Protein AF-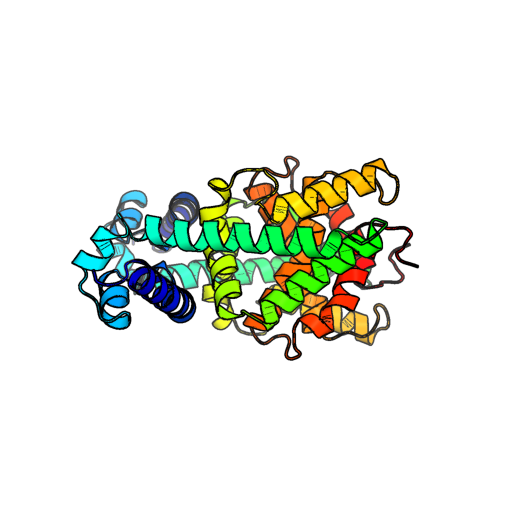0000000071563333 (afdb_homodimer)

Foldseek 3Di:
DPPVVVLLVLLLVLLLVCCLPVNLVRADLVNSCVSSVHDSVVVCVVAVDSVRSLQVSQLVVLLVLLVQLCVQQVPPDDLLRSLLSNLLSLLVCCLVCVSSVSSNVRCVVVRVVVDDLDSSHNLNVLLVSVVVCCVVVQFPDDDSVVLSVLLVCLRVVVSVCVVVPVDDDRSSVCSVVSSLVSCVVRVGPVND/DPPVVVLLVLLLVLLLVCCLPVNLVRDDLVNSCVSSVHDSVVVCVVPVDSVRSLLVSQLVVLLVLLVQLCVQQVPPDDLLRSLLSNLLSLLVCCLVCVSSVSSNVRCVVVRVVVDDLDSSHNLNVLLVSVVVCCVVVQFPDDDSVVLSVLLVCLRVVVSVCVVVPVDDDRSSVCSVVSSLVSCVVRVGPVND

Nearest PDB structures (foldseek):
  3ppb-assembly1_B  TM=7.762E-01  e=1.679E-07  Shewanella loihica PV-4
  5gpa-assembly1_A  TM=8.121E-01  e=5.757E-06  Halalkalibacterium halodurans C-125
  6en8-assembly1_C  TM=7.980E-01  e=1.602E-05  Sulfolobus acidocaldarius DSM 639
  6el2-assembly1_B  TM=7.667E-01  e=3.532E-05  Sulfolobus acidocaldarius
  5k7f-assembly1_A  TM=7.698E-01  e=3.700E-05  Myxococcus xanthus DK 1622

Secondary structure (DSSP, 8-state):
---HHHHHHHHHHHHHHHHHHH-STT--HHHHHHHHTS-HHHHHHH-SSHHHHHHHHHHHHHHHHHHHHHHHHTT--SHHHHHHHHHHHHHHHHHH-HHHHHHHHHHHHHHGGGS-SSTT-HHHHHHHHHHHHHHTTSS----HHHHHHHHHHHHHHHHHHHHTTS--S-GGGGHHHHHHHHHHHTT-GGG-/---HHHHHHHHHHHHHHHHHHH-STT--HHHHHHHHTS-HHHHHHH-SSHHHHHHHHHHHHHHHHHHHHHHHHTT--SHHHHHHHHHHHHHHHHHH-HHHHHHHHHHHHHHGGGS-SSTT-HHHHHHHHHHHHHHTTSS----HHHHHHHHHHHHHHHHHHHHTTS--S-GGGGHHHHHHHHHHHTT-GGG-

pLDDT: mean 92.82, std 8.98, range [40.38, 98.75]

Solvent-accessible surface area (backbone atoms only — not comparable to full-atom values): 20334 Å² total; per-residue (Å²): 129,84,59,62,63,56,52,51,51,43,45,48,56,43,44,49,51,44,34,61,74,62,28,62,84,70,52,44,66,64,58,48,19,57,74,49,71,47,54,58,63,59,52,49,72,76,24,91,40,70,66,51,44,53,47,52,57,43,54,56,52,42,28,52,48,12,49,51,41,51,59,54,24,67,85,44,73,61,60,68,49,24,51,41,28,35,48,38,47,52,24,42,45,39,64,75,36,50,62,61,44,51,39,51,65,71,47,38,87,78,47,49,85,76,54,67,96,40,76,53,22,53,66,45,50,49,40,51,53,50,50,52,26,34,75,71,62,50,23,65,88,66,60,65,39,52,57,38,18,37,47,49,9,40,52,52,30,38,52,49,26,41,76,70,63,48,41,86,70,63,50,49,75,46,28,64,62,41,39,51,20,41,33,31,39,50,53,26,75,80,56,112,130,86,57,62,63,56,54,50,50,43,45,49,56,44,44,48,50,43,35,61,74,63,29,60,83,69,52,45,66,64,57,47,19,56,74,50,70,47,54,58,65,59,51,49,72,76,24,90,40,71,64,51,45,51,47,52,60,43,54,56,50,44,28,52,49,13,50,51,42,53,59,52,25,66,85,45,71,60,61,70,48,23,51,40,29,35,47,37,48,53,23,42,45,40,64,75,36,50,64,61,44,50,40,50,66,72,47,38,86,78,46,50,85,75,54,68,95,40,78,54,21,52,69,44,49,49,39,50,53,51,50,51,25,36,75,71,63,50,24,65,88,66,60,65,39,51,57,38,18,37,48,49,8,42,52,50,31,38,51,50,28,40,75,71,62,49,43,86,68,64,50,49,76,47,27,64,61,42,40,53,21,42,32,32,38,51,54,27,72,79,56,113

Radius of gyration: 22.14 Å; Cα contacts (8 Å, |Δi|>4): 426; chains: 2; bounding box: 68×57×45 Å

Sequence (384 aa):
MRDGAGTKQKIHETALRLFVDKGVPQTTVRDLAKAAGIAEGTLYRHYASMNDLIWELFSSNYTAFAHRLTAAQSDREGFAARLEAIIAEFCRFFDAEPVLFRFLMLVQHQTLPRVANDDDNPVEIVHRLLAQAEQAGEIPSRPPGLAASLVLGLVLQPAFALVYGRLDAPFSQYAPAITAAALAALGSADHAMRDGAGTKQKIHETALRLFVDKGVPQTTVRDLAKAAGIAEGTLYRHYASMNDLIWELFSSNYTAFAHRLTAAQSDREGFAARLEAIIAEFCRFFDAEPVLFRFLMLVQHQTLPRVANDDDNPVEIVHRLLAQAEQAGEIPSRPPGLAASLVLGLVLQPAFALVYGRLDAPFSQYAPAITAAALAALGSADHA

Organism: Paramagnetospirillum magneticum (strain ATCC 700264 / AMB-1) (NCBI:txid342108)

Structure (mmCIF, N/CA/C/O backbone):
data_AF-0000000071563333-model_v1
#
loop_
_entity.id
_entity.type
_entity.pdbx_description
1 polymer 'Transcriptional regulator'
#
loop_
_atom_site.group_PDB
_atom_site.id
_atom_site.type_symbol
_atom_site.label_atom_id
_atom_site.label_alt_id
_atom_site.label_comp_id
_atom_site.label_asym_id
_atom_site.label_entity_id
_atom_site.label_seq_id
_atom_site.pdbx_PDB_ins_code
_atom_site.Cartn_x
_atom_site.Cartn_y
_atom_site.Cartn_z
_atom_site.occupancy
_atom_site.B_iso_or_equiv
_atom_site.auth_seq_id
_atom_site.auth_comp_id
_atom_site.auth_asym_id
_atom_site.auth_atom_id
_atom_site.pdbx_PDB_model_num
ATOM 1 N N . MET A 1 1 ? 34.062 -21.797 -19.891 1 40.66 1 MET A N 1
ATOM 2 C CA . MET A 1 1 ? 33.188 -21.953 -18.719 1 40.66 1 MET A CA 1
ATOM 3 C C . MET A 1 1 ? 32.031 -20.969 -18.781 1 40.66 1 MET A C 1
ATOM 5 O O . MET A 1 1 ? 32.25 -19.766 -18.891 1 40.66 1 MET A O 1
ATOM 9 N N . ARG A 1 2 ? 30.859 -21.188 -19.359 1 50.53 2 ARG A N 1
ATOM 10 C CA . ARG A 1 2 ? 29.703 -20.359 -19.703 1 50.53 2 ARG A CA 1
ATOM 11 C C . ARG A 1 2 ? 29.312 -19.453 -18.547 1 50.53 2 ARG A C 1
ATOM 13 O O . ARG A 1 2 ? 29.078 -19.938 -17.438 1 50.53 2 ARG A O 1
ATOM 20 N N . ASP A 1 3 ? 29.578 -18.219 -18.5 1 56.56 3 ASP A N 1
ATOM 21 C CA . ASP A 1 3 ? 29.719 -17.219 -17.438 1 56.56 3 ASP A CA 1
ATOM 22 C C . ASP A 1 3 ? 28.453 -17.141 -16.609 1 56.56 3 ASP A C 1
ATOM 24 O O . ASP A 1 3 ? 27.406 -16.734 -17.109 1 56.56 3 ASP A O 1
ATOM 28 N N . GLY A 1 4 ? 28.297 -18.078 -15.602 1 61.66 4 GLY A N 1
ATOM 29 C CA . GLY A 1 4 ? 27.266 -18.188 -14.586 1 61.66 4 GLY A CA 1
ATOM 30 C C . GLY A 1 4 ? 26.656 -16.859 -14.195 1 61.66 4 GLY A C 1
ATOM 31 O O . GLY A 1 4 ? 25.438 -16.75 -14.016 1 61.66 4 GLY A O 1
ATOM 32 N N . ALA A 1 5 ? 27.484 -15.969 -14.234 1 68.94 5 ALA A N 1
ATOM 33 C CA . ALA A 1 5 ? 27.031 -14.633 -13.867 1 68.94 5 ALA A CA 1
ATOM 34 C C . ALA A 1 5 ? 26.141 -14.039 -14.953 1 68.94 5 ALA A C 1
ATOM 36 O O . ALA A 1 5 ? 25.141 -13.391 -14.648 1 68.94 5 ALA A O 1
ATOM 37 N N . GLY A 1 6 ? 26.469 -14.328 -16.094 1 82.06 6 GLY A N 1
ATOM 38 C CA . GLY A 1 6 ? 25.688 -13.852 -17.219 1 82.06 6 GLY A CA 1
ATOM 39 C C . GLY A 1 6 ? 24.297 -14.461 -17.281 1 82.06 6 GLY A C 1
ATOM 40 O O . GLY A 1 6 ? 23.312 -13.758 -17.5 1 82.06 6 GLY A O 1
ATOM 41 N N . THR A 1 7 ? 24.297 -15.727 -17.016 1 87.56 7 THR A N 1
ATOM 42 C CA . THR A 1 7 ? 23.031 -16.438 -17.031 1 87.56 7 THR A CA 1
ATOM 43 C C . THR A 1 7 ? 22.109 -15.953 -15.914 1 87.56 7 THR A C 1
ATOM 45 O O . THR A 1 7 ? 20.922 -15.727 -16.125 1 87.56 7 THR A O 1
ATOM 48 N N . LYS A 1 8 ? 22.719 -15.773 -14.781 1 90.31 8 LYS A N 1
ATOM 49 C CA . LYS A 1 8 ? 21.938 -15.297 -13.641 1 90.31 8 LYS A CA 1
ATOM 50 C C . LYS A 1 8 ? 21.344 -13.922 -13.922 1 90.31 8 LYS A C 1
ATOM 52 O O . LYS A 1 8 ? 20.188 -13.664 -13.602 1 90.31 8 LYS A O 1
ATOM 57 N N . GLN A 1 9 ? 22.141 -13.086 -14.484 1 91.25 9 GLN A N 1
ATOM 58 C CA . GLN A 1 9 ? 21.672 -11.742 -14.82 1 91.25 9 GLN A CA 1
ATOM 59 C C . GLN A 1 9 ? 20.531 -11.797 -15.836 1 91.25 9 GLN A C 1
ATOM 61 O O . GLN A 1 9 ? 19.547 -11.062 -15.719 1 91.25 9 GLN A O 1
ATOM 66 N N . LYS A 1 10 ? 20.672 -12.625 -16.734 1 92.5 10 LYS A N 1
ATOM 67 C CA . LYS A 1 10 ? 19.625 -12.805 -17.734 1 92.5 10 LYS A CA 1
ATOM 68 C C . LYS A 1 10 ? 18.344 -13.312 -17.109 1 92.5 10 LYS A C 1
ATOM 70 O O . LYS A 1 10 ? 17.25 -12.82 -17.422 1 92.5 10 LYS A O 1
ATOM 75 N N . ILE A 1 11 ? 18.5 -14.266 -16.25 1 94.25 11 ILE A N 1
ATOM 76 C CA . ILE A 1 11 ? 17.344 -14.812 -15.562 1 94.25 11 ILE A CA 1
ATOM 77 C C . ILE A 1 11 ? 16.672 -13.719 -14.727 1 94.25 11 ILE A C 1
ATOM 79 O O . ILE A 1 11 ? 15.445 -13.57 -14.75 1 94.25 11 ILE A O 1
ATOM 83 N N . HIS A 1 12 ? 17.484 -12.953 -14.094 1 93.19 12 HIS A N 1
ATOM 84 C CA . HIS A 1 12 ? 16.969 -11.891 -13.227 1 93.19 12 HIS A CA 1
ATOM 85 C C . HIS A 1 12 ? 16.188 -10.859 -14.031 1 93.19 12 HIS A C 1
ATOM 87 O O . HIS A 1 12 ? 15.055 -10.508 -13.672 1 93.19 12 HIS A O 1
ATOM 93 N N . GLU A 1 13 ? 16.75 -10.422 -15.086 1 93.56 13 GLU A N 1
ATOM 94 C CA . GLU A 1 13 ? 16.109 -9.391 -15.914 1 93.56 13 GLU A CA 1
ATOM 95 C C . GLU A 1 13 ? 14.812 -9.906 -16.516 1 93.56 13 GLU A C 1
ATOM 97 O O . GLU A 1 13 ? 13.812 -9.188 -16.547 1 93.56 13 GLU A O 1
ATOM 102 N N . THR A 1 14 ? 14.906 -11.086 -16.953 1 95.31 14 THR A N 1
ATOM 103 C CA . THR A 1 14 ? 13.734 -11.695 -17.562 1 95.31 14 THR A CA 1
ATOM 104 C C . THR A 1 14 ? 12.633 -11.898 -16.516 1 95.31 14 THR A C 1
ATOM 106 O O . THR A 1 14 ? 11.461 -11.625 -16.781 1 95.31 14 THR A O 1
ATOM 109 N N . ALA A 1 15 ? 13.047 -12.398 -15.391 1 95.75 15 ALA A N 1
ATOM 110 C CA . ALA A 1 15 ? 12.102 -12.641 -14.312 1 95.75 15 ALA A CA 1
ATOM 111 C C . ALA A 1 15 ? 11.406 -11.344 -13.898 1 95.75 15 ALA A C 1
ATOM 113 O O . ALA A 1 15 ? 10.18 -11.305 -13.766 1 95.75 15 ALA A O 1
ATOM 114 N N . LEU A 1 16 ? 12.164 -10.312 -13.766 1 94 16 LEU A N 1
ATOM 115 C CA . LEU A 1 16 ? 11.633 -9.016 -13.359 1 94 16 LEU A CA 1
ATOM 116 C C . LEU A 1 16 ? 10.539 -8.555 -14.312 1 94 16 LEU A C 1
ATOM 118 O O . LEU A 1 16 ? 9.453 -8.156 -13.883 1 94 16 LEU A O 1
ATOM 122 N N . ARG A 1 17 ? 10.797 -8.664 -15.508 1 93.88 17 ARG A N 1
ATOM 123 C CA . ARG A 1 17 ? 9.859 -8.203 -16.531 1 93.88 17 ARG A CA 1
ATOM 124 C C . ARG A 1 17 ? 8.594 -9.062 -16.531 1 93.88 17 ARG A C 1
ATOM 126 O O . ARG A 1 17 ? 7.48 -8.539 -16.578 1 93.88 17 ARG A O 1
ATOM 133 N N . LEU A 1 18 ? 8.797 -10.32 -16.453 1 94.56 18 LEU A N 1
ATOM 134 C CA . LEU A 1 18 ? 7.66 -11.234 -16.484 1 94.56 18 LEU A CA 1
ATOM 135 C C . LEU A 1 18 ? 6.785 -11.047 -15.242 1 94.56 18 LEU A C 1
ATOM 137 O O . LEU A 1 18 ? 5.555 -11.039 -15.344 1 94.56 18 LEU A O 1
ATOM 141 N N . PHE A 1 19 ? 7.43 -10.914 -14.141 1 92.62 19 PHE A N 1
ATOM 142 C CA . PHE A 1 19 ? 6.695 -10.758 -12.891 1 92.62 19 PHE A CA 1
ATOM 143 C C . PHE A 1 19 ? 5.875 -9.477 -12.891 1 92.62 19 PHE A C 1
ATOM 145 O O . PHE A 1 19 ? 4.746 -9.453 -12.398 1 92.62 19 PHE A O 1
ATOM 152 N N . VAL A 1 20 ? 6.355 -8.453 -13.445 1 89.88 20 VAL A N 1
ATOM 153 C CA . VAL A 1 20 ? 5.676 -7.16 -13.453 1 89.88 20 VAL A CA 1
ATOM 154 C C . VAL A 1 20 ? 4.566 -7.168 -14.5 1 89.88 20 VAL A C 1
ATOM 156 O O . VAL A 1 20 ? 3.486 -6.621 -14.273 1 89.88 20 VAL A O 1
ATOM 159 N N . ASP A 1 21 ? 4.789 -7.84 -15.617 1 88.25 21 ASP A N 1
ATOM 160 C CA . ASP A 1 21 ? 3.844 -7.844 -16.734 1 88.25 21 ASP A CA 1
ATOM 161 C C . ASP A 1 21 ? 2.697 -8.82 -16.469 1 88.25 21 ASP A C 1
ATOM 163 O O . ASP A 1 21 ? 1.529 -8.484 -16.672 1 88.25 21 ASP A O 1
ATOM 167 N N . LYS A 1 22 ? 3.051 -10.023 -15.992 1 86.12 22 LYS A N 1
ATOM 168 C CA . LYS A 1 22 ? 2.082 -11.117 -15.891 1 86.12 22 LYS A CA 1
ATOM 169 C C . LYS A 1 22 ? 1.64 -11.328 -14.445 1 86.12 22 LYS A C 1
ATOM 171 O O . LYS A 1 22 ? 0.576 -11.898 -14.195 1 86.12 22 LYS A O 1
ATOM 176 N N . GLY A 1 23 ? 2.479 -10.828 -13.633 1 86.62 23 GLY A N 1
ATOM 177 C CA . GLY A 1 23 ? 2.271 -11.18 -12.234 1 86.62 23 GLY A CA 1
ATOM 178 C C . GLY A 1 23 ? 3.053 -12.414 -11.812 1 86.62 23 GLY A C 1
ATOM 179 O O . GLY A 1 23 ? 3.301 -13.305 -12.617 1 86.62 23 GLY A O 1
ATOM 180 N N . VAL A 1 24 ? 3.375 -12.523 -10.602 1 86.31 24 VAL A N 1
ATOM 181 C CA . VAL A 1 24 ? 4.207 -13.594 -10.055 1 86.31 24 VAL A CA 1
ATOM 182 C C . VAL A 1 24 ? 3.447 -14.922 -10.125 1 86.31 24 VAL A C 1
ATOM 184 O O . VAL A 1 24 ? 3.969 -15.914 -10.633 1 86.31 24 VAL A O 1
ATOM 187 N N . PRO A 1 25 ? 2.176 -14.875 -9.711 1 78.75 25 PRO A N 1
ATOM 188 C CA . PRO A 1 25 ? 1.464 -16.156 -9.703 1 78.75 25 PRO A CA 1
ATOM 189 C C . PRO A 1 25 ? 1.251 -16.719 -11.102 1 78.75 25 PRO A C 1
ATOM 191 O O . PRO A 1 25 ? 1.144 -17.938 -11.273 1 78.75 25 PRO A O 1
ATOM 194 N N . GLN A 1 26 ? 1.269 -15.914 -12.023 1 83.75 26 GLN A N 1
ATOM 195 C CA . GLN A 1 26 ? 0.947 -16.328 -13.383 1 83.75 26 GLN A CA 1
ATOM 196 C C . GLN A 1 26 ? 2.211 -16.672 -14.164 1 83.75 26 GLN A C 1
ATOM 198 O O . GLN A 1 26 ? 2.137 -17.109 -15.32 1 83.75 26 GLN A O 1
ATOM 203 N N . THR A 1 27 ? 3.303 -16.422 -13.602 1 92 27 THR A N 1
ATOM 204 C CA . THR A 1 27 ? 4.562 -16.719 -14.266 1 92 27 THR A CA 1
ATOM 205 C C . THR A 1 27 ? 5.055 -18.125 -13.883 1 92 27 THR A C 1
ATOM 207 O O . THR A 1 27 ? 5.242 -18.406 -12.703 1 92 27 THR A O 1
ATOM 210 N N . THR A 1 28 ? 5.281 -18.953 -14.898 1 92.75 28 THR A N 1
ATOM 211 C CA . THR A 1 28 ? 5.746 -20.312 -14.648 1 92.75 28 THR A CA 1
ATOM 212 C C . THR A 1 28 ? 7.238 -20.438 -14.953 1 92.75 28 THR A C 1
ATOM 214 O O . THR A 1 28 ? 7.824 -19.547 -15.578 1 92.75 28 THR A O 1
ATOM 217 N N . VAL A 1 29 ? 7.734 -21.547 -14.477 1 94.06 29 VAL A N 1
ATOM 218 C CA . VAL A 1 29 ? 9.125 -21.875 -14.773 1 94.06 29 VAL A CA 1
ATOM 219 C C . VAL A 1 29 ? 9.305 -22 -16.281 1 94.06 29 VAL A C 1
ATOM 221 O O . VAL A 1 29 ? 10.297 -21.516 -16.844 1 94.06 29 VAL A O 1
ATOM 224 N N . ARG A 1 30 ? 8.359 -22.562 -16.859 1 95.31 30 ARG A N 1
ATOM 225 C CA . ARG A 1 30 ? 8.398 -22.719 -18.312 1 95.31 30 ARG A CA 1
ATOM 226 C C . ARG A 1 30 ? 8.406 -21.359 -19.016 1 95.31 30 ARG A C 1
ATOM 228 O O . ARG A 1 30 ? 9.195 -21.125 -19.938 1 95.31 30 ARG A O 1
ATOM 235 N N . ASP A 1 31 ? 7.555 -20.453 -18.594 1 95.31 31 ASP A N 1
ATOM 236 C CA . ASP A 1 31 ? 7.512 -19.094 -19.141 1 95.31 31 ASP A CA 1
ATOM 237 C C . ASP A 1 31 ? 8.875 -18.406 -19.016 1 95.31 31 ASP A C 1
ATOM 239 O O . ASP A 1 31 ? 9.367 -17.812 -19.969 1 95.31 31 ASP A O 1
ATOM 243 N N . LEU A 1 32 ? 9.453 -18.531 -17.844 1 95.69 32 LEU A N 1
ATOM 244 C CA . LEU A 1 32 ? 10.703 -17.844 -17.531 1 95.69 32 LEU A CA 1
ATOM 245 C C . LEU A 1 32 ? 11.852 -18.438 -18.344 1 95.69 32 LEU A C 1
ATOM 247 O O . LEU A 1 32 ? 12.656 -17.688 -18.922 1 95.69 32 LEU A O 1
ATOM 251 N N . ALA A 1 33 ? 11.945 -19.719 -18.375 1 96 33 ALA A N 1
ATOM 252 C CA . ALA A 1 33 ? 13 -20.391 -19.125 1 96 33 ALA A CA 1
ATOM 253 C C . ALA A 1 33 ? 12.93 -20.016 -20.609 1 96 33 ALA A C 1
ATOM 255 O O . ALA A 1 33 ? 13.938 -19.656 -21.219 1 96 33 ALA A O 1
ATOM 256 N N . LYS A 1 34 ? 11.773 -20.062 -21.109 1 96.44 34 LYS A N 1
ATOM 257 C CA . LYS A 1 34 ? 11.562 -19.719 -22.516 1 96.44 34 LYS A CA 1
ATOM 258 C C . LYS A 1 34 ? 11.961 -18.266 -22.797 1 96.44 34 LYS A C 1
ATOM 260 O O . LYS A 1 34 ? 12.688 -18 -23.766 1 96.44 34 LYS A O 1
ATOM 265 N N . ALA A 1 35 ? 11.531 -17.438 -22.031 1 95.06 35 ALA A N 1
ATOM 266 C CA . ALA A 1 35 ? 11.805 -16.016 -22.219 1 95.06 35 ALA A CA 1
ATOM 267 C C . ALA A 1 35 ? 13.297 -15.719 -22.062 1 95.06 35 ALA A C 1
ATOM 269 O O . ALA A 1 35 ? 13.828 -14.82 -22.734 1 95.06 35 ALA A O 1
ATOM 270 N N . ALA A 1 36 ? 13.922 -16.453 -21.188 1 95.06 36 ALA A N 1
ATOM 271 C CA . ALA A 1 36 ? 15.344 -16.25 -20.938 1 95.06 36 ALA A CA 1
ATOM 272 C C . ALA A 1 36 ? 16.188 -17 -21.969 1 95.06 36 ALA A C 1
ATOM 274 O O . ALA A 1 36 ? 17.406 -16.828 -22.016 1 95.06 36 ALA A O 1
ATOM 275 N N . GLY A 1 37 ? 15.57 -17.828 -22.719 1 95.25 37 GLY A N 1
ATOM 276 C CA . GLY A 1 37 ? 16.281 -18.578 -23.75 1 95.25 37 GLY A CA 1
ATOM 277 C C . GLY A 1 37 ? 17.141 -19.688 -23.172 1 95.25 37 GLY A C 1
ATOM 278 O O . GLY A 1 37 ? 18.25 -19.938 -23.641 1 95.25 37 GLY A O 1
ATOM 279 N N . ILE A 1 38 ? 16.688 -20.219 -22.141 1 94.94 38 ILE A N 1
ATOM 280 C CA . ILE A 1 38 ? 17.422 -21.297 -21.5 1 94.94 38 ILE A CA 1
ATOM 281 C C . ILE A 1 38 ? 16.5 -22.484 -21.266 1 94.94 38 ILE A C 1
ATOM 2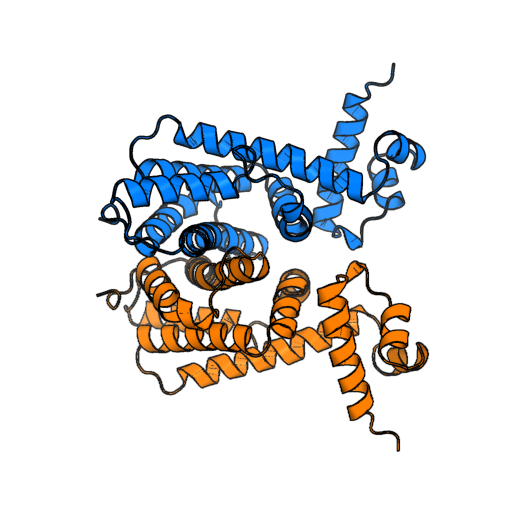83 O O . ILE A 1 38 ? 15.281 -22.375 -21.406 1 94.94 38 ILE A O 1
ATOM 287 N N . ALA A 1 39 ? 17.141 -23.625 -20.891 1 93.94 39 ALA A N 1
ATOM 288 C CA . ALA A 1 39 ? 16.359 -24.797 -20.516 1 93.94 39 ALA A CA 1
ATOM 289 C C . ALA A 1 39 ? 15.812 -24.656 -19.094 1 93.94 39 ALA A C 1
ATOM 291 O O . ALA A 1 39 ? 16.422 -24.016 -18.25 1 93.94 39 ALA A O 1
ATOM 292 N N . GLU A 1 40 ? 14.641 -25.328 -18.875 1 94.56 40 GLU A N 1
ATOM 293 C CA . GLU A 1 40 ? 14.07 -25.328 -17.531 1 94.56 40 GLU A CA 1
ATOM 294 C C . GLU A 1 40 ? 15.055 -25.891 -16.5 1 94.56 40 GLU A C 1
ATOM 296 O O . GLU A 1 40 ? 15.141 -25.391 -15.383 1 94.56 40 GLU A O 1
ATOM 301 N N . GLY A 1 41 ? 15.789 -26.859 -16.922 1 93.69 41 GLY A N 1
ATOM 302 C CA . GLY A 1 41 ? 16.781 -27.469 -16.047 1 93.69 41 GLY A CA 1
ATOM 303 C C . GLY A 1 41 ? 17.859 -26.5 -15.625 1 93.69 41 GLY A C 1
ATOM 304 O O . GLY A 1 41 ? 18.359 -26.562 -14.492 1 93.69 41 GLY A O 1
ATOM 305 N N . THR A 1 42 ? 18.25 -25.703 -16.516 1 93.44 42 THR A N 1
ATOM 306 C CA . THR A 1 42 ? 19.234 -24.672 -16.219 1 93.44 42 THR A CA 1
ATOM 307 C C . THR A 1 42 ? 18.734 -23.75 -15.117 1 93.44 42 THR A C 1
ATOM 309 O O . THR A 1 42 ? 19.5 -23.344 -14.234 1 93.44 42 THR A O 1
ATOM 312 N N . LEU A 1 43 ? 17.484 -23.375 -15.125 1 94.25 43 LEU A N 1
ATOM 313 C CA . LEU A 1 43 ? 16.891 -22.547 -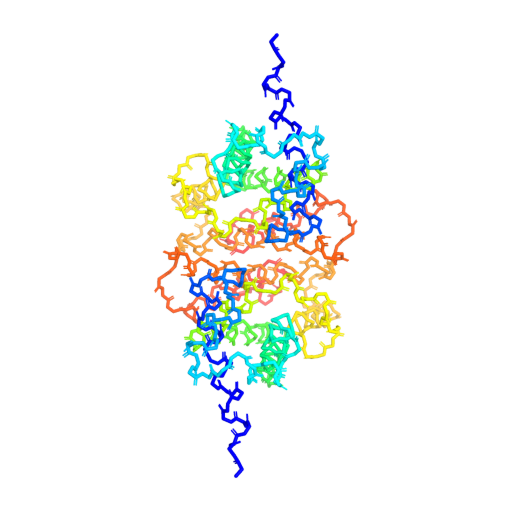14.094 1 94.25 43 LEU A CA 1
ATOM 314 C C . LEU A 1 43 ? 16.984 -23.219 -12.727 1 94.25 43 LEU A C 1
ATOM 316 O O . LEU A 1 43 ? 17.344 -22.578 -11.734 1 94.25 43 LEU A O 1
ATOM 320 N N . TYR A 1 44 ? 16.766 -24.516 -12.727 1 93.75 44 TYR A N 1
ATOM 321 C CA . TYR A 1 44 ? 16.734 -25.266 -11.477 1 93.75 44 TYR A CA 1
ATOM 322 C C . TYR A 1 44 ? 18.156 -25.469 -10.945 1 93.75 44 TYR A C 1
ATOM 324 O O . TYR A 1 44 ? 18.344 -25.719 -9.75 1 93.75 44 TYR A O 1
ATOM 332 N N . ARG A 1 45 ? 19.094 -25.438 -11.805 1 94 45 ARG A N 1
ATOM 333 C CA . ARG A 1 45 ? 20.484 -25.484 -11.375 1 94 45 ARG A CA 1
ATOM 334 C C . ARG A 1 45 ? 20.859 -24.25 -10.562 1 94 45 ARG A C 1
ATOM 336 O O . ARG A 1 45 ? 21.688 -24.312 -9.648 1 94 45 ARG A O 1
ATOM 343 N N . HIS A 1 46 ? 20.188 -23.219 -10.898 1 93.5 46 HIS A N 1
ATOM 344 C CA . HIS A 1 46 ? 20.516 -21.953 -10.234 1 93.5 46 HIS A CA 1
ATOM 345 C C . HIS A 1 46 ? 19.594 -21.703 -9.039 1 93.5 46 HIS A C 1
ATOM 347 O O . HIS A 1 46 ? 20 -21.094 -8.055 1 93.5 46 HIS A O 1
ATOM 353 N N . TYR A 1 47 ? 18.375 -22.141 -9.219 1 94.94 47 TYR A N 1
ATOM 354 C CA . TYR A 1 47 ? 17.375 -21.891 -8.188 1 94.94 47 TYR A CA 1
ATOM 355 C C . TYR A 1 47 ? 16.578 -23.156 -7.891 1 94.94 47 TYR A C 1
ATOM 357 O O . TYR A 1 47 ? 16.031 -23.781 -8.805 1 94.94 47 TYR A O 1
ATOM 365 N N . ALA A 1 48 ? 16.391 -23.406 -6.641 1 94.31 48 ALA A N 1
ATOM 366 C CA . ALA A 1 48 ? 15.719 -24.625 -6.219 1 94.31 48 ALA A CA 1
ATOM 367 C C . ALA A 1 48 ? 14.227 -24.562 -6.539 1 94.31 48 ALA A C 1
ATOM 369 O O . ALA A 1 48 ? 13.578 -25.609 -6.699 1 94.31 48 ALA A O 1
ATOM 370 N N . SER A 1 49 ? 13.688 -23.344 -6.551 1 93.25 49 SER A N 1
ATOM 371 C CA . SER A 1 49 ? 12.266 -23.141 -6.824 1 93.25 49 SER A CA 1
ATOM 372 C C . SER A 1 49 ? 12.008 -21.719 -7.305 1 93.25 49 SER A C 1
ATOM 374 O O . SER A 1 49 ? 12.883 -20.844 -7.219 1 93.25 49 SER A O 1
ATOM 376 N N . MET A 1 50 ? 10.859 -21.516 -7.734 1 92 50 MET A N 1
ATOM 377 C CA . MET A 1 50 ? 10.43 -20.172 -8.109 1 92 50 MET A CA 1
ATOM 378 C C . MET A 1 50 ? 10.477 -19.234 -6.902 1 92 50 MET A C 1
ATOM 380 O O . MET A 1 50 ? 10.898 -18.094 -7.027 1 92 50 MET A O 1
ATOM 384 N N . ASN A 1 51 ? 10.102 -19.781 -5.797 1 91.56 51 ASN A N 1
ATOM 385 C CA . ASN A 1 51 ? 10.125 -18.984 -4.578 1 91.56 51 ASN A CA 1
ATOM 386 C C . ASN A 1 51 ? 11.547 -18.594 -4.195 1 91.56 51 ASN A C 1
ATOM 388 O O . ASN A 1 51 ? 11.781 -17.484 -3.689 1 91.56 51 ASN A O 1
ATOM 392 N N . ASP A 1 52 ? 12.383 -19.469 -4.426 1 93.94 52 ASP A N 1
ATOM 393 C CA . ASP A 1 52 ? 13.781 -19.156 -4.168 1 93.94 52 ASP A CA 1
ATOM 394 C C . ASP A 1 52 ? 14.281 -18.031 -5.082 1 93.94 52 ASP A C 1
ATOM 396 O O . ASP A 1 52 ? 15.031 -17.156 -4.648 1 93.94 52 ASP A O 1
ATOM 400 N N . LEU A 1 53 ? 13.945 -18.125 -6.289 1 95 53 LEU A N 1
ATOM 401 C CA . LEU A 1 53 ? 14.297 -17.078 -7.246 1 95 53 LEU A CA 1
ATOM 402 C C . LEU A 1 53 ? 13.711 -15.734 -6.828 1 95 53 LEU A C 1
ATOM 404 O O . LEU A 1 53 ? 14.422 -14.727 -6.809 1 95 53 LEU A O 1
ATOM 408 N N . ILE A 1 54 ? 12.469 -15.703 -6.449 1 94.94 54 ILE A N 1
ATOM 409 C CA . ILE A 1 54 ? 11.773 -14.484 -6.039 1 94.94 54 ILE A CA 1
ATOM 410 C C . ILE A 1 54 ? 12.469 -13.883 -4.816 1 94.94 54 ILE A C 1
ATOM 412 O O . ILE A 1 54 ? 12.734 -12.68 -4.777 1 94.94 54 ILE A O 1
ATOM 416 N N . TRP A 1 55 ? 12.773 -14.727 -3.896 1 94.81 55 TRP A N 1
ATOM 417 C CA . TRP A 1 55 ? 13.43 -14.258 -2.682 1 94.81 55 TRP A CA 1
ATOM 418 C C . TRP A 1 55 ? 14.789 -13.648 -2.998 1 94.81 55 TRP A C 1
ATOM 420 O O . TRP A 1 55 ? 15.125 -12.562 -2.512 1 94.81 55 TRP A O 1
ATOM 430 N N . GLU A 1 56 ? 15.523 -14.297 -3.768 1 94.75 56 GLU A N 1
ATOM 431 C CA . GLU A 1 56 ? 16.859 -13.805 -4.086 1 94.75 56 GLU A CA 1
ATOM 432 C C . GLU A 1 56 ? 16.781 -12.469 -4.82 1 94.75 56 GLU A C 1
ATOM 434 O O . GLU A 1 56 ? 17.547 -11.547 -4.52 1 94.75 56 GLU A O 1
ATOM 439 N N . LEU A 1 57 ? 15.938 -12.438 -5.777 1 95.25 57 LEU A N 1
ATOM 440 C CA . LEU A 1 57 ? 15.742 -11.203 -6.527 1 95.25 57 LEU A CA 1
ATOM 441 C C . LEU A 1 57 ? 15.281 -10.078 -5.609 1 95.25 57 LEU A C 1
ATOM 443 O O . LEU A 1 57 ? 15.766 -8.945 -5.711 1 95.25 57 LEU A O 1
ATOM 447 N N . PHE A 1 58 ? 14.422 -10.367 -4.711 1 96.25 58 PHE A N 1
ATOM 448 C CA . PHE A 1 58 ? 13.883 -9.383 -3.779 1 96.25 58 PHE A CA 1
ATOM 449 C C . PHE A 1 58 ? 14.945 -8.945 -2.779 1 96.25 58 PHE A C 1
ATOM 451 O O . PHE A 1 58 ? 15.258 -7.758 -2.678 1 96.25 58 PHE A O 1
ATOM 458 N N . SER A 1 59 ? 15.492 -9.93 -2.07 1 96.19 59 SER A N 1
ATOM 459 C CA . SER A 1 59 ? 16.375 -9.625 -0.945 1 96.19 59 SER A CA 1
ATOM 460 C C . SER A 1 59 ? 17.609 -8.859 -1.398 1 96.19 59 SER A C 1
ATOM 462 O O . SER A 1 59 ? 18.016 -7.891 -0.752 1 96.19 59 SER A O 1
ATOM 464 N N . SER A 1 60 ? 18.172 -9.266 -2.531 1 95.06 60 SER A N 1
ATOM 465 C CA . SER A 1 60 ? 19.375 -8.586 -3.021 1 95.06 60 SER A CA 1
ATOM 466 C C . SER A 1 60 ? 19.062 -7.145 -3.408 1 95.06 60 SER A C 1
ATOM 468 O O . SER A 1 60 ? 19.812 -6.23 -3.059 1 95.06 60 SER A O 1
ATOM 470 N N . ASN A 1 61 ? 17.969 -6.941 -4.109 1 96.56 61 ASN A N 1
ATOM 471 C CA . ASN A 1 61 ? 17.609 -5.594 -4.551 1 96.56 61 ASN A CA 1
ATOM 472 C C . ASN A 1 61 ? 17.094 -4.742 -3.393 1 96.56 61 ASN A C 1
ATOM 474 O O . ASN A 1 61 ? 17.312 -3.531 -3.363 1 96.56 61 ASN A O 1
ATOM 478 N N . TYR A 1 62 ? 16.453 -5.352 -2.451 1 97.06 62 TYR A N 1
ATOM 479 C CA . TYR A 1 62 ? 15.961 -4.668 -1.264 1 97.06 62 TYR A CA 1
ATOM 480 C C . TYR A 1 62 ? 17.109 -4.16 -0.406 1 97.06 62 TYR A C 1
ATOM 482 O O . TYR A 1 62 ? 17.094 -3.021 0.064 1 97.06 62 TYR A O 1
ATOM 490 N N . THR A 1 63 ? 18.109 -5 -0.264 1 97.25 63 THR A N 1
ATOM 491 C CA . THR A 1 63 ? 19.312 -4.637 0.474 1 97.25 63 THR A CA 1
ATOM 492 C C . THR A 1 63 ? 20.078 -3.52 -0.241 1 97.25 63 THR A C 1
ATOM 494 O O . THR A 1 63 ? 20.531 -2.566 0.392 1 97.25 63 THR A O 1
ATOM 497 N N . ALA A 1 64 ? 20.156 -3.664 -1.523 1 97.19 64 ALA A N 1
ATOM 498 C CA . ALA A 1 64 ? 20.828 -2.625 -2.305 1 97.19 64 ALA A CA 1
ATOM 499 C C . ALA A 1 64 ? 20.109 -1.285 -2.156 1 97.19 64 ALA A C 1
ATOM 501 O O . ALA A 1 64 ? 20.766 -0.238 -2.059 1 97.19 64 ALA A O 1
ATOM 502 N N . PHE A 1 65 ? 18.844 -1.326 -2.15 1 97.56 65 PHE A N 1
ATOM 503 C CA . PHE A 1 65 ? 18.062 -0.107 -1.996 1 97.56 65 PHE A CA 1
ATOM 504 C C . PHE A 1 65 ? 18.266 0.501 -0.615 1 97.56 65 PHE A C 1
ATOM 506 O O . PHE A 1 65 ? 18.375 1.722 -0.477 1 97.56 65 PHE A O 1
ATOM 513 N N . ALA A 1 66 ? 18.359 -0.327 0.387 1 97.75 66 ALA A N 1
ATOM 514 C CA . ALA A 1 66 ? 18.641 0.146 1.738 1 97.75 66 ALA A CA 1
ATOM 515 C C . ALA A 1 66 ? 19.969 0.9 1.781 1 97.75 66 ALA A C 1
ATOM 517 O O . ALA A 1 66 ? 20.062 1.961 2.4 1 97.75 66 ALA A O 1
ATOM 518 N N . HIS A 1 67 ? 20.891 0.39 1.106 1 97.88 67 HIS A N 1
ATOM 519 C CA . HIS A 1 67 ? 22.203 1.032 1.07 1 97.88 67 HIS A CA 1
ATOM 520 C C . HIS A 1 67 ? 22.125 2.391 0.381 1 97.88 67 HIS A C 1
ATOM 522 O O . HIS A 1 67 ? 22.828 3.33 0.78 1 97.88 67 HIS A O 1
ATOM 528 N N . ARG A 1 68 ? 21.328 2.445 -0.637 1 97.56 68 ARG A N 1
ATOM 529 C CA . ARG A 1 68 ? 21.125 3.727 -1.306 1 97.56 68 ARG A CA 1
ATOM 530 C C . ARG A 1 68 ? 20.531 4.754 -0.349 1 97.56 68 ARG A C 1
ATOM 532 O O . ARG A 1 68 ? 20.953 5.914 -0.334 1 97.56 68 ARG A O 1
ATOM 539 N N . LEU A 1 69 ? 19.594 4.344 0.415 1 98 69 LEU A N 1
ATOM 540 C CA . LEU A 1 69 ? 18.938 5.254 1.354 1 98 69 LEU A CA 1
ATOM 541 C C . LEU A 1 69 ? 19.922 5.703 2.438 1 98 69 LEU A C 1
ATOM 543 O O . LEU A 1 69 ? 19.938 6.875 2.82 1 98 69 LEU A O 1
ATOM 547 N N . THR A 1 70 ? 20.656 4.738 2.912 1 97.81 70 THR A N 1
ATOM 548 C CA . THR A 1 70 ? 21.672 5.055 3.916 1 97.81 70 THR A CA 1
ATOM 549 C C . THR A 1 70 ? 22.656 6.078 3.377 1 97.81 70 THR A C 1
ATOM 551 O O . THR A 1 70 ? 22.953 7.078 4.035 1 97.81 70 THR A O 1
ATOM 554 N N . ALA A 1 71 ? 23.109 5.863 2.197 1 97.94 71 ALA A N 1
ATOM 555 C CA . ALA A 1 71 ? 24.078 6.758 1.564 1 97.94 71 ALA A CA 1
ATOM 556 C C . ALA A 1 71 ? 23.469 8.133 1.32 1 97.94 71 ALA A C 1
ATOM 558 O O . ALA A 1 71 ? 24.141 9.156 1.496 1 97.94 71 ALA A O 1
ATOM 559 N N . ALA A 1 72 ? 22.234 8.211 0.961 1 97.81 72 ALA A N 1
ATOM 560 C CA . ALA A 1 72 ? 21.547 9.445 0.584 1 97.81 72 ALA A CA 1
ATOM 561 C C . ALA A 1 72 ? 21.484 10.414 1.761 1 97.81 72 ALA A C 1
ATOM 563 O O . ALA A 1 72 ? 21.484 11.633 1.569 1 97.81 72 ALA A O 1
ATOM 564 N N . GLN A 1 73 ? 21.469 9.891 2.98 1 96.69 73 GLN A N 1
ATOM 565 C CA . GLN A 1 73 ? 21.25 10.773 4.121 1 96.69 73 GLN A CA 1
ATOM 566 C C . GLN A 1 73 ? 22.531 10.922 4.945 1 96.69 73 GLN A C 1
ATOM 568 O O . GLN A 1 73 ? 22.547 11.617 5.957 1 96.69 73 GLN A O 1
ATOM 573 N N . SER A 1 74 ? 23.625 10.281 4.547 1 95.62 74 SER A N 1
ATOM 574 C CA . SER A 1 74 ? 24.844 10.156 5.359 1 95.62 74 SER A CA 1
ATOM 575 C C . SER A 1 74 ? 25.484 11.523 5.594 1 95.62 74 SER A C 1
ATOM 577 O O . SER A 1 74 ? 26.094 11.75 6.637 1 95.62 74 SER A O 1
ATOM 579 N N . ASP A 1 75 ? 25.297 12.43 4.691 1 94.94 75 ASP A N 1
ATOM 580 C CA . ASP A 1 75 ? 25.953 13.719 4.824 1 94.94 75 ASP A CA 1
ATOM 581 C C . ASP A 1 75 ? 24.969 14.805 5.234 1 94.94 75 ASP A C 1
ATOM 583 O O . ASP A 1 75 ? 25.281 16 5.168 1 94.94 75 ASP A O 1
ATOM 587 N N . ARG A 1 76 ? 23.828 14.422 5.574 1 95.44 76 ARG A N 1
ATOM 588 C CA . ARG A 1 76 ? 22.781 15.375 5.957 1 95.44 76 ARG A CA 1
ATOM 589 C C . ARG A 1 76 ? 22.719 15.523 7.473 1 95.44 76 ARG A C 1
ATOM 591 O O . ARG A 1 76 ? 22.875 14.547 8.203 1 95.44 76 ARG A O 1
ATOM 598 N N . GLU A 1 77 ? 22.531 16.781 7.84 1 93.06 77 GLU A N 1
ATOM 599 C CA . GLU A 1 77 ? 22.391 17.062 9.266 1 93.06 77 GLU A CA 1
ATOM 600 C C . GLU A 1 77 ? 20.953 17.422 9.609 1 93.06 77 GLU A C 1
ATOM 602 O O . GLU A 1 77 ? 20.297 18.172 8.883 1 93.06 77 GLU A O 1
ATOM 607 N N . GLY A 1 78 ? 20.484 16.844 10.719 1 94.38 78 GLY A N 1
ATOM 608 C CA . GLY A 1 78 ? 19.141 17.141 11.18 1 94.38 78 GLY A CA 1
ATOM 609 C C . GLY A 1 78 ? 18.094 16.219 10.57 1 94.38 78 GLY A C 1
ATOM 610 O O . GLY A 1 78 ? 18.312 15.625 9.508 1 94.38 78 GLY A O 1
ATOM 611 N N . PHE A 1 79 ? 17.047 16.125 11.227 1 96.5 79 PHE A N 1
ATOM 612 C CA . PHE A 1 79 ? 15.984 15.18 10.883 1 96.5 79 PHE A CA 1
ATOM 613 C C . PHE A 1 79 ? 15.359 15.531 9.547 1 96.5 79 PHE A C 1
ATOM 615 O O . PHE A 1 79 ? 15.258 14.68 8.656 1 96.5 79 PHE A O 1
ATOM 622 N N . ALA A 1 80 ? 14.969 16.797 9.344 1 97.19 80 ALA A N 1
ATOM 623 C CA . ALA A 1 80 ? 14.258 17.219 8.148 1 97.19 80 ALA A CA 1
ATOM 624 C C . ALA A 1 80 ? 15.094 16.984 6.891 1 97.19 80 ALA A C 1
ATOM 626 O O . ALA A 1 80 ? 14.594 16.484 5.887 1 97.19 80 ALA A O 1
ATOM 627 N N . ALA A 1 81 ? 16.359 17.312 6.996 1 97.31 81 ALA A N 1
ATOM 628 C CA . ALA A 1 81 ? 17.266 17.141 5.855 1 97.31 81 ALA A CA 1
ATOM 629 C C . ALA A 1 81 ? 17.469 15.672 5.527 1 97.31 81 ALA A C 1
ATOM 631 O O . ALA A 1 81 ? 17.516 15.289 4.355 1 97.31 81 ALA A O 1
ATOM 632 N N . ARG A 1 82 ? 17.594 14.852 6.52 1 98 82 ARG A N 1
ATOM 633 C CA . ARG A 1 82 ? 17.781 13.414 6.316 1 98 82 ARG A CA 1
ATOM 634 C C . ARG A 1 82 ? 16.531 12.773 5.738 1 98 82 ARG A C 1
ATOM 636 O O . ARG A 1 82 ? 16.609 11.953 4.828 1 98 82 ARG A O 1
ATOM 643 N N . LEU A 1 83 ? 15.375 13.172 6.273 1 98.31 83 LEU A N 1
ATOM 644 C CA . LEU A 1 83 ? 14.117 12.664 5.742 1 98.31 83 LEU A CA 1
ATOM 645 C C . LEU A 1 83 ? 13.938 13.07 4.281 1 98.31 83 LEU A C 1
ATOM 647 O O . LEU A 1 83 ? 13.547 12.25 3.447 1 98.31 83 LEU A O 1
ATOM 651 N N . GLU A 1 84 ? 14.211 14.312 4.02 1 98.38 84 GLU A N 1
ATOM 652 C CA . GLU A 1 84 ? 14.133 14.805 2.646 1 98.38 84 GLU A CA 1
ATOM 653 C C . GLU A 1 84 ? 15.023 13.984 1.719 1 98.38 84 GLU A C 1
ATOM 655 O O . GLU A 1 84 ? 14.617 13.625 0.612 1 98.38 84 GLU A O 1
ATOM 660 N N . ALA A 1 85 ? 16.203 13.695 2.154 1 98.69 85 ALA A N 1
ATOM 661 C CA . ALA A 1 85 ? 17.156 12.93 1.348 1 98.69 85 ALA A CA 1
ATOM 662 C C . ALA A 1 85 ? 16.641 11.523 1.077 1 98.69 85 ALA A C 1
ATOM 664 O O . ALA A 1 85 ? 16.766 11.008 -0.036 1 98.69 85 ALA A O 1
ATOM 665 N N . ILE A 1 86 ? 16.094 10.922 2.049 1 98.5 86 ILE A N 1
ATOM 666 C CA . ILE A 1 86 ? 15.555 9.578 1.929 1 98.5 86 ILE A CA 1
ATOM 667 C C . ILE A 1 86 ? 14.391 9.57 0.942 1 98.5 86 ILE A C 1
ATOM 669 O O . ILE A 1 86 ? 14.344 8.742 0.031 1 98.5 86 ILE A O 1
ATOM 673 N N . ILE A 1 87 ? 13.469 10.5 1.081 1 98.75 87 ILE A N 1
ATOM 674 C CA . ILE A 1 87 ? 12.297 10.578 0.221 1 98.75 87 ILE A CA 1
ATOM 675 C C . ILE A 1 87 ? 12.719 10.883 -1.212 1 98.75 87 ILE A C 1
ATOM 677 O O . ILE A 1 87 ? 12.234 10.258 -2.16 1 98.75 87 ILE A O 1
ATOM 681 N N . ALA A 1 88 ? 13.633 11.789 -1.368 1 98.75 88 ALA A N 1
ATOM 682 C CA . ALA A 1 88 ? 14.141 12.133 -2.693 1 98.75 88 ALA A CA 1
ATOM 683 C C . ALA A 1 88 ? 14.781 10.922 -3.363 1 98.75 88 ALA A C 1
ATOM 685 O O . ALA A 1 88 ? 14.578 10.688 -4.555 1 98.75 88 ALA A O 1
ATOM 686 N N . GLU A 1 89 ? 15.523 10.18 -2.604 1 98.56 89 GLU A N 1
ATOM 687 C CA . GLU A 1 89 ? 16.188 9 -3.162 1 98.56 89 GLU A CA 1
ATOM 688 C C . GLU A 1 89 ? 15.164 7.938 -3.564 1 98.56 89 GLU A C 1
ATOM 690 O O . GLU A 1 89 ? 15.32 7.277 -4.594 1 98.56 89 GLU A O 1
ATOM 695 N N . PHE A 1 90 ? 14.195 7.758 -2.766 1 98.19 90 PHE A N 1
ATOM 696 C CA . PHE A 1 90 ? 13.109 6.84 -3.102 1 98.19 90 PHE A CA 1
ATOM 697 C C . PHE A 1 90 ? 12.477 7.211 -4.438 1 98.19 90 PHE A C 1
ATOM 699 O O . PHE A 1 90 ? 12.305 6.355 -5.309 1 98.19 90 PHE A O 1
ATOM 706 N N . CYS A 1 91 ? 12.156 8.484 -4.566 1 98.62 91 CYS A N 1
ATOM 707 C CA . CYS A 1 91 ? 11.516 8.961 -5.785 1 98.62 91 CYS A CA 1
ATOM 708 C C . CYS A 1 91 ? 12.438 8.812 -6.988 1 98.62 91 CYS A C 1
ATOM 710 O O . CYS A 1 91 ? 12.008 8.383 -8.055 1 98.62 91 CYS A O 1
ATOM 712 N N . ARG A 1 92 ? 13.648 9.109 -6.785 1 98.19 92 ARG A N 1
ATOM 713 C CA . ARG A 1 92 ? 14.633 8.969 -7.859 1 98.19 92 ARG A CA 1
ATOM 714 C C . ARG A 1 92 ? 14.773 7.516 -8.289 1 98.19 92 ARG A C 1
ATOM 716 O O . ARG A 1 92 ? 14.891 7.223 -9.484 1 98.19 92 ARG A O 1
ATOM 723 N N . PHE A 1 93 ? 14.828 6.691 -7.332 1 97.81 93 PHE A N 1
ATOM 724 C CA . PHE A 1 93 ? 14.938 5.262 -7.609 1 97.81 93 PHE A CA 1
ATOM 725 C C . PHE A 1 93 ? 13.758 4.789 -8.453 1 97.81 93 PHE A C 1
ATOM 727 O O . PHE A 1 93 ? 13.945 4.043 -9.422 1 97.81 93 PHE A O 1
ATOM 734 N N . PHE A 1 94 ? 12.586 5.164 -8.086 1 97.38 94 PHE A N 1
ATOM 735 C CA . PHE A 1 94 ? 11.391 4.828 -8.859 1 97.38 94 PHE A CA 1
ATOM 736 C C . PHE A 1 94 ? 11.539 5.289 -10.305 1 97.38 94 PHE A C 1
ATOM 738 O O . PHE A 1 94 ? 11.258 4.531 -11.234 1 97.38 94 PHE A O 1
ATOM 745 N N . ASP A 1 95 ? 11.984 6.543 -10.469 1 98.12 95 ASP A N 1
ATOM 746 C CA . ASP A 1 95 ? 12.133 7.094 -11.812 1 98.12 95 ASP A CA 1
ATOM 747 C C . ASP A 1 95 ? 13.172 6.316 -12.617 1 98.12 95 ASP A C 1
ATOM 749 O O . ASP A 1 95 ? 12.977 6.047 -13.805 1 98.12 95 ASP A O 1
ATOM 753 N N . ALA A 1 96 ? 14.203 5.902 -11.969 1 97.56 96 ALA A N 1
ATOM 754 C CA . ALA A 1 96 ? 15.344 5.277 -12.633 1 97.56 96 ALA A CA 1
ATOM 755 C C . ALA A 1 96 ? 15.07 3.805 -12.93 1 97.56 96 ALA A C 1
ATOM 757 O O . ALA A 1 96 ? 15.531 3.268 -13.938 1 97.56 96 ALA A O 1
ATOM 758 N N . GLU A 1 97 ? 14.391 3.133 -12 1 96.12 97 GLU A N 1
ATOM 759 C CA . GLU A 1 97 ? 14.18 1.69 -12.094 1 96.12 97 GLU A CA 1
ATOM 760 C C . GLU A 1 97 ? 12.719 1.327 -11.859 1 96.12 97 GLU A C 1
ATOM 762 O O . GLU A 1 97 ? 12.406 0.56 -10.945 1 96.12 97 GLU A O 1
ATOM 767 N N . PRO A 1 98 ? 11.867 1.739 -12.742 1 93.5 98 PRO A N 1
ATOM 768 C CA . PRO A 1 98 ? 10.438 1.574 -12.492 1 93.5 98 PRO A CA 1
ATOM 769 C C . PRO A 1 98 ? 10.008 0.109 -12.453 1 93.5 98 PRO A C 1
ATOM 771 O O . PRO A 1 98 ? 9.141 -0.266 -11.664 1 93.5 98 PRO A O 1
ATOM 774 N N . VAL A 1 99 ? 10.617 -0.693 -13.242 1 93.31 99 VAL A N 1
ATOM 775 C CA . VAL A 1 99 ? 10.242 -2.102 -13.281 1 93.31 99 VAL A CA 1
ATOM 776 C C . VAL A 1 99 ? 10.688 -2.793 -12 1 93.31 99 VAL A C 1
ATOM 778 O O . VAL A 1 99 ? 9.914 -3.525 -11.375 1 93.31 99 VAL A O 1
ATOM 781 N N . LEU A 1 100 ? 11.891 -2.539 -11.617 1 95.19 100 LEU A N 1
ATOM 782 C CA . LEU A 1 100 ? 12.422 -3.104 -10.375 1 95.19 100 LEU A CA 1
ATOM 783 C C . LEU A 1 100 ? 11.602 -2.635 -9.18 1 95.19 100 LEU A C 1
ATOM 785 O O . LEU A 1 100 ? 11.258 -3.436 -8.305 1 95.19 100 LEU A O 1
ATOM 789 N N . PHE A 1 101 ? 11.297 -1.429 -9.18 1 94.56 101 PHE A N 1
ATOM 790 C CA . PHE A 1 101 ? 10.516 -0.86 -8.086 1 94.56 101 PHE A CA 1
ATOM 791 C C . PHE A 1 101 ? 9.141 -1.512 -8 1 94.56 101 PHE A C 1
ATOM 793 O O . PHE A 1 101 ? 8.711 -1.926 -6.922 1 94.56 101 PHE A O 1
ATOM 800 N N . ARG A 1 102 ? 8.547 -1.615 -9.109 1 91.31 102 ARG A N 1
ATOM 801 C CA . ARG A 1 102 ? 7.227 -2.24 -9.141 1 91.31 102 ARG A CA 1
ATOM 802 C C . ARG A 1 102 ? 7.289 -3.682 -8.648 1 91.31 102 ARG A C 1
ATOM 804 O O . ARG A 1 102 ? 6.406 -4.133 -7.922 1 91.31 102 ARG A O 1
ATOM 811 N N . PHE A 1 103 ? 8.289 -4.332 -9.031 1 94 103 PHE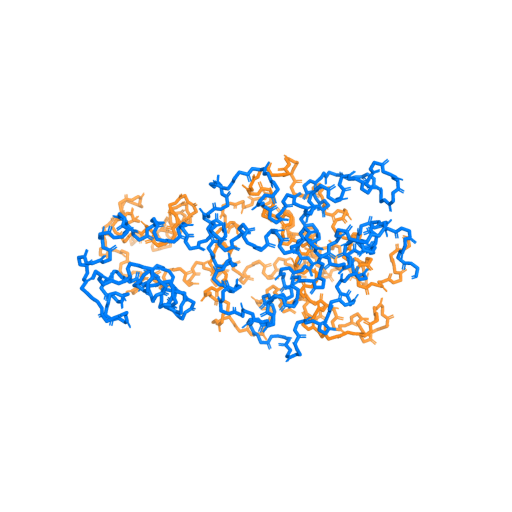 A N 1
ATOM 812 C CA . PHE A 1 103 ? 8.484 -5.695 -8.555 1 94 103 PHE A CA 1
ATOM 813 C C . PHE A 1 103 ? 8.594 -5.727 -7.031 1 94 103 PHE A C 1
ATOM 815 O O . PHE A 1 103 ? 7.91 -6.516 -6.375 1 94 103 PHE A O 1
ATOM 822 N N . LEU A 1 104 ? 9.422 -4.863 -6.434 1 94.44 104 LEU A N 1
ATOM 823 C CA . LEU A 1 104 ? 9.617 -4.82 -4.988 1 94.44 104 LEU A CA 1
ATOM 824 C C . LEU A 1 104 ? 8.297 -4.531 -4.273 1 94.44 104 LEU A C 1
ATOM 826 O O . LEU A 1 104 ? 7.984 -5.16 -3.262 1 94.44 104 LEU A O 1
ATOM 830 N N . MET A 1 105 ? 7.508 -3.678 -4.859 1 89.56 105 MET A N 1
ATOM 831 C CA . MET A 1 105 ? 6.219 -3.314 -4.281 1 89.56 105 MET A CA 1
ATOM 832 C C . MET A 1 105 ? 5.246 -4.488 -4.34 1 89.56 105 MET A C 1
ATOM 834 O O . MET A 1 105 ? 4.484 -4.719 -3.4 1 89.56 105 MET A O 1
ATOM 838 N N . LEU A 1 106 ? 5.348 -5.227 -5.391 1 83.75 106 LEU A N 1
ATOM 839 C CA . LEU A 1 106 ? 4.414 -6.32 -5.645 1 83.75 106 LEU A CA 1
ATOM 840 C C . LEU A 1 106 ? 4.672 -7.484 -4.691 1 83.75 106 LEU A C 1
ATOM 842 O O . LEU A 1 106 ? 3.732 -8.133 -4.23 1 83.75 106 LEU A O 1
ATOM 846 N N . VAL A 1 107 ? 5.855 -7.707 -4.336 1 89.06 107 VAL A N 1
ATOM 847 C CA . VAL A 1 107 ? 6.148 -8.953 -3.633 1 89.06 107 VAL A CA 1
ATOM 848 C C . VAL A 1 107 ? 6.477 -8.656 -2.17 1 89.06 107 VAL A C 1
ATOM 850 O O . VAL A 1 107 ? 6.637 -9.578 -1.365 1 89.06 107 VAL A O 1
ATOM 853 N N . GLN A 1 108 ? 6.523 -7.426 -1.804 1 88.31 108 GLN A N 1
ATOM 854 C CA . GLN A 1 108 ? 7.035 -7.043 -0.491 1 88.31 108 GLN A CA 1
ATOM 855 C C . GLN A 1 108 ? 6.23 -7.703 0.625 1 88.31 108 GLN A C 1
ATOM 857 O O . GLN A 1 108 ? 6.805 -8.188 1.604 1 88.31 108 GLN A O 1
ATOM 862 N N . HIS A 1 109 ? 4.953 -7.852 0.567 1 81.38 109 HIS A N 1
ATOM 863 C CA . HIS A 1 109 ? 4.125 -8.336 1.665 1 81.38 109 HIS A CA 1
ATOM 864 C C . HIS A 1 109 ? 4.305 -9.836 1.872 1 81.38 109 HIS A C 1
ATOM 866 O O . HIS A 1 109 ? 4.027 -10.352 2.955 1 81.38 109 HIS A O 1
ATOM 872 N N . GLN A 1 110 ? 4.828 -10.492 0.922 1 78.88 110 GLN A N 1
ATOM 873 C CA . GLN A 1 110 ? 5.086 -11.922 1.051 1 78.88 110 GLN A CA 1
ATOM 874 C C . GLN A 1 110 ? 6.52 -12.18 1.504 1 78.88 110 GLN A C 1
ATOM 876 O O . GLN A 1 110 ? 6.824 -13.25 2.029 1 78.88 110 GLN A O 1
ATOM 881 N N . THR A 1 111 ? 7.344 -11.203 1.281 1 87.25 111 THR A N 1
ATOM 882 C CA . THR A 1 111 ? 8.766 -11.438 1.476 1 87.25 111 THR A CA 1
ATOM 883 C C . THR A 1 111 ? 9.266 -10.742 2.744 1 87.25 111 THR A C 1
ATOM 885 O O . THR A 1 111 ? 10.234 -11.188 3.361 1 87.25 111 THR A O 1
ATOM 888 N N . LEU A 1 112 ? 8.57 -9.773 3.188 1 86.12 112 LEU A N 1
ATOM 889 C CA . LEU A 1 112 ? 9.008 -8.922 4.285 1 86.12 112 LEU A CA 1
ATOM 890 C C . LEU A 1 112 ? 9.195 -9.734 5.562 1 86.12 112 LEU A C 1
ATOM 892 O O . LEU A 1 112 ? 10.133 -9.492 6.324 1 86.12 112 LEU A O 1
ATOM 896 N N . PRO A 1 113 ? 8.383 -10.711 5.812 1 83.19 113 PRO A N 1
ATOM 897 C CA . PRO A 1 113 ? 8.555 -11.5 7.039 1 83.19 113 PRO A CA 1
ATOM 898 C C . PRO A 1 113 ? 9.898 -12.219 7.09 1 83.19 113 PRO A C 1
ATOM 900 O O . PRO A 1 113 ? 10.352 -12.609 8.172 1 83.19 113 PRO A O 1
ATOM 903 N N . ARG A 1 114 ? 10.492 -12.367 5.984 1 89.12 114 ARG A N 1
ATOM 904 C CA . ARG A 1 114 ? 11.766 -13.078 5.906 1 89.12 114 ARG A CA 1
ATOM 905 C C . ARG A 1 114 ? 12.938 -12.117 6.082 1 89.12 114 ARG A C 1
ATOM 907 O O . ARG A 1 114 ? 14.078 -12.555 6.266 1 89.12 114 ARG A O 1
ATOM 914 N N . VAL A 1 115 ? 12.68 -10.852 6.023 1 92.88 115 VAL A N 1
ATOM 915 C CA . VAL A 1 115 ? 13.742 -9.852 6.059 1 92.88 115 VAL A CA 1
ATOM 916 C C . VAL A 1 115 ? 14.117 -9.555 7.508 1 92.88 115 VAL A C 1
ATOM 918 O O . VAL A 1 115 ? 13.242 -9.391 8.367 1 92.88 115 VAL A O 1
ATOM 921 N N . ALA A 1 116 ? 15.406 -9.531 7.766 1 89.88 116 ALA A N 1
ATOM 922 C CA . ALA A 1 116 ? 15.891 -9.203 9.102 1 89.88 116 ALA A CA 1
ATOM 923 C C . ALA A 1 116 ? 15.68 -7.727 9.414 1 89.88 116 ALA A C 1
ATOM 925 O O . ALA A 1 116 ? 15.625 -6.895 8.508 1 89.88 116 ALA A O 1
ATOM 926 N N . ASN A 1 117 ? 15.453 -7.457 10.719 1 88.31 117 ASN A N 1
ATOM 927 C CA . ASN A 1 117 ? 15.312 -6.078 11.18 1 88.31 117 ASN A CA 1
ATOM 928 C C . ASN A 1 117 ? 16.672 -5.434 11.422 1 88.31 117 ASN A C 1
ATOM 930 O O . ASN A 1 117 ? 17.094 -5.258 12.57 1 88.31 117 ASN A O 1
ATOM 934 N N . ASP A 1 118 ? 17.328 -5.148 10.336 1 90.62 118 ASP A N 1
ATOM 935 C CA . ASP A 1 118 ? 18.656 -4.543 10.398 1 90.62 118 ASP A CA 1
ATOM 936 C C . ASP A 1 118 ? 18.812 -3.451 9.344 1 90.62 118 ASP A C 1
ATOM 938 O O . ASP A 1 118 ? 17.812 -2.975 8.789 1 90.62 118 ASP A O 1
ATOM 942 N N . ASP A 1 119 ? 20.062 -2.994 9.117 1 86.25 119 ASP A N 1
ATOM 943 C CA . ASP A 1 119 ? 20.312 -1.824 8.281 1 86.25 119 ASP A CA 1
ATOM 944 C C . ASP A 1 119 ? 20.172 -2.172 6.801 1 86.25 119 ASP A C 1
ATOM 946 O O . ASP A 1 119 ? 20.219 -1.286 5.941 1 86.25 119 ASP A O 1
ATOM 950 N N . ASP A 1 120 ? 19.953 -3.379 6.492 1 92.62 120 ASP A N 1
ATOM 951 C CA . ASP A 1 120 ? 19.719 -3.801 5.113 1 92.62 120 ASP A CA 1
ATOM 952 C C . ASP A 1 120 ? 18.219 -3.822 4.785 1 92.62 120 ASP A C 1
ATOM 954 O O . ASP A 1 120 ? 17.812 -4.371 3.76 1 92.62 120 ASP A O 1
ATOM 958 N N . ASN A 1 121 ? 17.469 -3.199 5.598 1 95.31 121 ASN A N 1
ATOM 959 C CA . ASN A 1 121 ? 16.031 -3.08 5.488 1 95.31 121 ASN A CA 1
ATOM 960 C C . ASN A 1 121 ? 15.586 -1.619 5.41 1 95.31 121 ASN A C 1
ATOM 962 O O . ASN A 1 121 ? 15.672 -0.891 6.402 1 95.31 121 ASN A O 1
ATOM 966 N N . PRO A 1 122 ? 15.078 -1.2 4.223 1 96.81 122 PRO A N 1
ATOM 967 C CA . PRO A 1 122 ? 14.688 0.199 4.051 1 96.81 122 PRO A CA 1
ATOM 968 C C . PRO A 1 122 ? 13.68 0.667 5.102 1 96.81 122 PRO A C 1
ATOM 970 O O . PRO A 1 122 ? 13.734 1.818 5.539 1 96.81 122 PRO A O 1
ATOM 973 N N . VAL A 1 123 ? 12.797 -0.177 5.516 1 95 123 VAL A N 1
ATOM 974 C CA . VAL A 1 123 ? 11.789 0.16 6.516 1 95 123 VAL A CA 1
ATOM 975 C C . VAL A 1 123 ? 12.461 0.472 7.848 1 95 123 VAL A C 1
ATOM 977 O O . VAL A 1 123 ? 12.094 1.434 8.523 1 95 123 VAL A O 1
ATOM 980 N N . GLU A 1 124 ? 13.445 -0.293 8.141 1 94.69 124 GLU A N 1
ATOM 981 C CA . GLU A 1 124 ? 14.164 -0.105 9.398 1 94.69 124 GLU A CA 1
ATOM 982 C C . GLU A 1 124 ? 14.977 1.188 9.383 1 94.69 124 GLU A C 1
ATOM 984 O O . GLU A 1 124 ? 15.125 1.844 10.414 1 94.69 124 GLU A O 1
ATOM 989 N N . ILE A 1 125 ? 15.438 1.535 8.258 1 96.94 125 ILE A N 1
ATOM 990 C CA . ILE A 1 125 ? 16.156 2.799 8.117 1 96.94 125 ILE A CA 1
ATOM 991 C C . ILE A 1 125 ? 15.227 3.957 8.484 1 96.94 125 ILE A C 1
ATOM 993 O O . ILE A 1 125 ? 15.617 4.867 9.219 1 96.94 125 ILE A O 1
ATOM 997 N N . VAL A 1 126 ? 14.008 3.914 8.031 1 97.12 126 VAL A N 1
ATOM 998 C CA . VAL A 1 126 ? 13.016 4.941 8.328 1 97.12 126 VAL A CA 1
ATOM 999 C C . VAL A 1 126 ? 12.664 4.902 9.812 1 97.12 126 VAL A C 1
ATOM 1001 O O . VAL A 1 126 ? 12.594 5.945 10.469 1 97.12 126 VAL A O 1
ATOM 1004 N N . HIS A 1 127 ? 12.5 3.734 10.336 1 96 127 HIS A N 1
ATOM 1005 C CA . HIS A 1 127 ? 12.211 3.58 11.758 1 96 127 HIS A CA 1
ATOM 1006 C C . HIS A 1 127 ? 13.297 4.219 12.617 1 96 127 HIS A C 1
ATOM 1008 O O . HIS A 1 127 ? 13 4.941 13.57 1 96 127 HIS A O 1
ATOM 1014 N N . ARG A 1 128 ? 14.5 3.945 12.266 1 96.25 128 ARG A N 1
ATOM 1015 C CA . ARG A 1 128 ? 15.625 4.453 13.031 1 96.25 128 ARG A CA 1
ATOM 1016 C C . ARG A 1 128 ? 15.711 5.973 12.945 1 96.25 128 ARG A C 1
ATOM 1018 O O . ARG A 1 128 ? 15.992 6.645 13.945 1 96.25 128 ARG A O 1
ATOM 1025 N N . LEU A 1 129 ? 15.516 6.438 11.781 1 97.25 129 LEU A N 1
ATOM 1026 C CA . LEU A 1 129 ? 15.523 7.887 11.602 1 97.25 129 LEU A CA 1
ATOM 1027 C C . LEU A 1 129 ? 14.469 8.547 12.484 1 97.25 129 LEU A C 1
ATOM 1029 O O . LEU A 1 129 ? 14.75 9.547 13.148 1 97.25 129 LEU A O 1
ATOM 1033 N N . LEU A 1 130 ? 13.305 8.016 12.531 1 97.56 130 LEU A N 1
ATOM 1034 C CA . LEU A 1 130 ? 12.195 8.578 13.305 1 97.56 130 LEU A CA 1
ATOM 1035 C C . LEU A 1 130 ? 12.453 8.445 14.797 1 97.56 130 LEU A C 1
ATOM 1037 O O . LEU A 1 130 ? 12.133 9.352 15.57 1 97.56 130 LEU A O 1
ATOM 1041 N N . ALA A 1 131 ? 13.008 7.344 15.156 1 96.88 131 ALA A N 1
ATOM 1042 C CA . ALA A 1 131 ? 13.352 7.141 16.562 1 96.88 131 ALA A CA 1
ATOM 1043 C C . ALA A 1 131 ? 14.359 8.188 17.031 1 96.88 131 ALA A C 1
ATOM 1045 O O . ALA A 1 131 ? 14.219 8.742 18.125 1 96.88 131 ALA A O 1
ATOM 1046 N N . GLN A 1 132 ? 15.336 8.414 16.234 1 96.56 132 GLN A N 1
ATOM 1047 C CA . GLN A 1 132 ? 16.344 9.422 16.547 1 96.56 132 GLN A CA 1
ATOM 1048 C C . GLN A 1 132 ? 15.727 10.812 16.641 1 96.56 132 GLN A C 1
ATOM 1050 O O . GLN A 1 132 ? 16.062 11.594 17.516 1 96.56 132 GLN A O 1
ATOM 1055 N N . ALA A 1 133 ? 14.852 11.117 15.727 1 96.81 133 ALA A N 1
ATOM 1056 C CA . ALA A 1 133 ? 14.188 12.422 15.711 1 96.81 133 ALA A CA 1
ATOM 1057 C C . ALA A 1 133 ? 13.336 12.617 16.969 1 96.81 133 ALA A C 1
ATOM 1059 O O . ALA A 1 133 ? 13.305 13.711 17.531 1 96.81 133 ALA A O 1
ATOM 1060 N N . GLU A 1 134 ? 12.617 11.547 17.312 1 96.38 134 GLU A N 1
ATOM 1061 C CA . GLU A 1 134 ? 11.82 11.594 18.531 1 96.38 134 GLU A CA 1
ATOM 1062 C C . GLU A 1 134 ? 12.703 11.82 19.766 1 96.38 134 GLU A C 1
ATOM 1064 O O . GLU A 1 134 ? 12.383 12.648 20.609 1 96.38 134 GLU A O 1
ATOM 1069 N N . GLN A 1 135 ? 13.773 11.102 19.844 1 95.62 135 GLN A N 1
ATOM 1070 C CA . GLN A 1 135 ? 14.711 11.211 20.953 1 95.62 135 GLN A CA 1
ATOM 1071 C C . GLN A 1 135 ? 15.312 12.617 21.031 1 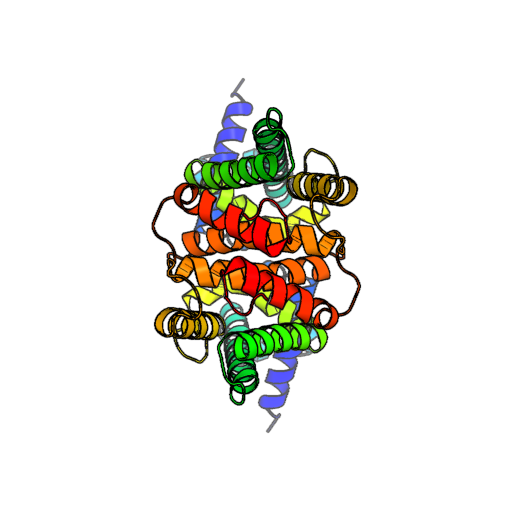95.62 135 GLN A C 1
ATOM 1073 O O . GLN A 1 135 ? 15.531 13.148 22.125 1 95.62 135 GLN A O 1
ATOM 1078 N N . ALA A 1 136 ? 15.555 13.219 19.922 1 94.81 136 ALA A N 1
ATOM 1079 C CA . ALA A 1 136 ? 16.156 14.555 19.844 1 94.81 136 ALA A CA 1
ATOM 1080 C C . ALA A 1 136 ? 15.102 15.641 20.047 1 94.81 136 ALA A C 1
ATOM 1082 O O . ALA A 1 136 ? 15.43 16.828 20.078 1 94.81 136 ALA A O 1
ATOM 1083 N N . GLY A 1 137 ? 13.859 15.305 20.094 1 94.31 137 GLY A N 1
ATOM 1084 C CA . GLY A 1 137 ? 12.781 16.266 20.312 1 94.31 137 GLY A CA 1
ATOM 1085 C C . GLY A 1 137 ? 12.398 17.016 19.047 1 94.31 137 GLY A C 1
ATOM 1086 O O . GLY A 1 137 ? 11.758 18.062 19.125 1 94.31 137 GLY A O 1
ATOM 1087 N N . GLU A 1 138 ? 12.781 16.438 17.938 1 94.56 138 GLU A N 1
ATOM 1088 C CA . GLU A 1 138 ? 12.492 17.078 16.656 1 94.56 138 GLU A CA 1
ATOM 1089 C C . GLU A 1 138 ? 11.07 16.781 16.188 1 94.56 138 GLU A C 1
ATOM 1091 O O . GLU A 1 138 ? 10.531 17.469 15.328 1 94.56 138 GLU A O 1
ATOM 1096 N N . ILE A 1 139 ? 10.531 15.68 16.672 1 95.38 139 ILE A N 1
ATOM 1097 C CA . ILE A 1 139 ? 9.141 15.312 16.438 1 95.38 139 ILE A CA 1
ATOM 1098 C C . ILE A 1 139 ? 8.508 14.836 17.734 1 95.38 139 ILE A C 1
ATOM 1100 O O . ILE A 1 139 ? 9.203 14.383 18.641 1 95.38 139 ILE A O 1
ATOM 1104 N N . PRO A 1 140 ? 7.215 15.031 17.812 1 95.25 140 PRO A N 1
ATOM 1105 C CA . PRO A 1 140 ? 6.551 14.562 19.031 1 95.25 140 PRO A CA 1
ATOM 1106 C C . PRO A 1 140 ? 6.578 13.047 19.172 1 95.25 140 PRO A C 1
ATOM 1108 O O . PRO A 1 140 ? 6.746 12.336 18.172 1 95.25 140 PRO A O 1
ATOM 1111 N N . SER A 1 141 ? 6.359 12.617 20.375 1 94.69 141 SER A N 1
ATOM 1112 C CA . SER A 1 141 ? 6.316 11.188 20.656 1 94.69 141 SER A CA 1
ATOM 1113 C C . SER A 1 141 ? 5.051 10.547 20.109 1 94.69 141 SER A C 1
ATOM 1115 O O . SER A 1 141 ? 3.961 11.109 20.219 1 94.69 141 SER A O 1
ATOM 1117 N N . ARG A 1 142 ? 5.25 9.383 19.453 1 93.38 142 ARG A N 1
ATOM 1118 C CA . ARG A 1 142 ? 4.195 8.547 18.906 1 93.38 142 ARG A CA 1
ATOM 1119 C C . ARG A 1 142 ? 4.617 7.078 18.891 1 93.38 142 ARG A C 1
ATOM 1121 O O . ARG A 1 142 ? 5.805 6.77 19 1 93.38 142 ARG A O 1
ATOM 1128 N N . PRO A 1 143 ? 3.584 6.211 18.781 1 95.31 143 PRO A N 1
ATOM 1129 C CA . PRO A 1 143 ? 4 4.828 18.562 1 95.31 143 PRO A CA 1
ATOM 1130 C C . PRO A 1 143 ? 4.891 4.668 17.328 1 95.31 143 PRO A C 1
ATOM 1132 O O . PRO A 1 143 ? 4.547 5.152 16.25 1 95.31 143 PRO A O 1
ATOM 1135 N N . PRO A 1 144 ? 6.016 4.027 17.531 1 95 144 PRO A N 1
ATOM 1136 C CA . PRO A 1 144 ? 6.984 3.959 16.438 1 95 144 PRO A CA 1
ATOM 1137 C C . PRO A 1 144 ? 6.391 3.375 15.156 1 95 144 PRO A C 1
ATOM 1139 O O . PRO A 1 144 ? 6.664 3.875 14.062 1 95 144 PRO A O 1
ATOM 1142 N N . GLY A 1 145 ? 5.605 2.373 15.297 1 96.88 145 GLY A N 1
ATOM 1143 C CA . GLY A 1 145 ? 4.969 1.774 14.133 1 96.88 145 GLY A CA 1
ATOM 1144 C C . GLY A 1 145 ? 4.066 2.738 13.383 1 96.88 145 GLY A C 1
ATOM 1145 O O . GLY A 1 145 ? 3.967 2.678 12.156 1 96.88 145 GLY A O 1
ATOM 1146 N N . LEU A 1 146 ? 3.408 3.639 14.156 1 98 146 LEU A N 1
ATOM 1147 C CA . LEU A 1 146 ? 2.52 4.605 13.523 1 98 146 LEU A CA 1
ATOM 1148 C C . LEU A 1 146 ? 3.314 5.652 12.75 1 98 146 LEU A C 1
ATOM 1150 O O . LEU A 1 146 ? 3.025 5.922 11.586 1 98 146 LEU A O 1
ATOM 1154 N N . ALA A 1 147 ? 4.348 6.188 13.375 1 97.81 147 ALA A N 1
ATOM 1155 C CA . ALA A 1 147 ? 5.172 7.199 12.719 1 97.81 147 ALA A CA 1
ATOM 1156 C C . ALA A 1 147 ? 5.758 6.664 11.414 1 97.81 147 ALA A C 1
ATOM 1158 O O . ALA A 1 147 ? 5.664 7.312 10.375 1 97.81 147 ALA A O 1
ATOM 1159 N N . ALA A 1 148 ? 6.305 5.465 11.5 1 97.62 148 ALA A N 1
ATOM 1160 C CA . ALA A 1 148 ? 6.934 4.867 10.32 1 97.62 148 ALA A CA 1
ATOM 1161 C C . ALA A 1 148 ? 5.906 4.598 9.227 1 97.62 148 ALA A C 1
ATOM 1163 O O . ALA A 1 148 ? 6.148 4.887 8.055 1 97.62 148 ALA A O 1
ATOM 1164 N N . SER A 1 149 ? 4.766 4.066 9.609 1 97.81 149 SER A N 1
ATOM 1165 C CA . SER A 1 149 ? 3.758 3.736 8.609 1 97.81 149 SER A CA 1
ATOM 1166 C C . SER A 1 149 ? 3.186 4.992 7.961 1 97.81 149 SER A C 1
ATOM 1168 O O . SER A 1 149 ? 2.836 4.984 6.781 1 97.81 149 SER A O 1
ATOM 1170 N N . LEU A 1 150 ? 3.08 6.078 8.711 1 98.44 150 LEU A N 1
ATOM 1171 C CA . LEU A 1 150 ? 2.645 7.336 8.109 1 98.44 150 LEU A CA 1
ATOM 1172 C C . LEU A 1 150 ? 3.613 7.781 7.023 1 98.44 150 LEU A C 1
ATOM 1174 O O . LEU A 1 150 ? 3.197 8.062 5.895 1 98.44 150 LEU A O 1
ATOM 1178 N N . VAL A 1 151 ? 4.879 7.746 7.312 1 98.56 151 VAL A N 1
ATOM 1179 C CA . VAL A 1 151 ? 5.887 8.18 6.355 1 98.56 151 VAL A CA 1
ATOM 1180 C C . VAL A 1 151 ? 5.906 7.238 5.156 1 98.56 151 VAL A C 1
ATOM 1182 O O . VAL A 1 151 ? 5.91 7.684 4.008 1 98.56 151 VAL A O 1
ATOM 1185 N N . LEU A 1 152 ? 5.91 5.98 5.441 1 97.75 152 LEU A N 1
ATOM 1186 C CA . LEU A 1 152 ? 5.918 4.992 4.367 1 97.75 152 LEU A CA 1
ATOM 1187 C C . LEU A 1 152 ? 4.691 5.148 3.477 1 97.75 152 LEU A C 1
ATOM 1189 O O . LEU A 1 152 ? 4.801 5.098 2.248 1 97.75 152 LEU A O 1
ATOM 1193 N N . GLY A 1 153 ? 3.545 5.383 4.062 1 98.06 153 GLY A N 1
ATOM 1194 C CA . GLY A 1 153 ? 2.33 5.594 3.289 1 98.06 153 GLY A CA 1
ATOM 1195 C C . GLY A 1 153 ? 2.396 6.809 2.387 1 98.06 153 GLY A C 1
ATOM 1196 O O . GLY A 1 153 ? 1.909 6.777 1.256 1 98.06 153 GLY A O 1
ATOM 1197 N N . LEU A 1 154 ? 2.996 7.824 2.867 1 98.56 154 LEU A N 1
ATOM 1198 C CA . LEU A 1 154 ? 3.086 9.086 2.139 1 98.56 154 LEU A CA 1
ATOM 1199 C C . LEU A 1 154 ? 4.016 8.953 0.937 1 98.56 154 LEU A C 1
ATOM 1201 O O . LEU A 1 154 ? 3.986 9.789 0.03 1 98.56 154 LEU A O 1
ATOM 1205 N N . VAL A 1 155 ? 4.84 7.93 0.95 1 97.88 155 VAL A N 1
ATOM 1206 C CA . VAL A 1 155 ? 5.762 7.742 -0.165 1 97.88 155 VAL A CA 1
ATOM 1207 C C . VAL A 1 155 ? 5.262 6.609 -1.062 1 97.88 155 VAL A C 1
ATOM 1209 O O . VAL A 1 155 ? 5.273 6.734 -2.289 1 97.88 155 VAL A O 1
ATOM 1212 N N . LEU A 1 156 ? 4.805 5.562 -0.535 1 96.56 156 LEU A N 1
ATOM 1213 C CA . LEU A 1 156 ? 4.441 4.367 -1.289 1 96.56 156 LEU A CA 1
ATOM 1214 C C . LEU A 1 156 ? 3.135 4.582 -2.047 1 96.56 156 LEU A C 1
ATOM 1216 O O . LEU A 1 156 ? 3.006 4.164 -3.199 1 96.56 156 LEU A O 1
ATOM 1220 N N . GLN A 1 157 ? 2.166 5.18 -1.451 1 96.69 157 GLN A N 1
ATOM 1221 C CA . GLN A 1 157 ? 0.866 5.285 -2.105 1 96.69 157 GLN A CA 1
ATOM 1222 C C . GLN A 1 157 ? 0.929 6.227 -3.305 1 96.69 157 GLN A C 1
ATOM 1224 O O . GLN A 1 157 ? 0.322 5.961 -4.344 1 96.69 157 GLN A O 1
ATOM 1229 N N . PRO A 1 158 ? 1.653 7.363 -3.223 1 97.75 158 PRO A N 1
ATOM 1230 C CA . PRO A 1 158 ? 1.851 8.148 -4.441 1 97.75 158 PRO A CA 1
ATOM 1231 C C . PRO A 1 158 ? 2.564 7.367 -5.543 1 97.75 158 PRO A C 1
ATOM 1233 O O . PRO A 1 158 ? 2.299 7.582 -6.727 1 97.75 158 PRO A O 1
ATOM 1236 N N . ALA A 1 159 ? 3.486 6.504 -5.16 1 96.56 159 ALA A N 1
ATOM 1237 C CA . ALA A 1 159 ? 4.102 5.629 -6.156 1 96.56 159 ALA A CA 1
ATOM 1238 C C . ALA A 1 159 ? 3.053 4.766 -6.848 1 96.56 159 ALA A C 1
ATOM 1240 O O . ALA A 1 159 ? 3.078 4.605 -8.07 1 96.56 159 ALA A O 1
ATOM 1241 N N . PHE A 1 160 ? 2.113 4.266 -6.09 1 93.19 160 PHE A N 1
ATOM 1242 C CA . PHE A 1 160 ? 1.024 3.488 -6.672 1 93.19 160 PHE A CA 1
ATOM 1243 C C . PHE A 1 160 ? 0.167 4.359 -7.582 1 93.19 160 PHE A C 1
ATOM 1245 O O . PHE A 1 160 ? -0.331 3.891 -8.609 1 93.19 160 PHE A O 1
ATOM 1252 N N . ALA A 1 161 ? -0.039 5.578 -7.152 1 94.25 161 ALA A N 1
ATOM 1253 C CA . ALA A 1 161 ? -0.794 6.492 -8.008 1 94.25 161 ALA A CA 1
ATOM 1254 C C . ALA A 1 161 ? -0.125 6.656 -9.367 1 94.25 161 ALA A C 1
ATOM 1256 O O . ALA A 1 161 ? -0.804 6.773 -10.391 1 94.25 161 ALA A O 1
ATOM 1257 N N . LEU A 1 162 ? 1.202 6.668 -9.414 1 94.88 162 LEU A N 1
ATOM 1258 C CA . LEU A 1 162 ? 1.932 6.734 -10.672 1 94.88 162 LEU A CA 1
ATOM 1259 C C . LEU A 1 162 ? 1.724 5.461 -11.492 1 94.88 162 LEU A C 1
ATOM 1261 O O . LEU A 1 162 ? 1.472 5.527 -12.695 1 94.88 162 LEU A O 1
ATOM 1265 N N . VAL A 1 163 ? 1.79 4.379 -10.836 1 89.94 163 VAL A N 1
ATOM 1266 C CA . VAL A 1 163 ? 1.642 3.09 -11.5 1 89.94 163 VAL A CA 1
ATOM 1267 C C . VAL A 1 163 ? 0.249 2.984 -12.125 1 89.94 163 VAL A C 1
ATOM 1269 O O . VAL A 1 163 ? 0.087 2.434 -13.211 1 89.94 163 VAL A O 1
ATOM 1272 N N . TYR A 1 164 ? -0.71 3.594 -11.5 1 88.44 164 TYR A N 1
ATOM 1273 C CA . TYR A 1 164 ? -2.092 3.479 -11.953 1 88.44 164 TYR A CA 1
ATOM 1274 C C . TYR A 1 164 ? -2.475 4.648 -12.852 1 88.44 164 TYR A C 1
ATOM 1276 O O . TYR A 1 164 ? -3.641 4.801 -13.219 1 88.44 164 TYR A O 1
ATOM 1284 N N . GLY A 1 165 ? -1.588 5.5 -13.086 1 90.44 165 GLY A N 1
ATOM 1285 C CA . GLY A 1 165 ? -1.819 6.566 -14.047 1 90.44 165 GLY A CA 1
ATOM 1286 C C . GLY A 1 165 ? -2.566 7.746 -13.453 1 90.44 165 GLY A C 1
ATOM 1287 O O . GLY A 1 165 ? -3.135 8.555 -14.188 1 90.44 165 GLY A O 1
ATOM 1288 N N . ARG A 1 166 ? -2.496 7.848 -12.148 1 92.25 166 ARG A N 1
ATOM 1289 C CA . ARG A 1 166 ? -3.205 8.938 -11.484 1 92.25 166 ARG A CA 1
ATOM 1290 C C . ARG A 1 166 ? -2.291 10.141 -11.289 1 92.25 166 ARG A C 1
ATOM 1292 O O . ARG A 1 166 ? -2.738 11.203 -10.844 1 92.25 166 ARG A O 1
ATOM 1299 N N . LEU A 1 167 ? -1.067 9.914 -11.492 1 95.56 167 LEU A N 1
ATOM 1300 C CA . LEU A 1 167 ? -0.035 10.945 -11.57 1 95.56 167 LEU A CA 1
ATOM 1301 C C . LEU A 1 167 ? 0.797 10.781 -12.836 1 95.56 167 LEU A C 1
ATOM 1303 O O . LEU A 1 167 ? 1.038 9.656 -13.289 1 95.56 167 LEU A O 1
ATOM 1307 N N . ASP A 1 168 ? 1.279 11.93 -13.398 1 94.81 168 ASP A N 1
ATOM 1308 C CA . ASP A 1 168 ? 1.841 11.797 -14.742 1 94.81 168 ASP A CA 1
ATOM 1309 C C . ASP A 1 168 ? 3.266 12.344 -14.797 1 94.81 168 ASP A C 1
ATOM 1311 O O . ASP A 1 168 ? 4 12.086 -15.75 1 94.81 168 ASP A O 1
ATOM 1315 N N . ALA A 1 169 ? 3.682 13.18 -13.844 1 97.06 169 ALA A N 1
ATOM 1316 C CA . ALA A 1 169 ? 5.047 13.695 -13.812 1 97.06 169 ALA A CA 1
ATOM 1317 C C . ALA A 1 169 ? 6.008 12.672 -13.211 1 97.06 169 ALA A C 1
ATOM 1319 O O . ALA A 1 169 ? 5.578 11.727 -12.547 1 97.06 169 ALA A O 1
ATOM 1320 N N . PRO A 1 170 ? 7.281 12.82 -13.555 1 98 170 PRO A N 1
ATOM 1321 C CA . PRO A 1 170 ? 8.242 11.969 -12.844 1 98 170 PRO A CA 1
ATOM 1322 C C . PRO A 1 170 ? 8.102 12.055 -11.328 1 98 170 PRO A C 1
ATOM 1324 O O . PRO A 1 170 ? 7.824 13.125 -10.789 1 98 170 PRO A O 1
ATOM 1327 N N . PHE A 1 171 ? 8.289 10.938 -10.68 1 98.38 171 PHE A N 1
ATOM 1328 C CA . PHE A 1 171 ? 8.047 10.852 -9.25 1 98.38 171 PHE A CA 1
ATOM 1329 C C . PHE A 1 171 ? 8.875 11.883 -8.492 1 98.38 171 PHE A C 1
ATOM 1331 O O . PHE A 1 171 ? 8.406 12.484 -7.527 1 98.38 171 PHE A O 1
ATOM 1338 N N . SER A 1 172 ? 10.133 12.133 -8.945 1 98.5 172 SER A N 1
ATOM 1339 C CA . SER A 1 172 ? 11.062 13.023 -8.258 1 98.5 172 SER A CA 1
ATOM 1340 C C . SER A 1 172 ? 10.516 14.445 -8.18 1 98.5 172 SER A C 1
ATOM 1342 O O . SER A 1 172 ? 10.883 15.203 -7.285 1 98.5 172 SER A O 1
ATOM 1344 N N . GLN A 1 173 ? 9.641 14.75 -9.047 1 98.25 173 GLN A N 1
ATOM 1345 C CA . GLN A 1 173 ? 9.047 16.078 -9.039 1 98.25 173 GLN A CA 1
ATOM 1346 C C . GLN A 1 173 ? 8.086 16.25 -7.871 1 98.25 173 GLN A C 1
ATOM 1348 O O . GLN A 1 173 ? 7.773 17.375 -7.473 1 98.25 173 GLN A O 1
ATOM 1353 N N . TYR A 1 174 ? 7.609 15.195 -7.332 1 98.31 174 TYR A N 1
ATOM 1354 C CA . TYR A 1 174 ? 6.664 15.25 -6.223 1 98.31 174 TYR A CA 1
ATOM 1355 C C . TYR A 1 174 ? 7.387 15.164 -4.883 1 98.31 174 TYR A C 1
ATOM 1357 O O . TYR A 1 174 ? 6.766 15.305 -3.826 1 98.31 174 TYR A O 1
ATOM 1365 N N . ALA A 1 175 ? 8.727 14.93 -4.863 1 98.56 175 ALA A N 1
ATOM 1366 C CA . ALA A 1 175 ? 9.492 14.664 -3.648 1 98.56 175 ALA A CA 1
ATOM 1367 C C . ALA A 1 175 ? 9.367 15.82 -2.658 1 98.56 175 ALA A C 1
ATOM 1369 O O . ALA A 1 175 ? 9.156 15.594 -1.463 1 98.56 175 ALA A O 1
ATOM 1370 N N . PRO A 1 176 ? 9.438 17.078 -3.105 1 98 176 PRO A N 1
ATOM 1371 C CA . PRO A 1 176 ? 9.328 18.172 -2.141 1 98 176 PRO A CA 1
ATOM 1372 C C . PRO A 1 176 ? 7.961 18.234 -1.463 1 98 176 PRO A C 1
ATOM 1374 O O . PRO A 1 176 ? 7.875 18.438 -0.25 1 98 176 PRO A O 1
ATOM 1377 N N . ALA A 1 177 ? 6.91 18.016 -2.246 1 97.69 177 ALA A N 1
ATOM 1378 C CA . ALA A 1 177 ? 5.562 18.016 -1.686 1 97.69 177 ALA A CA 1
ATOM 1379 C C . ALA A 1 177 ? 5.363 16.875 -0.706 1 97.69 177 ALA A C 1
ATOM 1381 O O . ALA A 1 177 ? 4.73 17.031 0.339 1 97.69 177 ALA A O 1
ATOM 1382 N N . ILE A 1 178 ? 5.902 15.727 -1.034 1 98.56 178 ILE A N 1
ATOM 1383 C CA . ILE A 1 178 ? 5.797 14.555 -0.172 1 98.56 178 ILE A CA 1
ATOM 1384 C C . ILE A 1 178 ? 6.586 14.789 1.115 1 98.56 178 ILE A C 1
ATOM 1386 O O . ILE A 1 178 ? 6.117 14.453 2.205 1 98.56 178 ILE A O 1
ATOM 1390 N N . THR A 1 179 ? 7.75 15.359 0.963 1 98.38 179 THR A N 1
ATOM 1391 C CA . THR A 1 179 ? 8.57 15.672 2.129 1 98.38 179 THR A CA 1
ATOM 1392 C C . THR A 1 179 ? 7.836 16.641 3.061 1 98.38 179 THR A C 1
ATOM 1394 O O . THR A 1 179 ? 7.785 16.422 4.273 1 98.38 179 THR A O 1
ATOM 1397 N N . ALA A 1 180 ? 7.258 17.672 2.498 1 97.25 180 ALA A N 1
ATOM 1398 C CA . ALA A 1 180 ? 6.504 18.656 3.287 1 97.25 180 ALA A CA 1
ATOM 1399 C C . ALA A 1 180 ? 5.332 17.984 3.998 1 97.25 180 ALA A C 1
ATOM 1401 O O . ALA A 1 180 ? 5.07 18.266 5.172 1 97.25 180 ALA A O 1
ATOM 1402 N N . ALA A 1 181 ? 4.652 17.094 3.295 1 97.62 181 ALA A N 1
ATOM 1403 C CA . ALA A 1 181 ? 3.527 16.359 3.877 1 97.62 181 ALA A CA 1
ATOM 1404 C C . ALA A 1 181 ? 3.986 15.477 5.035 1 97.62 181 ALA A C 1
ATOM 1406 O O . ALA A 1 181 ? 3.322 15.414 6.074 1 97.62 181 ALA A O 1
ATOM 1407 N N . ALA A 1 182 ? 5.117 14.82 4.832 1 98.44 182 ALA A N 1
ATOM 1408 C CA . ALA A 1 182 ? 5.645 13.938 5.867 1 98.44 182 ALA A CA 1
ATOM 1409 C C . ALA A 1 182 ? 6.043 14.727 7.113 1 98.44 182 ALA A C 1
ATOM 1411 O O . ALA A 1 182 ? 5.707 14.336 8.234 1 98.44 182 ALA A O 1
ATOM 1412 N N . LEU A 1 183 ? 6.75 15.82 6.895 1 97.69 183 LEU A N 1
ATOM 1413 C CA . LEU A 1 183 ? 7.168 16.656 8.016 1 97.69 183 LEU A CA 1
ATOM 1414 C C . LEU A 1 183 ? 5.957 17.203 8.766 1 97.69 183 LEU A C 1
ATOM 1416 O O . LEU A 1 183 ? 5.926 17.203 9.992 1 97.69 183 LEU A O 1
ATOM 1420 N N . ALA A 1 184 ? 4.945 17.625 8.031 1 96.31 184 ALA A N 1
ATOM 1421 C CA . ALA A 1 184 ? 3.717 18.141 8.641 1 96.31 184 ALA A CA 1
ATOM 1422 C C . ALA A 1 184 ? 2.992 17.047 9.414 1 96.31 184 ALA A C 1
ATOM 1424 O O . ALA A 1 184 ? 2.562 17.25 10.555 1 96.31 184 ALA A O 1
ATOM 1425 N N . ALA A 1 185 ? 2.875 15.883 8.797 1 96.94 185 ALA A N 1
ATOM 1426 C CA . ALA A 1 185 ? 2.168 14.766 9.406 1 96.94 185 ALA A CA 1
ATOM 1427 C C . ALA A 1 185 ? 2.842 14.328 10.703 1 96.94 185 ALA A C 1
ATOM 1429 O O . ALA A 1 185 ? 2.174 13.875 11.641 1 96.94 185 ALA A O 1
ATOM 1430 N N . LEU A 1 186 ? 4.176 14.5 10.703 1 96.38 186 LEU A N 1
ATOM 1431 C CA . LEU A 1 186 ? 4.945 14.062 11.867 1 96.38 186 LEU A CA 1
ATOM 1432 C C . LEU A 1 186 ? 5.02 15.164 12.914 1 96.38 186 LEU A C 1
ATOM 1434 O O . LEU A 1 186 ? 5.543 14.945 14.008 1 96.38 186 LEU A O 1
ATOM 1438 N N . GLY A 1 187 ? 4.504 16.359 12.641 1 91.69 187 GLY A N 1
ATOM 1439 C CA . GLY A 1 187 ? 4.555 17.469 13.586 1 91.69 187 GLY A CA 1
ATOM 1440 C C . GLY A 1 187 ? 5.949 18.031 13.766 1 91.69 187 GLY A C 1
ATOM 1441 O O . GLY A 1 187 ? 6.328 18.438 14.859 1 91.69 187 GLY A O 1
ATOM 1442 N N . SER A 1 188 ? 6.684 17.922 12.711 1 86.06 188 SER A N 1
ATOM 1443 C CA . SER A 1 188 ? 8.031 18.484 12.789 1 86.06 188 SER A CA 1
ATOM 1444 C C . SER A 1 188 ? 7.996 20 12.844 1 86.06 188 SER A C 1
ATOM 1446 O O . SER A 1 188 ? 7.18 20.641 12.164 1 86.06 188 SER A O 1
ATOM 1448 N N . ALA A 1 189 ? 8.781 20.578 13.727 1 74.19 189 ALA A N 1
ATOM 1449 C CA . ALA A 1 189 ? 8.891 22.031 13.836 1 74.19 189 ALA A CA 1
ATOM 1450 C C . ALA A 1 189 ? 9.484 22.625 12.562 1 74.19 189 ALA A C 1
ATOM 1452 O O . ALA A 1 189 ? 9.336 23.828 12.305 1 74.19 189 ALA A O 1
ATOM 1453 N N . ASP A 1 190 ? 10.242 21.812 11.922 1 67.12 190 ASP A N 1
ATOM 1454 C CA . ASP A 1 190 ? 10.883 22.281 10.695 1 67.12 190 ASP A CA 1
ATOM 1455 C C . ASP A 1 190 ? 9.875 22.406 9.562 1 67.12 190 ASP A C 1
ATOM 1457 O O . ASP A 1 190 ? 10.242 22.703 8.43 1 67.12 190 ASP A O 1
ATOM 1461 N N . HIS A 1 191 ? 8.578 22.078 9.914 1 58.5 191 HIS A N 1
ATOM 1462 C CA . HIS A 1 191 ? 7.555 22.219 8.883 1 58.5 191 HIS A CA 1
ATOM 1463 C C . HIS A 1 191 ? 7.328 23.688 8.531 1 58.5 191 HIS A C 1
ATOM 1465 O O . HIS A 1 191 ? 6.562 24 7.613 1 58.5 191 HIS A O 1
ATOM 1471 N N . ALA A 1 192 ? 8.164 24.688 8.828 1 43.12 192 ALA A N 1
ATOM 1472 C CA . ALA A 1 192 ? 7.996 26.125 8.57 1 43.12 192 ALA A CA 1
ATOM 1473 C C . ALA A 1 192 ? 8.18 26.438 7.09 1 43.12 192 ALA A C 1
ATOM 1475 O O . ALA A 1 192 ? 9.023 25.828 6.422 1 43.12 192 ALA A O 1
ATOM 1476 N N . MET B 1 1 ? -36.125 -26.359 -2.434 1 40.38 1 MET B N 1
ATOM 1477 C CA . MET B 1 1 ? -35.219 -25.656 -3.342 1 40.38 1 MET B CA 1
ATOM 1478 C C . MET B 1 1 ? -33.969 -25.156 -2.6 1 40.38 1 MET B C 1
ATOM 1480 O O . MET B 1 1 ? -34.094 -24.438 -1.604 1 40.38 1 MET B O 1
ATOM 1484 N N . ARG B 1 2 ? -32.844 -25.859 -2.432 1 50.44 2 ARG B N 1
ATOM 1485 C CA . ARG B 1 2 ? -31.656 -25.688 -1.619 1 50.44 2 ARG B CA 1
ATOM 1486 C C . ARG B 1 2 ? -31.125 -24.25 -1.712 1 50.44 2 ARG B C 1
ATOM 1488 O O . ARG B 1 2 ? -30.891 -23.75 -2.809 1 50.44 2 ARG B O 1
ATOM 1495 N N . ASP B 1 3 ? -31.297 -23.375 -0.788 1 56.62 3 ASP B N 1
ATOM 1496 C CA . ASP B 1 3 ? -31.297 -21.922 -0.73 1 56.62 3 ASP B CA 1
ATOM 1497 C C . ASP B 1 3 ? -29.984 -21.344 -1.246 1 56.62 3 ASP B C 1
ATOM 1499 O O . ASP B 1 3 ? -28.938 -21.547 -0.651 1 56.62 3 ASP B O 1
ATOM 1503 N N . GLY B 1 4 ? -29.859 -21.203 -2.631 1 61.91 4 GLY B N 1
ATOM 1504 C CA . GLY B 1 4 ? -28.797 -20.609 -3.414 1 61.91 4 GLY B CA 1
ATOM 1505 C C . GLY B 1 4 ? -28.062 -19.5 -2.676 1 61.91 4 GLY B C 1
ATOM 1506 O O . GLY B 1 4 ? -26.828 -19.406 -2.752 1 61.91 4 GLY B O 1
ATOM 1507 N N . ALA B 1 5 ? -28.797 -18.906 -1.957 1 68.5 5 ALA B N 1
ATOM 1508 C CA . ALA B 1 5 ? -28.219 -17.797 -1.199 1 68.5 5 ALA B CA 1
ATOM 1509 C C . ALA B 1 5 ? -27.344 -18.312 -0.067 1 68.5 5 ALA B C 1
ATOM 1511 O O . ALA B 1 5 ? -26.266 -17.75 0.205 1 68.5 5 ALA B O 1
ATOM 1512 N N . GLY B 1 6 ? -27.766 -19.328 0.454 1 82.19 6 GLY B N 1
ATOM 1513 C CA . GLY B 1 6 ? -27 -19.938 1.523 1 82.19 6 GLY B CA 1
ATOM 1514 C C . GLY B 1 6 ? -25.672 -20.5 1.056 1 82.19 6 GLY B C 1
ATOM 1515 O O . GLY B 1 6 ? -24.641 -20.312 1.71 1 82.19 6 GLY B O 1
ATOM 1516 N N . THR B 1 7 ? -25.75 -21.125 -0.069 1 87.62 7 THR B N 1
ATOM 1517 C CA . THR B 1 7 ? -24.547 -21.719 -0.63 1 87.62 7 THR B CA 1
ATOM 1518 C C . THR B 1 7 ? -23.547 -20.625 -1.019 1 87.62 7 THR B C 1
ATOM 1520 O O . THR B 1 7 ? -22.344 -20.75 -0.739 1 87.62 7 THR B O 1
ATOM 1523 N N . LYS B 1 8 ? -24.078 -19.594 -1.604 1 90.38 8 LYS B N 1
ATOM 1524 C CA . LYS B 1 8 ? -23.203 -18.5 -2.004 1 90.38 8 LYS B CA 1
ATOM 1525 C C . LYS B 1 8 ? -22.516 -17.859 -0.794 1 90.38 8 LYS B C 1
ATOM 1527 O O . LYS B 1 8 ? -21.328 -17.562 -0.84 1 90.38 8 LYS B O 1
ATOM 1532 N N . GLN B 1 9 ? -23.266 -17.703 0.228 1 91.38 9 GLN B N 1
ATOM 1533 C CA . GLN B 1 9 ? -22.719 -17.125 1.449 1 91.38 9 GLN B CA 1
ATOM 1534 C C . GLN B 1 9 ? -21.625 -18.031 2.035 1 91.38 9 GLN B C 1
ATOM 1536 O O . GLN B 1 9 ? -20.594 -17.547 2.488 1 91.38 9 GLN B O 1
ATOM 1541 N N . LYS B 1 10 ? -21.891 -19.219 1.985 1 92.56 10 LYS B N 1
ATOM 1542 C CA . LYS B 1 10 ? -20.906 -20.188 2.477 1 92.56 10 LYS B CA 1
ATOM 1543 C C . LYS B 1 10 ? -19.641 -20.156 1.641 1 92.56 10 LYS B C 1
ATOM 1545 O O . LYS B 1 10 ? -18.531 -20.172 2.186 1 92.56 10 LYS B O 1
ATOM 1550 N N . ILE B 1 11 ? -19.828 -20.109 0.38 1 94.31 11 ILE B N 1
ATOM 1551 C CA . ILE B 1 11 ? -18.688 -20.047 -0.523 1 94.31 11 ILE B CA 1
ATOM 1552 C C . ILE B 1 11 ? -17.891 -18.766 -0.255 1 94.31 11 ILE B C 1
ATOM 1554 O O . ILE B 1 11 ? -16.672 -18.797 -0.162 1 94.31 11 ILE B O 1
ATOM 1558 N N . HIS B 1 12 ? -18.609 -17.719 -0.063 1 93.25 12 HIS B N 1
ATOM 1559 C CA . HIS B 1 12 ? -17.969 -16.422 0.163 1 93.25 12 HIS B CA 1
ATOM 1560 C C . HIS B 1 12 ? -17.156 -16.422 1.452 1 93.25 12 HIS B C 1
ATOM 1562 O O . HIS B 1 12 ? -15.984 -16.031 1.456 1 93.25 12 HIS B O 1
ATOM 1568 N N . GLU B 1 13 ? -17.734 -16.906 2.482 1 93.62 13 GLU B N 1
ATOM 1569 C CA . GLU B 1 13 ? -17.062 -16.922 3.783 1 93.62 13 GLU B CA 1
ATOM 1570 C C . GLU B 1 13 ? -15.836 -17.828 3.76 1 93.62 13 GLU B C 1
ATOM 1572 O O . GLU B 1 13 ? -14.781 -17.469 4.293 1 93.62 13 GLU B O 1
ATOM 1577 N N . THR B 1 14 ? -16.047 -18.906 3.141 1 95.38 14 THR B N 1
ATOM 1578 C CA . THR B 1 14 ? -14.945 -19.859 3.039 1 95.38 14 THR B CA 1
ATOM 1579 C C . THR B 1 14 ? -13.82 -19.312 2.18 1 95.38 14 THR B C 1
ATOM 1581 O O . THR B 1 14 ? -12.641 -19.422 2.533 1 95.38 14 THR B O 1
ATOM 1584 N N . ALA B 1 15 ? -14.211 -18.734 1.084 1 95.88 15 ALA B N 1
ATOM 1585 C CA . ALA B 1 15 ? -13.227 -18.141 0.175 1 95.88 15 ALA B CA 1
ATOM 1586 C C . ALA B 1 15 ? -12.422 -17.062 0.87 1 95.88 15 ALA B C 1
ATOM 1588 O O . ALA B 1 15 ? -11.188 -17.031 0.783 1 95.88 15 ALA B O 1
ATOM 1589 N N . LEU B 1 16 ? -13.094 -16.219 1.586 1 94.06 16 LEU B N 1
ATOM 1590 C CA . LEU B 1 16 ? -12.445 -15.125 2.293 1 94.06 16 LEU B CA 1
ATOM 1591 C C . LEU B 1 16 ? -11.367 -15.648 3.236 1 94.06 16 LEU B C 1
ATOM 1593 O O . LEU B 1 16 ? -10.234 -15.164 3.225 1 94.06 16 LEU B O 1
ATOM 1597 N N . ARG B 1 17 ? -11.68 -16.609 3.93 1 94 17 ARG B N 1
ATOM 1598 C CA . ARG B 1 17 ? -10.758 -17.172 4.914 1 94 17 ARG B CA 1
ATOM 1599 C C . ARG B 1 17 ? -9.57 -17.844 4.23 1 94 17 ARG B C 1
ATOM 1601 O O . ARG B 1 17 ? -8.422 -17.641 4.621 1 94 17 ARG B O 1
ATOM 1608 N N . LEU B 1 18 ? -9.859 -18.578 3.219 1 94.75 18 LEU B N 1
ATOM 1609 C CA . LEU B 1 18 ? -8.797 -19.281 2.508 1 94.75 18 LEU B CA 1
ATOM 1610 C C . LEU B 1 18 ? -7.852 -18.312 1.822 1 94.75 18 LEU B C 1
ATOM 1612 O O . LEU B 1 18 ? -6.633 -18.5 1.858 1 94.75 18 LEU B O 1
ATOM 1616 N N . PHE B 1 19 ? -8.43 -17.328 1.239 1 92.88 19 PHE B N 1
ATOM 1617 C CA . PHE B 1 19 ? -7.633 -16.344 0.521 1 92.88 19 PHE B CA 1
ATOM 1618 C C . PHE B 1 19 ? -6.711 -15.586 1.476 1 92.88 19 PHE B C 1
ATOM 1620 O O . PHE B 1 19 ? -5.559 -15.305 1.14 1 92.88 19 PHE B O 1
ATOM 1627 N N . VAL B 1 20 ? -7.137 -15.305 2.619 1 90.19 20 VAL B N 1
ATOM 1628 C CA . VAL B 1 20 ? -6.355 -14.539 3.588 1 90.19 20 VAL B CA 1
ATOM 1629 C C . VAL B 1 20 ? -5.301 -15.438 4.227 1 90.19 20 VAL B C 1
ATOM 1631 O O . VAL B 1 20 ? -4.168 -15.008 4.461 1 90.19 20 VAL B O 1
ATOM 1634 N N . ASP B 1 21 ? -5.629 -16.703 4.453 1 88.69 21 ASP B N 1
ATOM 1635 C CA . ASP B 1 21 ? -4.746 -17.625 5.141 1 88.69 21 ASP B CA 1
ATOM 1636 C C . ASP B 1 21 ? -3.672 -18.172 4.199 1 88.69 21 ASP B C 1
ATOM 1638 O O . ASP B 1 21 ? -2.49 -18.203 4.551 1 88.69 21 ASP B O 1
ATOM 1642 N N . LYS B 1 22 ? -4.094 -18.547 2.988 1 86.56 22 LYS B N 1
ATOM 1643 C CA . LYS B 1 22 ? -3.215 -19.266 2.068 1 86.56 22 LYS B CA 1
ATOM 1644 C C . LYS B 1 22 ? -2.715 -18.344 0.957 1 86.56 22 LYS B C 1
ATOM 1646 O O . LYS B 1 22 ? -1.691 -18.625 0.329 1 86.56 22 LYS B O 1
ATOM 1651 N N . GLY B 1 23 ? -3.471 -17.328 0.833 1 86.94 23 GLY B N 1
ATOM 1652 C CA . GLY B 1 23 ? -3.223 -16.516 -0.347 1 86.94 23 GLY B CA 1
ATOM 1653 C C . GLY B 1 23 ? -4.078 -16.906 -1.535 1 86.94 23 GLY B C 1
ATOM 1654 O O . GLY B 1 23 ? -4.434 -18.078 -1.688 1 86.94 23 GLY B O 1
ATOM 1655 N N . VAL B 1 24 ? -4.344 -16.031 -2.396 1 86.56 24 VAL B N 1
ATOM 1656 C CA . VAL B 1 24 ? -5.23 -16.234 -3.539 1 86.56 24 VAL B CA 1
ATOM 1657 C C . VAL B 1 24 ? -4.586 -17.203 -4.527 1 86.56 24 VAL B C 1
ATOM 1659 O O . VAL B 1 24 ? -5.211 -18.188 -4.945 1 86.56 24 VAL B O 1
ATOM 1662 N N . PRO B 1 25 ? -3.301 -16.969 -4.809 1 79.06 25 PRO B N 1
ATOM 1663 C CA . PRO B 1 25 ? -2.693 -17.859 -5.809 1 79.06 25 PRO B CA 1
ATOM 1664 C C . PRO B 1 25 ? -2.594 -19.297 -5.34 1 79.06 25 PRO B C 1
ATOM 1666 O O . PRO B 1 25 ? -2.588 -20.219 -6.16 1 79.06 25 PRO B O 1
ATOM 1669 N N . GLN B 1 26 ? -2.59 -19.484 -4.125 1 84 26 GLN B N 1
ATOM 1670 C CA . GLN B 1 26 ? -2.369 -20.812 -3.57 1 84 26 GLN B CA 1
ATOM 1671 C C . GLN B 1 26 ? -3.693 -21.516 -3.285 1 84 26 GLN B C 1
ATOM 1673 O O . GLN B 1 26 ? -3.709 -22.672 -2.879 1 84 26 GLN B O 1
ATOM 1678 N N . THR B 1 27 ? -4.734 -20.812 -3.424 1 92.31 27 THR B N 1
ATOM 1679 C CA . THR B 1 27 ? -6.043 -21.422 -3.189 1 92.31 27 THR B CA 1
ATOM 1680 C C . THR B 1 27 ? -6.625 -21.969 -4.484 1 92.31 27 THR B C 1
ATOM 1682 O O . THR B 1 27 ? -6.785 -21.25 -5.465 1 92.31 27 THR B O 1
ATOM 1685 N N . THR B 1 28 ? -6.961 -23.266 -4.461 1 92.88 28 THR B N 1
ATOM 1686 C CA . THR B 1 28 ? -7.52 -23.906 -5.645 1 92.88 28 THR B CA 1
ATOM 1687 C C . THR B 1 28 ? -9.031 -24.094 -5.496 1 92.88 28 THR B C 1
ATOM 1689 O O . THR B 1 28 ? -9.578 -23.938 -4.402 1 92.88 28 THR B O 1
ATOM 1692 N N . VAL B 1 29 ? -9.594 -24.391 -6.641 1 94.06 29 VAL B N 1
ATOM 1693 C CA . VAL B 1 29 ? -11.016 -24.703 -6.648 1 94.06 29 VAL B CA 1
ATOM 1694 C C . VAL B 1 29 ? -11.281 -25.922 -5.758 1 94.06 29 VAL B C 1
ATOM 1696 O O . VAL B 1 29 ? -12.25 -25.938 -5.004 1 94.06 29 VAL B O 1
ATOM 1699 N N . ARG B 1 30 ? -10.398 -26.812 -5.832 1 95.44 30 ARG B N 1
ATOM 1700 C CA . ARG B 1 30 ? -10.516 -28 -5.004 1 95.44 30 ARG B CA 1
ATOM 1701 C C . ARG B 1 30 ? -10.453 -27.656 -3.521 1 95.44 30 ARG B C 1
ATOM 1703 O O . ARG B 1 30 ? -11.258 -28.141 -2.727 1 95.44 30 ARG B O 1
ATOM 1710 N N . ASP B 1 31 ? -9.516 -26.828 -3.121 1 95.38 31 ASP B N 1
ATOM 1711 C CA . ASP B 1 31 ? -9.391 -26.359 -1.743 1 95.38 31 ASP B CA 1
ATOM 1712 C C . ASP B 1 31 ? -10.688 -25.719 -1.263 1 95.38 31 ASP B C 1
ATOM 1714 O O . ASP B 1 31 ? -11.172 -26.016 -0.173 1 95.38 31 ASP B O 1
ATOM 1718 N N . LEU B 1 32 ? -11.219 -24.859 -2.092 1 95.81 32 LEU B N 1
ATOM 1719 C CA . LEU B 1 32 ? -12.398 -24.078 -1.742 1 95.81 32 LEU B CA 1
ATOM 1720 C C . LEU B 1 32 ? -13.625 -24.984 -1.623 1 95.81 32 LEU B C 1
ATOM 1722 O O . LEU B 1 32 ? -14.391 -24.859 -0.666 1 95.81 32 LEU B O 1
ATOM 1726 N N . ALA B 1 33 ? -13.805 -25.812 -2.59 1 96.12 33 ALA B N 1
ATOM 1727 C CA . ALA B 1 33 ? -14.945 -26.719 -2.572 1 96.12 33 ALA B CA 1
ATOM 1728 C C . ALA B 1 33 ? -14.914 -27.609 -1.332 1 96.12 33 ALA B C 1
ATOM 1730 O O . ALA B 1 33 ? -15.922 -27.766 -0.64 1 96.12 33 ALA B O 1
ATOM 1731 N N . LYS B 1 34 ? -13.797 -28.125 -1.075 1 96.44 34 LYS B N 1
ATOM 1732 C CA . LYS B 1 34 ? -13.625 -29 0.088 1 96.44 34 LYS B CA 1
ATOM 1733 C C . LYS B 1 34 ? -13.93 -28.234 1.382 1 96.44 34 LYS B C 1
ATOM 1735 O O . LYS B 1 34 ? -14.672 -28.734 2.234 1 96.44 34 LYS B O 1
ATOM 1740 N N . ALA B 1 35 ? -13.391 -27.141 1.517 1 95.12 35 ALA B N 1
ATOM 1741 C CA . ALA B 1 35 ? -13.562 -26.359 2.73 1 95.12 35 ALA B CA 1
ATOM 1742 C C . ALA B 1 35 ? -15.023 -25.922 2.902 1 95.12 35 ALA B C 1
ATOM 1744 O O . ALA B 1 35 ? -15.508 -25.812 4.027 1 95.12 35 ALA B O 1
ATOM 1745 N N . ALA B 1 36 ? -15.656 -25.672 1.78 1 95.06 36 ALA B N 1
ATOM 1746 C CA . ALA B 1 36 ? -17.047 -25.234 1.81 1 95.06 36 ALA B CA 1
ATOM 1747 C C . ALA B 1 36 ? -18 -26.422 1.934 1 95.06 36 ALA B C 1
ATOM 1749 O O . ALA B 1 36 ? -19.203 -26.25 2.123 1 95.06 36 ALA B O 1
ATOM 1750 N N . GLY B 1 37 ? -17.469 -27.594 1.773 1 95.31 37 GLY B N 1
ATOM 1751 C CA . GLY B 1 37 ? -18.297 -28.781 1.887 1 95.31 37 GLY B CA 1
ATOM 1752 C C . GLY B 1 37 ? -19.203 -29 0.694 1 95.31 37 GLY B C 1
ATOM 1753 O O . GLY B 1 37 ? -20.359 -29.406 0.852 1 95.31 37 GLY B O 1
ATOM 1754 N N . ILE B 1 38 ? -18.75 -28.594 -0.385 1 95 38 ILE B N 1
ATOM 1755 C CA . ILE B 1 38 ? -19.547 -28.734 -1.6 1 95 38 ILE B CA 1
ATOM 1756 C C . ILE B 1 38 ? -18.703 -29.406 -2.688 1 95 38 ILE B C 1
ATOM 1758 O O . ILE B 1 38 ? -17.484 -29.547 -2.537 1 95 38 ILE B O 1
ATOM 1762 N N . ALA B 1 39 ? -19.391 -29.812 -3.758 1 94.06 39 ALA B N 1
ATOM 1763 C CA . ALA B 1 39 ? -18.688 -30.344 -4.918 1 94.06 39 ALA B CA 1
ATOM 1764 C C . ALA B 1 39 ? -18.078 -29.219 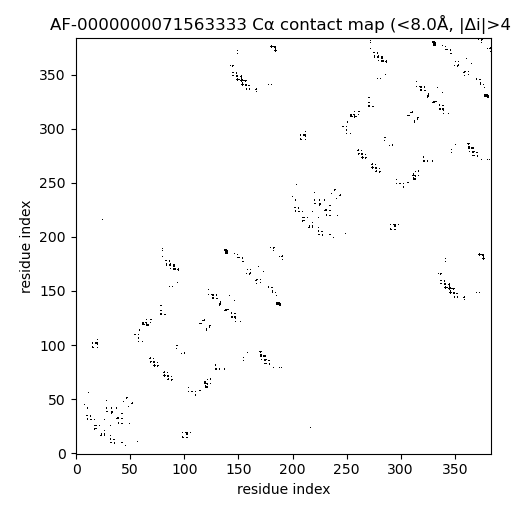-5.754 1 94.06 39 ALA B C 1
ATOM 1766 O O . ALA B 1 39 ? -18.594 -28.109 -5.793 1 94.06 39 ALA B O 1
ATOM 1767 N N . GLU B 1 40 ? -16.953 -29.578 -6.449 1 94.69 40 GLU B N 1
ATOM 1768 C CA . GLU B 1 40 ? -16.328 -28.609 -7.34 1 94.69 40 GLU B CA 1
ATOM 1769 C C . GLU B 1 40 ? -17.297 -28.109 -8.398 1 94.69 40 GLU B C 1
ATOM 1771 O O . GLU B 1 40 ? -17.297 -26.922 -8.75 1 94.69 40 GLU B O 1
ATOM 1776 N N . GLY B 1 41 ? 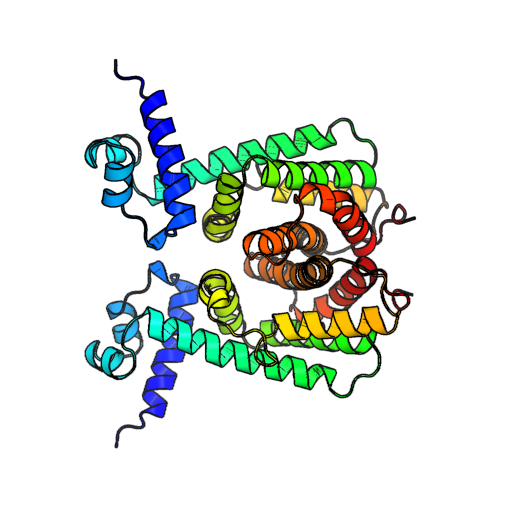-18.125 -29 -8.852 1 93.81 41 GLY B N 1
ATOM 1777 C CA . GLY B 1 41 ? -19.109 -28.641 -9.852 1 93.81 41 GLY B CA 1
ATOM 1778 C C . GLY B 1 41 ? -20.109 -27.594 -9.359 1 93.81 41 GLY B C 1
ATOM 1779 O O . GLY B 1 41 ? -20.547 -26.75 -10.133 1 93.81 41 GLY B O 1
ATOM 1780 N N . THR B 1 42 ? -20.469 -27.734 -8.164 1 93.5 42 THR B N 1
ATOM 1781 C CA . THR B 1 42 ? -21.375 -26.766 -7.555 1 93.5 42 THR B CA 1
ATOM 1782 C C . THR B 1 42 ? -20.75 -25.359 -7.57 1 93.5 42 THR B C 1
ATOM 1784 O O . THR B 1 42 ? -21.438 -24.375 -7.832 1 93.5 42 THR B O 1
ATOM 1787 N N . LEU B 1 43 ? -19.469 -25.25 -7.328 1 94.31 43 LEU B N 1
ATOM 1788 C CA . LEU B 1 43 ? -18.766 -23.969 -7.383 1 94.31 43 LEU B CA 1
ATOM 1789 C C . LEU B 1 43 ? -18.844 -23.359 -8.781 1 94.31 43 LEU B C 1
ATOM 1791 O O . LEU B 1 43 ? -19.109 -22.172 -8.93 1 94.31 43 LEU B O 1
ATOM 1795 N N . TYR B 1 44 ? -18.719 -24.219 -9.758 1 93.81 44 TYR B N 1
ATOM 1796 C CA . TYR B 1 44 ? -18.688 -23.766 -11.141 1 93.81 44 TYR B CA 1
ATOM 1797 C C . TYR B 1 44 ? -20.094 -23.359 -11.609 1 93.81 44 TYR B C 1
ATOM 1799 O O . TYR B 1 44 ? -20.234 -22.594 -12.562 1 93.81 44 TYR B O 1
ATOM 1807 N N . ARG B 1 45 ? -21.078 -23.906 -10.984 1 94.06 45 ARG B N 1
ATOM 1808 C CA . ARG B 1 45 ? -22.453 -23.484 -11.266 1 94.06 45 ARG B CA 1
ATOM 1809 C C . ARG B 1 45 ? -22.672 -22.047 -10.844 1 94.06 45 ARG B C 1
ATOM 1811 O O . ARG B 1 45 ? -23.453 -21.328 -11.484 1 94.06 45 ARG B O 1
ATOM 1818 N N . HIS B 1 46 ? -21.953 -21.688 -9.859 1 93.5 46 HIS B N 1
ATOM 1819 C CA . HIS B 1 46 ? -22.141 -20.344 -9.328 1 93.5 46 HIS B CA 1
ATOM 1820 C C . HIS B 1 46 ? -21.141 -19.359 -9.938 1 93.5 46 HIS B C 1
ATOM 1822 O O . HIS B 1 46 ? -21.453 -18.172 -10.109 1 93.5 46 HIS B O 1
ATOM 1828 N N . TYR B 1 47 ? -19.969 -19.875 -10.195 1 95 47 TYR B N 1
ATOM 1829 C CA . TYR B 1 47 ? -18.891 -19.031 -10.703 1 95 47 TYR B CA 1
ATOM 1830 C C . TYR B 1 47 ? -18.188 -19.703 -11.875 1 95 47 TYR B C 1
ATOM 1832 O O . TYR B 1 47 ? -17.734 -20.844 -11.773 1 95 47 TYR B O 1
ATOM 1840 N N . ALA B 1 48 ? -17.969 -18.922 -12.883 1 94.38 48 ALA B N 1
ATOM 1841 C CA . ALA B 1 48 ? -17.375 -19.453 -14.109 1 94.38 48 ALA B CA 1
ATOM 1842 C C . ALA B 1 48 ? -15.891 -19.766 -13.898 1 94.38 48 ALA B C 1
ATOM 1844 O O . ALA B 1 48 ? -15.328 -20.625 -14.586 1 94.38 48 ALA B O 1
ATOM 1845 N N . SER B 1 49 ? -15.266 -19.031 -12.977 1 93.25 49 SER B N 1
ATOM 1846 C CA . SER B 1 49 ? -13.852 -19.219 -12.672 1 93.25 49 SER B CA 1
ATOM 1847 C C . SER B 1 49 ? -13.5 -18.688 -11.289 1 93.25 49 SER B C 1
ATOM 1849 O O . SER B 1 49 ? -14.305 -17.984 -10.664 1 93.25 49 SER B O 1
ATOM 1851 N N . MET B 1 50 ? -12.367 -18.984 -10.891 1 92.06 50 MET B N 1
ATOM 1852 C CA . MET B 1 50 ? -11.859 -18.438 -9.641 1 92.06 50 MET B CA 1
ATOM 1853 C C . MET B 1 50 ? -11.773 -16.922 -9.703 1 92.06 50 MET B C 1
ATOM 1855 O O . MET B 1 50 ? -12.109 -16.234 -8.734 1 92.06 50 MET B O 1
ATOM 1859 N N . ASN B 1 51 ? -11.406 -16.469 -10.844 1 91.69 51 ASN B N 1
ATOM 1860 C CA . ASN B 1 51 ? -11.312 -15.023 -11.023 1 91.69 51 ASN B CA 1
ATOM 1861 C C . ASN B 1 51 ? -12.68 -14.352 -10.93 1 91.69 51 ASN B C 1
ATOM 1863 O O . ASN B 1 51 ? -12.797 -13.242 -10.414 1 91.69 51 ASN B O 1
ATOM 1867 N N . ASP B 1 52 ? -13.586 -15.016 -11.406 1 94 52 ASP B N 1
ATOM 1868 C CA . ASP B 1 52 ? -14.945 -14.492 -11.305 1 94 52 ASP B CA 1
ATOM 1869 C C . ASP B 1 52 ? -15.398 -14.438 -9.844 1 94 52 ASP B C 1
ATOM 1871 O O . ASP B 1 52 ? -16.062 -13.477 -9.43 1 94 52 ASP B O 1
ATOM 1875 N N . LEU B 1 53 ? -15.117 -15.438 -9.141 1 95.12 53 LEU B N 1
ATOM 1876 C CA . LEU B 1 53 ? -15.438 -15.461 -7.719 1 95.12 53 LEU B CA 1
ATOM 1877 C C . LEU B 1 53 ? -14.727 -14.328 -6.984 1 95.12 53 LEU B C 1
ATOM 1879 O O . LEU B 1 53 ? -15.352 -13.602 -6.207 1 95.12 53 LEU B O 1
ATOM 1883 N N . ILE B 1 54 ? -13.469 -14.125 -7.242 1 95.12 54 ILE B N 1
ATOM 1884 C CA . ILE B 1 54 ? -12.664 -13.086 -6.605 1 95.12 54 ILE B CA 1
ATOM 1885 C C . ILE B 1 54 ? -13.258 -11.711 -6.918 1 95.12 54 ILE B C 1
ATOM 1887 O O . ILE B 1 54 ? -13.43 -10.883 -6.02 1 95.12 54 ILE B O 1
ATOM 1891 N N . TRP B 1 55 ? -13.578 -11.531 -8.148 1 95 55 TRP B N 1
ATOM 1892 C CA . TRP B 1 55 ? -14.148 -10.25 -8.562 1 95 55 TRP B CA 1
ATOM 1893 C C . TRP B 1 55 ? -15.469 -9.984 -7.852 1 95 55 TRP B C 1
ATOM 1895 O O . TRP B 1 55 ? -15.688 -8.891 -7.332 1 95 55 TRP B O 1
ATOM 1905 N N . GLU B 1 56 ? -16.281 -10.93 -7.824 1 94.94 56 GLU B N 1
ATOM 1906 C CA . GLU B 1 56 ? -17.578 -10.734 -7.199 1 94.94 56 GLU B CA 1
ATOM 1907 C C . GLU B 1 56 ? -17.438 -10.438 -5.707 1 94.94 56 GLU B C 1
ATOM 1909 O O . GLU B 1 56 ? -18.125 -9.555 -5.18 1 94.94 56 GLU B O 1
ATOM 1914 N N . LEU B 1 57 ? -16.641 -11.234 -5.09 1 95.44 57 LEU B N 1
ATOM 1915 C CA . LEU B 1 57 ? -16.391 -11.023 -3.668 1 95.44 57 LEU B CA 1
ATOM 1916 C C . LEU B 1 57 ? -15.797 -9.641 -3.418 1 95.44 57 LEU B C 1
ATOM 1918 O O . LEU B 1 57 ? -16.203 -8.945 -2.477 1 95.44 57 LEU B O 1
ATOM 1922 N N . PHE B 1 58 ? -14.922 -9.203 -4.254 1 96.44 58 PHE B N 1
ATOM 1923 C CA . PHE B 1 58 ? -14.273 -7.906 -4.125 1 96.44 58 PHE B CA 1
ATOM 1924 C C . PHE B 1 58 ? -15.25 -6.777 -4.406 1 96.44 58 PHE B C 1
ATOM 1926 O O . PHE B 1 58 ? -15.469 -5.91 -3.557 1 96.44 58 PHE B O 1
ATOM 1933 N N . SER B 1 59 ? -15.836 -6.828 -5.59 1 96.25 59 SER B N 1
ATOM 1934 C CA . SER B 1 59 ? -16.641 -5.703 -6.062 1 96.25 59 SER B CA 1
ATOM 1935 C C . SER B 1 59 ? -17.828 -5.449 -5.145 1 96.25 59 SER B C 1
ATOM 1937 O O . SER B 1 59 ? -18.125 -4.301 -4.816 1 96.25 59 SER B O 1
ATOM 1939 N N . SER B 1 60 ? -18.469 -6.531 -4.703 1 95.12 60 SER B N 1
ATOM 1940 C CA . SER B 1 60 ? -19.641 -6.367 -3.834 1 95.12 60 SER B CA 1
ATOM 1941 C C . SER B 1 60 ? -19.234 -5.758 -2.494 1 95.12 60 SER B C 1
ATOM 1943 O O . SER B 1 60 ? -19.891 -4.84 -2.004 1 95.12 60 SER B O 1
ATOM 1945 N N . ASN B 1 61 ? -18.156 -6.242 -1.923 1 96.62 61 ASN B N 1
ATOM 1946 C CA . ASN B 1 61 ? -17.719 -5.738 -0.626 1 96.62 61 ASN B CA 1
ATOM 1947 C C . ASN B 1 61 ? -17.094 -4.352 -0.745 1 96.62 61 ASN B C 1
ATOM 1949 O O . ASN B 1 61 ? -17.219 -3.527 0.162 1 96.62 61 ASN B O 1
ATOM 1953 N N . TYR B 1 62 ? -16.453 -4.082 -1.841 1 97.19 62 TYR B N 1
ATOM 1954 C CA . TYR B 1 62 ? -15.859 -2.777 -2.107 1 97.19 62 TYR B CA 1
ATOM 1955 C C . TYR B 1 62 ? -16.938 -1.705 -2.246 1 97.19 62 TYR B C 1
ATOM 1957 O O . TYR B 1 62 ? -16.812 -0.614 -1.686 1 97.19 62 TYR B O 1
ATOM 1965 N N . THR B 1 63 ? -17.984 -2.059 -2.945 1 97.38 63 THR B N 1
ATOM 1966 C CA . THR B 1 63 ? -19.125 -1.163 -3.109 1 97.38 63 THR B CA 1
ATOM 1967 C C . THR B 1 63 ? -19.828 -0.925 -1.774 1 97.38 63 THR B C 1
ATOM 1969 O O . THR B 1 63 ? -20.172 0.209 -1.445 1 97.38 63 THR B O 1
ATOM 1972 N N . ALA B 1 64 ? -19.984 -1.986 -1.057 1 97.25 64 ALA B N 1
ATOM 1973 C CA . ALA B 1 64 ? -20.609 -1.854 0.261 1 97.25 64 ALA B CA 1
ATOM 1974 C C . ALA B 1 64 ? -19.781 -0.934 1.161 1 97.25 64 ALA B C 1
ATOM 1976 O O . ALA B 1 64 ? -20.344 -0.131 1.912 1 97.25 64 ALA B O 1
ATOM 1977 N N . PHE B 1 65 ? -18.516 -1.057 1.096 1 97.69 65 PHE B N 1
ATOM 1978 C CA . PHE B 1 65 ? -17.641 -0.215 1.896 1 97.69 65 PHE B CA 1
ATOM 1979 C C . PHE B 1 65 ? -17.75 1.244 1.468 1 97.69 65 PHE B C 1
ATOM 1981 O O . PHE B 1 65 ? -17.75 2.145 2.311 1 97.69 65 PHE B O 1
ATOM 1988 N N . ALA B 1 66 ? -17.844 1.474 0.182 1 97.81 66 ALA B N 1
ATOM 1989 C CA . ALA B 1 66 ? -18.047 2.828 -0.324 1 97.81 66 ALA B CA 1
ATOM 1990 C C . ALA B 1 66 ? -19.312 3.453 0.263 1 97.81 66 ALA B C 1
ATOM 1992 O O . ALA B 1 66 ? -19.297 4.617 0.671 1 97.81 66 ALA B O 1
ATOM 1993 N N . HIS B 1 67 ? -20.297 2.686 0.343 1 97.94 67 HIS B N 1
ATOM 1994 C CA . HIS B 1 67 ? -21.547 3.176 0.896 1 97.94 67 HIS B CA 1
ATOM 1995 C C . HIS B 1 67 ? -21.406 3.523 2.373 1 97.94 67 HIS B C 1
ATOM 1997 O O . HIS B 1 67 ? -22 4.488 2.852 1 97.94 67 HIS B O 1
ATOM 2003 N N . ARG B 1 68 ? -20.641 2.715 3.053 1 97.69 68 ARG B N 1
ATOM 2004 C CA . ARG B 1 68 ? -20.359 3.016 4.453 1 97.69 68 ARG B CA 1
ATOM 2005 C C . ARG B 1 68 ? -19.656 4.355 4.598 1 97.69 68 ARG B C 1
ATOM 2007 O O . ARG B 1 68 ? -19.984 5.148 5.484 1 97.69 68 ARG B O 1
ATOM 2014 N N . LEU B 1 69 ? -18.719 4.605 3.752 1 98.06 69 LEU B N 1
ATOM 2015 C CA . LEU B 1 69 ? -17.969 5.855 3.814 1 98.06 69 LEU B CA 1
ATOM 2016 C C . LEU B 1 69 ? -18.859 7.043 3.488 1 98.06 69 LEU B C 1
ATOM 2018 O O . LEU B 1 69 ? -18.781 8.086 4.133 1 98.06 69 LEU B O 1
ATOM 2022 N N . THR B 1 70 ? -19.656 6.844 2.473 1 97.88 70 THR B N 1
ATOM 2023 C CA . THR B 1 70 ? -20.594 7.895 2.098 1 97.88 70 THR B CA 1
ATOM 2024 C C . THR B 1 70 ? -21.531 8.219 3.258 1 97.88 70 THR B C 1
ATOM 2026 O O . THR B 1 70 ? -21.719 9.391 3.602 1 97.88 70 THR B O 1
ATOM 2029 N N . ALA B 1 71 ? -22.047 7.227 3.879 1 97.94 71 ALA B N 1
ATOM 2030 C CA . ALA B 1 71 ? -22.953 7.398 5 1 97.94 71 ALA B CA 1
ATOM 2031 C C . ALA B 1 71 ? -22.266 8.055 6.188 1 97.94 71 ALA B C 1
ATOM 2033 O O . ALA B 1 71 ? -22.844 8.898 6.871 1 97.94 71 ALA B O 1
ATOM 2034 N N . ALA B 1 72 ? -21.047 7.727 6.434 1 97.88 72 ALA B N 1
ATOM 2035 C CA . ALA B 1 72 ? -20.281 8.188 7.594 1 97.88 72 ALA B CA 1
ATOM 2036 C C . ALA B 1 72 ? -20.094 9.703 7.562 1 97.88 72 ALA B C 1
ATOM 2038 O O . ALA B 1 72 ? -20.016 10.344 8.609 1 97.88 72 ALA B O 1
ATOM 2039 N N . GLN B 1 73 ? -20.062 10.297 6.375 1 96.75 73 GLN B 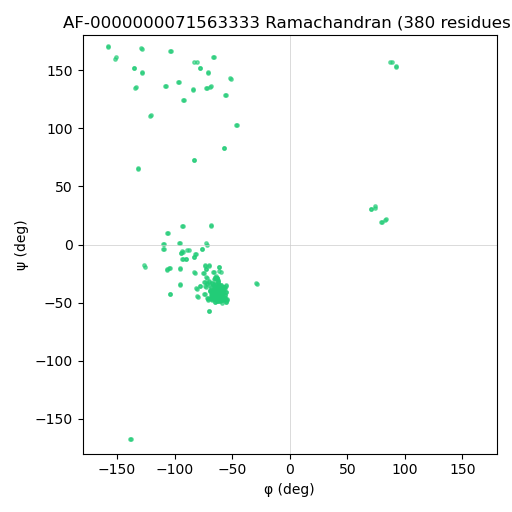N 1
ATOM 2040 C CA . GLN B 1 73 ? -19.734 11.719 6.301 1 96.75 73 GLN B CA 1
ATOM 2041 C C . GLN B 1 73 ? -20.969 12.531 5.918 1 96.75 73 GLN B C 1
ATOM 2043 O O . GLN B 1 73 ? -20.891 13.758 5.805 1 96.75 73 GLN B O 1
ATOM 2048 N N . SER B 1 74 ? -22.125 11.898 5.723 1 95.75 74 SER B N 1
ATOM 2049 C CA . SER B 1 74 ? -23.297 12.531 5.148 1 95.75 74 SER B CA 1
ATOM 2050 C C . SER B 1 74 ? -23.828 13.641 6.055 1 95.75 74 SER B C 1
ATOM 2052 O O . SER B 1 74 ? -24.391 14.633 5.574 1 95.75 74 SER B O 1
ATOM 2054 N N . ASP B 1 75 ? -23.609 13.531 7.324 1 95.12 75 ASP B N 1
ATOM 2055 C CA . ASP B 1 75 ? -24.156 14.523 8.242 1 95.12 75 ASP B CA 1
ATOM 2056 C C . ASP B 1 75 ? -23.078 15.453 8.773 1 95.12 75 ASP B C 1
ATOM 2058 O O . ASP B 1 75 ? -23.297 16.188 9.734 1 95.12 75 ASP B O 1
ATOM 2062 N N . ARG B 1 76 ? -21.953 15.375 8.234 1 95.56 76 ARG B N 1
ATOM 2063 C CA . ARG B 1 76 ? -20.828 16.203 8.672 1 95.56 76 ARG B CA 1
ATOM 2064 C C . ARG B 1 76 ? -20.703 17.438 7.801 1 95.56 76 ARG B C 1
ATOM 2066 O O . ARG B 1 76 ? -20.891 17.375 6.586 1 95.56 76 ARG B O 1
ATOM 2073 N N . GLU B 1 77 ? -20.406 18.516 8.508 1 93.06 77 GLU B N 1
ATOM 2074 C CA . GLU B 1 77 ? -20.188 19.766 7.801 1 93.06 77 GLU B CA 1
ATOM 2075 C C . GLU B 1 77 ? -18.703 20.156 7.797 1 93.06 77 GLU B C 1
ATOM 2077 O O . GLU B 1 77 ? -18.031 20.031 8.82 1 93.06 77 GLU B O 1
ATOM 2082 N N . GLY B 1 78 ? -18.266 20.594 6.633 1 94.31 78 GLY B N 1
ATOM 2083 C CA . GLY B 1 78 ? -16.875 21.016 6.504 1 94.31 78 GLY B CA 1
ATOM 2084 C C . GLY B 1 78 ? -15.93 19.891 6.16 1 94.31 78 GLY B C 1
ATOM 2085 O O . GLY B 1 78 ? -16.234 18.719 6.414 1 94.31 78 GLY B O 1
ATOM 2086 N N . PHE B 1 79 ? -14.867 20.234 5.625 1 96.5 79 PHE B N 1
ATOM 2087 C CA . PHE B 1 79 ? -13.898 19.281 5.094 1 96.5 79 PHE B CA 1
ATOM 2088 C C . PHE B 1 79 ? -13.297 18.438 6.211 1 96.5 79 PHE B C 1
ATOM 2090 O O . PHE B 1 79 ? -13.305 17.203 6.141 1 96.5 79 PHE B O 1
ATOM 2097 N N . ALA B 1 80 ? -12.82 19.062 7.285 1 97.19 80 ALA B N 1
ATOM 2098 C CA . ALA B 1 80 ? -12.117 18.375 8.367 1 97.19 80 ALA B CA 1
ATOM 2099 C C . ALA B 1 80 ? -13.023 17.328 9.031 1 97.19 80 ALA B C 1
ATOM 2101 O O . ALA B 1 80 ? -12.594 16.203 9.289 1 97.19 80 ALA B O 1
ATOM 2102 N N . ALA B 1 81 ? -14.258 17.719 9.242 1 97.31 81 ALA B N 1
ATOM 2103 C CA . ALA B 1 81 ? -15.211 16.828 9.891 1 97.31 81 ALA B CA 1
ATOM 2104 C C . ALA B 1 81 ? -15.539 15.633 8.984 1 97.31 81 ALA B C 1
ATOM 2106 O O . ALA B 1 81 ? -15.664 14.508 9.461 1 97.31 81 ALA B O 1
ATOM 2107 N N . ARG B 1 82 ? -15.695 15.875 7.727 1 98 82 ARG B N 1
ATOM 2108 C CA . ARG B 1 82 ? -16 14.812 6.777 1 98 82 ARG B CA 1
ATOM 2109 C C . ARG B 1 82 ? -14.82 13.859 6.621 1 98 82 ARG B C 1
ATOM 2111 O O . ARG B 1 82 ? -15 12.641 6.59 1 98 82 ARG B O 1
ATOM 2118 N N . LEU B 1 83 ? -13.617 14.422 6.535 1 98.38 83 LEU B N 1
ATOM 2119 C CA . LEU B 1 83 ? -12.422 13.594 6.449 1 98.38 83 LEU B CA 1
ATOM 2120 C C . LEU B 1 83 ? -12.266 12.734 7.699 1 98.38 83 LEU B C 1
ATOM 2122 O O . LEU B 1 83 ? -11.969 11.539 7.602 1 98.38 83 LEU B O 1
ATOM 2126 N N . GLU B 1 84 ? -12.453 13.359 8.828 1 98.38 84 GLU B N 1
ATOM 2127 C CA . GLU B 1 84 ? -12.398 12.625 10.086 1 98.38 84 GLU B CA 1
ATOM 2128 C C . GLU B 1 84 ? -13.383 11.461 10.094 1 98.38 84 GLU B C 1
ATOM 2130 O O . GLU B 1 84 ? -13.039 10.359 10.523 1 98.38 84 GLU B O 1
ATOM 2135 N N . ALA B 1 85 ? -14.57 11.695 9.625 1 98.69 85 ALA B N 1
ATOM 2136 C CA . ALA B 1 85 ? -15.602 10.664 9.602 1 98.69 85 ALA B CA 1
ATOM 2137 C C . ALA B 1 85 ? -15.203 9.516 8.688 1 98.69 85 ALA B C 1
ATOM 2139 O O . ALA B 1 85 ? -15.414 8.344 9.023 1 98.69 85 ALA B O 1
ATOM 2140 N N . ILE B 1 86 ? -14.68 9.82 7.586 1 98.56 86 ILE B N 1
ATOM 2141 C CA . ILE B 1 86 ? -14.242 8.82 6.621 1 98.56 86 ILE B CA 1
ATOM 2142 C C . ILE B 1 86 ? -13.125 7.977 7.223 1 98.56 86 ILE B C 1
ATOM 2144 O O . ILE B 1 86 ? -13.172 6.746 7.18 1 98.56 86 ILE B O 1
ATOM 2148 N N . ILE B 1 87 ? -12.125 8.609 7.805 1 98.75 87 ILE B N 1
ATOM 2149 C CA . ILE B 1 87 ? -10.977 7.91 8.383 1 98.75 87 ILE B CA 1
ATOM 2150 C C . ILE B 1 87 ? -11.438 7.055 9.562 1 98.75 87 ILE B C 1
ATOM 2152 O O . ILE B 1 87 ? -11.039 5.895 9.695 1 98.75 87 ILE B O 1
ATOM 2156 N N . ALA B 1 88 ? -12.273 7.598 10.383 1 98.75 88 ALA B N 1
ATOM 2157 C CA . ALA B 1 88 ? -12.812 6.852 11.523 1 98.75 88 ALA B CA 1
ATOM 2158 C C . ALA B 1 88 ? -13.562 5.609 11.055 1 98.75 88 ALA B C 1
ATOM 2160 O O . ALA B 1 88 ? -13.422 4.531 11.641 1 98.75 88 ALA B O 1
ATOM 2161 N N . GLU B 1 89 ? -14.336 5.766 10.023 1 98.56 89 GLU B N 1
ATOM 2162 C CA . GLU B 1 89 ? -15.102 4.629 9.516 1 98.56 89 GLU B CA 1
ATOM 2163 C C . GLU B 1 89 ? -14.18 3.561 8.938 1 98.56 89 GLU B C 1
ATOM 2165 O O . GLU B 1 89 ? -14.43 2.363 9.109 1 98.56 89 GLU B O 1
ATOM 2170 N N . PHE B 1 90 ? -13.195 3.971 8.242 1 98.25 90 PHE B N 1
ATOM 2171 C CA . PHE B 1 90 ? -12.195 3.039 7.727 1 98.25 90 PHE B CA 1
ATOM 2172 C C . PHE B 1 90 ? -11.594 2.215 8.852 1 98.25 90 PHE B C 1
ATOM 2174 O O . PHE B 1 90 ? -11.523 0.987 8.766 1 98.25 90 PHE B O 1
ATOM 2181 N N . CYS B 1 91 ? -11.18 2.914 9.898 1 98.62 91 CYS B N 1
ATOM 2182 C CA . CYS B 1 91 ? -10.555 2.246 11.039 1 98.62 91 CYS B CA 1
ATOM 2183 C C . CYS B 1 91 ? -11.539 1.312 11.727 1 98.62 91 CYS B C 1
ATOM 2185 O O . CYS B 1 91 ? -11.188 0.185 12.086 1 98.62 91 CYS B O 1
ATOM 2187 N N . ARG B 1 92 ? -12.711 1.75 11.859 1 98.19 92 ARG B N 1
ATOM 2188 C CA . ARG B 1 92 ? -13.742 0.925 12.484 1 98.19 92 ARG B CA 1
ATOM 2189 C C . ARG B 1 92 ? -14.016 -0.329 11.656 1 98.19 92 ARG B C 1
ATOM 2191 O O . ARG B 1 92 ? -14.203 -1.414 12.211 1 98.19 92 ARG B O 1
ATOM 2198 N N . PHE B 1 93 ? -14.094 -0.133 10.414 1 97.88 93 PHE B N 1
ATOM 2199 C CA . PHE B 1 93 ? -14.32 -1.256 9.508 1 97.88 93 PHE B CA 1
ATOM 2200 C C . PHE B 1 93 ? -13.219 -2.299 9.664 1 97.88 93 PHE B C 1
ATOM 2202 O O . PHE B 1 93 ? -13.5 -3.498 9.734 1 97.88 93 PHE B O 1
ATOM 2209 N N . PHE B 1 94 ? -12 -1.873 9.672 1 97.44 94 PHE B N 1
ATOM 2210 C CA . PHE B 1 94 ? -10.875 -2.773 9.883 1 97.44 94 PHE B CA 1
ATOM 2211 C C . PHE B 1 94 ? -11.047 -3.564 11.18 1 97.44 94 PHE B C 1
ATOM 2213 O O . PHE B 1 94 ? -10.875 -4.785 11.195 1 97.44 94 PHE B O 1
ATOM 2220 N N . ASP B 1 95 ? -11.398 -2.84 12.258 1 98.12 95 ASP B N 1
ATOM 2221 C CA . ASP B 1 95 ? -11.555 -3.494 13.547 1 98.12 95 ASP B CA 1
ATOM 2222 C C . ASP B 1 95 ? -12.688 -4.52 13.516 1 98.12 95 ASP B C 1
ATOM 2224 O O . ASP B 1 95 ? -12.562 -5.609 14.078 1 98.12 95 ASP B O 1
ATOM 2228 N N . ALA B 1 96 ? -13.727 -4.207 12.805 1 97.56 96 ALA B N 1
ATOM 2229 C CA . ALA B 1 96 ? -14.938 -5.023 12.805 1 97.56 96 ALA B CA 1
ATOM 2230 C C . ALA B 1 96 ? -14.797 -6.219 11.867 1 97.56 96 ALA B C 1
ATOM 2232 O O . ALA B 1 96 ? -15.344 -7.289 12.125 1 97.56 96 ALA B O 1
ATOM 2233 N N . GLU B 1 97 ? -14.133 -6.012 10.742 1 96.25 97 GLU B N 1
ATOM 2234 C CA . GLU B 1 97 ? -14.047 -7.027 9.695 1 96.25 97 GLU B CA 1
ATOM 2235 C C . GLU B 1 97 ? -12.609 -7.211 9.227 1 96.25 97 GLU B C 1
ATOM 2237 O O . GLU B 1 97 ? -12.312 -7.051 8.039 1 96.25 97 GLU B O 1
ATOM 2242 N N . PRO B 1 98 ? -11.766 -7.684 10.086 1 93.62 98 PRO B N 1
ATOM 2243 C CA . PRO B 1 98 ? -10.344 -7.723 9.75 1 93.62 98 PRO B CA 1
ATOM 2244 C C . PRO B 1 98 ? -10.031 -8.688 8.609 1 93.62 98 PRO B C 1
ATOM 2246 O O . PRO B 1 98 ? -9.156 -8.406 7.781 1 93.62 98 PRO B O 1
ATOM 2249 N N . VAL B 1 99 ? -10.742 -9.75 8.531 1 93.44 99 VAL B N 1
ATOM 2250 C CA . VAL B 1 99 ? -10.477 -10.727 7.48 1 93.44 99 VAL B CA 1
ATOM 2251 C C . VAL B 1 99 ? -10.922 -10.164 6.133 1 93.44 99 VAL B C 1
ATOM 2253 O O . VAL B 1 99 ? -10.18 -10.234 5.148 1 93.44 99 VAL B O 1
ATOM 2256 N N . LEU B 1 100 ? -12.086 -9.602 6.109 1 95.38 100 LEU B N 1
ATOM 2257 C CA . LEU B 1 100 ? -12.602 -8.984 4.891 1 95.38 100 LEU B CA 1
ATOM 2258 C C . LEU B 1 100 ? -11.688 -7.848 4.441 1 95.38 100 LEU B C 1
ATOM 2260 O O . LEU B 1 100 ? -11.375 -7.734 3.254 1 95.38 100 LEU B O 1
ATOM 2264 N N . PHE B 1 101 ? -11.281 -7.098 5.363 1 94.62 101 PHE B N 1
ATOM 2265 C CA . PHE B 1 101 ? -10.406 -5.969 5.062 1 94.62 101 PHE B CA 1
ATOM 2266 C C . PHE B 1 101 ? -9.094 -6.445 4.465 1 94.62 101 PHE B C 1
ATOM 2268 O O . PHE B 1 101 ? -8.648 -5.934 3.438 1 94.62 101 PHE B O 1
ATOM 2275 N N . ARG B 1 102 ? -8.547 -7.402 5.066 1 91.56 102 ARG B N 1
ATOM 2276 C CA . ARG B 1 102 ? -7.289 -7.953 4.574 1 91.56 102 ARG B CA 1
ATOM 2277 C C . ARG B 1 102 ? -7.453 -8.508 3.162 1 91.56 102 ARG B C 1
ATOM 2279 O O . ARG B 1 102 ? -6.574 -8.328 2.314 1 91.56 102 ARG B O 1
ATOM 2286 N N . PHE B 1 103 ? -8.508 -9.125 2.953 1 94.12 103 PHE B N 1
ATOM 2287 C CA . PHE B 1 103 ? -8.805 -9.625 1.615 1 94.12 103 PHE B CA 1
ATOM 2288 C C . PHE B 1 103 ? -8.836 -8.484 0.605 1 94.12 103 PHE B C 1
ATOM 2290 O O . PHE B 1 103 ? -8.195 -8.562 -0.444 1 94.12 103 PHE B O 1
ATOM 2297 N N . LEU B 1 104 ? -9.578 -7.402 0.896 1 94.62 104 LEU B N 1
ATOM 2298 C CA . LEU B 1 104 ? -9.688 -6.266 -0.007 1 94.62 104 LEU B CA 1
ATOM 2299 C C . LEU B 1 104 ? -8.32 -5.656 -0.295 1 94.62 104 LEU B C 1
ATOM 2301 O O . LEU B 1 104 ? -8.016 -5.32 -1.441 1 94.62 104 LEU B O 1
ATOM 2305 N N . MET B 1 105 ? -7.496 -5.617 0.712 1 89.69 105 MET B N 1
ATOM 2306 C CA . MET B 1 105 ? -6.152 -5.062 0.567 1 89.69 105 MET B CA 1
ATOM 2307 C C . MET B 1 105 ? -5.293 -5.953 -0.32 1 89.69 105 MET B C 1
ATOM 2309 O O . MET B 1 105 ? -4.508 -5.457 -1.133 1 89.69 105 MET B O 1
ATOM 2313 N N . LEU B 1 106 ? -5.5 -7.223 -0.198 1 83.81 106 LEU B N 1
ATOM 2314 C CA . LEU B 1 106 ? -4.684 -8.203 -0.899 1 83.81 106 LEU B CA 1
ATOM 2315 C C . LEU B 1 106 ? -4.992 -8.211 -2.393 1 83.81 106 LEU B C 1
ATOM 2317 O O . LEU B 1 106 ? -4.09 -8.359 -3.219 1 83.81 106 LEU B O 1
ATOM 2321 N N . VAL B 1 107 ? -6.172 -7.969 -2.752 1 89.25 107 VAL B N 1
ATOM 2322 C CA . VAL B 1 107 ? -6.539 -8.203 -4.145 1 89.25 107 VAL B CA 1
ATOM 2323 C C . VAL B 1 107 ? -6.773 -6.875 -4.852 1 89.25 107 VAL B C 1
ATOM 2325 O O . VAL B 1 107 ? -6.98 -6.84 -6.066 1 89.25 107 VAL B O 1
ATOM 2328 N N . GLN B 1 108 ? -6.703 -5.789 -4.152 1 88.5 108 GLN B N 1
ATOM 2329 C CA . GLN B 1 108 ? -7.121 -4.5 -4.691 1 88.5 108 GLN B CA 1
ATOM 2330 C C . GLN B 1 108 ? -6.332 -4.148 -5.949 1 88.5 108 GLN B C 1
ATOM 2332 O O . GLN B 1 108 ? -6.902 -3.668 -6.93 1 88.5 108 GLN B O 1
ATOM 2337 N N . HIS B 1 109 ? -5.07 -4.391 -6.082 1 81.75 109 HIS B N 1
ATOM 2338 C CA . HIS B 1 109 ? -4.238 -3.938 -7.188 1 81.75 109 HIS B CA 1
ATOM 2339 C C . HIS B 1 109 ? -4.535 -4.723 -8.461 1 81.75 109 HIS B C 1
ATOM 2341 O O . HIS B 1 109 ? -4.266 -4.25 -9.57 1 81.75 109 HIS B O 1
ATOM 2347 N N . GLN B 1 110 ? -5.141 -5.832 -8.328 1 79.5 110 GLN B N 1
ATOM 2348 C CA . GLN B 1 110 ? -5.508 -6.621 -9.5 1 79.5 110 GLN B CA 1
ATOM 2349 C C . GLN B 1 110 ? -6.941 -6.332 -9.93 1 79.5 110 GLN B C 1
ATOM 2351 O O . GLN B 1 110 ? -7.32 -6.602 -11.07 1 79.5 110 GLN B O 1
ATOM 2356 N N . THR B 1 111 ? -7.691 -5.801 -9.016 1 87.94 111 THR B N 1
ATOM 2357 C CA . THR B 1 111 ? -9.125 -5.684 -9.266 1 87.94 111 THR B CA 1
ATOM 2358 C C . THR B 1 111 ? -9.508 -4.23 -9.539 1 87.94 111 THR B C 1
ATOM 2360 O O . THR B 1 111 ? -10.484 -3.965 -10.25 1 87.94 111 THR B O 1
ATOM 2363 N N . LEU B 1 112 ? -8.719 -3.328 -9.109 1 87.19 112 LEU B N 1
ATOM 2364 C CA . LEU B 1 112 ? -9.047 -1.907 -9.156 1 87.19 112 LEU B CA 1
ATOM 2365 C C . LEU B 1 112 ? -9.234 -1.44 -10.594 1 87.19 112 LEU B C 1
ATOM 2367 O O . LEU B 1 112 ? -10.117 -0.628 -10.875 1 87.19 112 LEU B O 1
ATOM 2371 N N . PRO B 1 113 ? -8.484 -1.95 -11.531 1 83.75 113 PRO B N 1
ATOM 2372 C CA . PRO B 1 113 ? -8.664 -1.508 -12.914 1 83.75 113 PRO B CA 1
ATOM 2373 C C . PRO B 1 113 ? -10.062 -1.818 -13.453 1 83.75 113 PRO B C 1
ATOM 2375 O O . PRO B 1 113 ? -10.492 -1.207 -14.43 1 83.75 113 PRO B O 1
ATOM 2378 N N . ARG B 1 114 ? -10.719 -2.709 -12.828 1 90 114 ARG B N 1
ATOM 2379 C CA . ARG B 1 114 ? -12.047 -3.117 -13.273 1 90 114 ARG B CA 1
ATOM 2380 C C . ARG B 1 114 ? -13.133 -2.268 -12.617 1 90 114 ARG B C 1
ATOM 2382 O O . ARG B 1 114 ? -14.297 -2.311 -13.031 1 90 114 ARG B O 1
ATOM 2389 N N . VAL B 1 115 ? -12.773 -1.528 -11.633 1 93.38 115 VAL B N 1
ATOM 2390 C CA . VAL B 1 115 ? -13.75 -0.764 -10.867 1 93.38 115 VAL B CA 1
ATOM 2391 C C . VAL B 1 115 ? -14.047 0.556 -11.57 1 93.38 115 VAL B C 1
ATOM 2393 O O . VAL B 1 115 ? -13.133 1.238 -12.039 1 93.38 115 VAL B O 1
ATOM 2396 N N . ALA B 1 116 ? -15.305 0.864 -11.68 1 90.5 116 ALA B N 1
ATOM 2397 C CA . ALA B 1 116 ? -15.711 2.129 -12.289 1 90.5 116 ALA B CA 1
ATOM 2398 C C . ALA B 1 116 ? -15.383 3.307 -11.375 1 90.5 116 ALA B C 1
ATOM 2400 O O . ALA B 1 116 ? -15.328 3.158 -10.156 1 90.5 116 ALA B O 1
ATOM 2401 N N . ASN B 1 117 ? -15.07 4.461 -12.016 1 88.69 117 ASN B N 1
ATOM 2402 C CA . ASN B 1 117 ? -14.812 5.688 -11.273 1 88.69 117 ASN B CA 1
ATOM 2403 C C . ASN B 1 117 ? -16.109 6.406 -10.914 1 88.69 117 ASN B C 1
ATOM 2405 O O . ASN B 1 117 ? -16.438 7.441 -11.492 1 88.69 117 ASN B O 1
ATOM 2409 N N . ASP B 1 118 ? -16.797 5.824 -9.977 1 91.12 118 ASP B N 1
ATOM 2410 C CA . ASP B 1 118 ? -18.078 6.379 -9.516 1 91.12 118 ASP B CA 1
ATOM 2411 C C . ASP B 1 118 ? -18.188 6.301 -7.996 1 91.12 118 ASP B C 1
ATOM 2413 O O . ASP B 1 118 ? -17.188 6.117 -7.301 1 91.12 118 ASP B O 1
ATOM 2417 N N . ASP B 1 119 ? -19.422 6.535 -7.469 1 86.75 119 ASP B N 1
ATOM 2418 C CA . ASP B 1 119 ? -19.609 6.688 -6.031 1 86.75 119 ASP B CA 1
ATOM 2419 C C . ASP B 1 119 ? -19.562 5.332 -5.328 1 86.75 119 ASP B C 1
ATOM 2421 O O . ASP B 1 119 ? -19.562 5.266 -4.094 1 86.75 119 ASP B O 1
ATOM 2425 N N . ASP B 1 120 ? -19.453 4.289 -6.047 1 92.88 120 ASP B N 1
ATOM 2426 C CA . ASP B 1 120 ? -19.312 2.955 -5.469 1 92.88 120 ASP B CA 1
ATOM 2427 C C . ASP B 1 120 ? -17.844 2.568 -5.324 1 92.88 120 ASP B C 1
ATOM 2429 O O . ASP B 1 120 ? -17.531 1.402 -5.078 1 92.88 120 ASP B O 1
ATOM 2433 N N . ASN B 1 121 ? -17 3.512 -5.41 1 95.56 121 ASN B N 1
ATOM 2434 C CA . ASN B 1 121 ? -15.555 3.389 -5.301 1 95.56 121 ASN B CA 1
ATOM 2435 C C . ASN B 1 121 ? -15.008 4.238 -4.16 1 95.56 121 ASN B C 1
ATOM 2437 O O . ASN B 1 121 ? -14.992 5.469 -4.246 1 95.56 121 ASN B O 1
ATOM 2441 N N . PRO B 1 122 ? -14.508 3.57 -3.09 1 97 122 PRO B N 1
ATOM 2442 C CA . PRO B 1 122 ? -14.008 4.309 -1.927 1 97 122 PRO B CA 1
ATOM 2443 C C . PRO B 1 122 ? -12.938 5.332 -2.293 1 97 122 PRO B C 1
ATOM 2445 O O . PRO B 1 122 ? -12.883 6.41 -1.701 1 97 122 PRO B O 1
ATOM 2448 N N . VAL B 1 123 ? -12.102 5.027 -3.242 1 95.25 123 VAL B N 1
ATOM 2449 C CA . VAL B 1 123 ? -11.031 5.922 -3.672 1 95.25 123 VAL B CA 1
ATOM 2450 C C . VAL B 1 123 ? -11.633 7.191 -4.273 1 95.25 123 VAL B C 1
ATOM 2452 O O . VAL B 1 123 ? -11.172 8.297 -3.992 1 95.25 123 VAL B O 1
ATOM 2455 N N . GLU B 1 124 ? -12.664 7.012 -5 1 94.94 124 GLU B N 1
ATOM 2456 C CA . GLU B 1 124 ? -13.32 8.148 -5.645 1 94.94 124 GLU B CA 1
ATOM 2457 C C . GLU B 1 124 ? -14.031 9.023 -4.625 1 94.94 124 GLU B C 1
ATOM 2459 O O . GLU B 1 124 ? -14.102 10.25 -4.789 1 94.94 124 GLU B O 1
ATOM 2464 N N . ILE B 1 125 ? -14.5 8.43 -3.609 1 97 125 ILE B N 1
ATOM 2465 C CA . ILE B 1 125 ? -15.117 9.203 -2.535 1 97 125 ILE B CA 1
ATOM 2466 C C . ILE B 1 125 ? -14.094 10.148 -1.923 1 97 125 ILE B C 1
ATOM 2468 O O . ILE B 1 125 ? -14.383 11.328 -1.697 1 97 125 ILE B O 1
ATOM 2472 N N . VAL B 1 126 ? -12.906 9.68 -1.701 1 97.25 126 VAL B N 1
ATOM 2473 C CA . VAL B 1 126 ? -11.828 10.492 -1.148 1 97.25 126 VAL B CA 1
ATOM 2474 C C . VAL B 1 126 ? -11.422 11.57 -2.152 1 97.25 126 VAL B C 1
ATOM 2476 O O . VAL B 1 126 ? -11.25 12.734 -1.785 1 97.25 126 VAL B O 1
ATOM 2479 N N . HIS B 1 127 ? -11.328 11.203 -3.391 1 96.12 127 HIS B N 1
ATOM 2480 C CA . HIS B 1 127 ? -11 12.164 -4.438 1 96.12 127 HIS B CA 1
ATOM 2481 C C . HIS B 1 127 ? -12.008 13.305 -4.469 1 96.12 127 HIS B C 1
ATOM 2483 O O . HIS B 1 127 ? -11.625 14.477 -4.551 1 96.12 127 HIS B O 1
ATOM 2489 N N . ARG B 1 128 ? -13.234 12.953 -4.398 1 96.31 128 ARG B N 1
ATOM 2490 C CA . ARG B 1 128 ? -14.297 13.953 -4.465 1 96.31 128 ARG B CA 1
ATOM 2491 C C . ARG B 1 128 ? -14.258 14.875 -3.252 1 96.31 128 ARG B C 1
ATOM 2493 O O . ARG B 1 128 ? -14.453 16.094 -3.381 1 96.31 128 ARG B O 1
ATOM 2500 N N . LEU B 1 129 ? -14.078 14.281 -2.145 1 97.31 129 LEU B N 1
ATOM 2501 C CA . LEU B 1 129 ? -13.969 15.078 -0.928 1 97.31 129 LEU B CA 1
ATOM 2502 C C . LEU B 1 129 ? -12.844 16.094 -1.038 1 97.31 129 LEU B C 1
ATOM 2504 O O . LEU B 1 129 ? -13.016 17.266 -0.692 1 97.31 129 LEU B O 1
ATOM 2508 N N . LEU B 1 130 ? -11.719 15.695 -1.515 1 97.56 130 LEU B N 1
ATOM 2509 C CA . LEU B 1 130 ? -10.547 16.547 -1.63 1 97.56 130 LEU B CA 1
ATOM 2510 C C . LEU B 1 130 ? -10.766 17.625 -2.691 1 97.56 130 LEU B C 1
ATOM 2512 O O . LEU B 1 130 ? -10.352 18.781 -2.516 1 97.56 130 LEU B O 1
ATOM 2516 N N . ALA B 1 131 ? -11.391 17.234 -3.742 1 96.88 131 ALA B N 1
ATOM 2517 C CA . ALA B 1 131 ? -11.703 18.188 -4.793 1 96.88 131 ALA B CA 1
ATOM 2518 C C . ALA B 1 131 ? -12.602 19.312 -4.27 1 96.88 131 ALA B C 1
ATOM 2520 O O . ALA B 1 131 ? -12.383 20.484 -4.562 1 96.88 131 ALA B O 1
ATOM 2521 N N . GLN B 1 132 ? -13.594 18.922 -3.537 1 96.56 132 GLN B N 1
ATOM 2522 C CA . GLN B 1 132 ? -14.508 19.891 -2.945 1 96.56 132 GLN B CA 1
ATOM 2523 C C . GLN B 1 132 ? -13.781 20.812 -1.964 1 96.56 132 GLN B C 1
ATOM 2525 O O . GLN B 1 132 ? -14.031 22.016 -1.931 1 96.56 132 GLN B O 1
ATOM 2530 N N . ALA B 1 133 ? -12.914 20.25 -1.18 1 96.75 133 ALA B N 1
ATOM 2531 C CA . ALA B 1 133 ? -12.148 21.016 -0.205 1 96.75 133 ALA B CA 1
ATOM 2532 C C . ALA B 1 133 ? -11.25 22.031 -0.899 1 96.75 133 ALA B C 1
ATOM 2534 O O . ALA B 1 133 ? -11.109 23.172 -0.436 1 96.75 133 ALA B O 1
ATOM 2535 N N . GLU B 1 134 ? -10.602 21.562 -1.958 1 96.38 134 GLU B N 1
ATOM 2536 C CA . GLU B 1 134 ? -9.766 22.453 -2.744 1 96.38 134 GLU B CA 1
ATOM 2537 C C . GLU B 1 134 ? -10.578 23.594 -3.338 1 96.38 134 GLU B C 1
ATOM 2539 O O . GLU B 1 134 ? -10.172 24.766 -3.271 1 96.38 134 GLU B O 1
ATOM 2544 N N . GLN B 1 135 ? -11.703 23.281 -3.893 1 95.62 135 GLN B N 1
ATOM 2545 C CA . GLN B 1 135 ? -12.586 24.281 -4.496 1 95.62 135 GLN B CA 1
ATOM 2546 C C . GLN B 1 135 ? -13.078 25.281 -3.453 1 95.62 135 GLN B C 1
ATOM 2548 O O . GLN B 1 135 ? -13.219 26.469 -3.748 1 95.62 135 GLN B O 1
ATOM 2553 N N . ALA B 1 136 ? -13.312 24.844 -2.268 1 94.69 136 ALA B N 1
ATOM 2554 C CA . ALA B 1 136 ? -13.805 25.688 -1.179 1 94.69 136 ALA B CA 1
ATOM 2555 C C . ALA B 1 136 ? -12.672 26.469 -0.524 1 94.69 136 ALA B C 1
ATOM 2557 O O . ALA B 1 136 ? -12.898 27.281 0.37 1 94.69 136 ALA B O 1
ATOM 2558 N N . GLY B 1 137 ? -11.453 26.203 -0.858 1 94.31 137 GLY B N 1
ATOM 2559 C CA . GLY B 1 137 ? -10.297 26.891 -0.306 1 94.31 137 GLY B CA 1
ATOM 2560 C C . GLY B 1 137 ? -9.898 26.391 1.066 1 94.31 137 GLY B C 1
ATOM 2561 O O . GLY B 1 137 ? -9.188 27.078 1.803 1 94.31 137 GLY B O 1
ATOM 2562 N N . GLU B 1 138 ? -10.367 25.203 1.372 1 94.5 138 GLU B N 1
ATOM 2563 C CA . GLU B 1 138 ? -10.07 24.625 2.678 1 94.5 138 GLU B CA 1
ATOM 2564 C C . GLU B 1 138 ? -8.695 23.953 2.691 1 94.5 138 GLU B C 1
ATOM 2566 O O . GLU B 1 138 ? -8.125 23.719 3.758 1 94.5 138 GLU B O 1
ATOM 2571 N N . ILE B 1 139 ? -8.227 23.562 1.533 1 95.38 139 ILE B N 1
ATOM 2572 C CA . ILE B 1 139 ? -6.875 23.047 1.36 1 95.38 139 ILE B CA 1
ATOM 2573 C C . ILE B 1 139 ? -6.23 23.672 0.128 1 95.38 139 ILE B C 1
ATOM 2575 O O . ILE B 1 139 ? -6.934 24.125 -0.782 1 95.38 139 ILE B O 1
ATOM 2579 N N . PRO B 1 140 ? -4.918 23.75 0.195 1 95.25 140 PRO B N 1
ATOM 2580 C CA . PRO B 1 140 ? -4.25 24.328 -0.976 1 95.25 140 PRO B CA 1
ATOM 2581 C C . PRO B 1 140 ? -4.391 23.453 -2.223 1 95.25 140 PRO B C 1
ATOM 2583 O O . PRO B 1 140 ? -4.648 22.25 -2.115 1 95.25 140 PRO B O 1
ATOM 2586 N N . SER B 1 141 ? -4.168 24.078 -3.344 1 94.62 141 SER B N 1
ATOM 2587 C CA . SER B 1 141 ? -4.23 23.375 -4.621 1 94.62 141 SER B CA 1
ATOM 2588 C C . SER B 1 141 ? -3.039 22.438 -4.797 1 94.62 141 SER B C 1
ATOM 2590 O O . SER B 1 141 ? -1.905 22.797 -4.473 1 94.62 141 SER B O 1
ATOM 2592 N N . ARG B 1 142 ? -3.354 21.219 -5.25 1 93.44 142 ARG B N 1
ATOM 2593 C CA . ARG B 1 142 ? -2.389 20.172 -5.566 1 93.44 142 ARG B CA 1
ATOM 2594 C C . ARG B 1 142 ? -2.93 19.234 -6.648 1 93.44 142 ARG B C 1
ATOM 2596 O O . ARG B 1 142 ? -4.137 19.219 -6.906 1 93.44 142 ARG B O 1
ATOM 2603 N N . PRO B 1 143 ? -1.971 18.531 -7.281 1 95.31 143 PRO B N 1
ATOM 2604 C CA . PRO B 1 143 ? -2.506 17.5 -8.172 1 95.31 143 PRO B CA 1
ATOM 2605 C C . PRO B 1 143 ? -3.447 16.531 -7.465 1 95.31 143 PRO B C 1
ATOM 2607 O O . PRO B 1 143 ? -3.105 15.992 -6.406 1 95.31 143 PRO B O 1
ATOM 2610 N N . PRO B 1 144 ? -4.613 16.344 -8.031 1 94.94 144 PRO B N 1
ATOM 2611 C CA . PRO B 1 144 ? -5.621 15.539 -7.34 1 94.94 144 PRO B CA 1
ATOM 2612 C C . PRO B 1 144 ? -5.117 14.141 -6.98 1 94.94 144 PRO B C 1
ATOM 2614 O O . PRO B 1 144 ? -5.391 13.648 -5.883 1 94.94 144 PRO B O 1
ATOM 2617 N N . GLY B 1 145 ? -4.402 13.547 -7.863 1 96.94 145 GLY B N 1
ATOM 2618 C CA . GLY B 1 145 ? -3.852 12.227 -7.59 1 96.94 145 GLY B CA 1
ATOM 2619 C C . GLY B 1 145 ? -2.906 12.211 -6.402 1 96.94 145 GLY B C 1
ATOM 2620 O O . GLY B 1 145 ? -2.855 11.227 -5.656 1 96.94 145 GLY B O 1
ATOM 2621 N N . LEU B 1 146 ? -2.16 13.32 -6.25 1 98 146 LEU B N 1
ATOM 2622 C CA . LEU B 1 146 ? -1.223 13.398 -5.137 1 98 146 LEU B CA 1
ATOM 2623 C C . LEU B 1 146 ? -1.964 13.547 -3.812 1 98 146 LEU B C 1
ATOM 2625 O O . LEU B 1 146 ? -1.695 12.812 -2.857 1 98 146 LEU B O 1
ATOM 2629 N N . ALA B 1 147 ? -2.924 14.453 -3.773 1 97.81 147 ALA B N 1
ATOM 2630 C CA . ALA B 1 147 ? -3.689 14.672 -2.549 1 97.81 147 ALA B CA 1
ATOM 2631 C C . ALA B 1 147 ? -4.359 13.383 -2.084 1 97.81 147 ALA B C 1
ATOM 2633 O O . ALA B 1 147 ? -4.254 13 -0.915 1 97.81 147 ALA B O 1
ATOM 2634 N N . ALA B 1 148 ? -4.996 12.711 -3.02 1 97.69 148 ALA B N 1
ATOM 2635 C CA . ALA B 1 148 ? -5.711 11.477 -2.688 1 97.69 148 ALA B CA 1
ATOM 2636 C C . ALA B 1 148 ? -4.75 10.391 -2.217 1 97.69 148 ALA B C 1
ATOM 2638 O O . ALA B 1 148 ? -5.012 9.703 -1.228 1 97.69 148 ALA B O 1
ATOM 2639 N N . SER B 1 149 ? -3.645 10.25 -2.912 1 97.88 149 SER B N 1
ATOM 2640 C CA . SER B 1 149 ? -2.701 9.195 -2.551 1 97.88 149 SER B CA 1
ATOM 2641 C C . SER B 1 149 ? -2.055 9.477 -1.197 1 97.88 149 SER B C 1
ATOM 2643 O O . SER B 1 149 ? -1.75 8.547 -0.447 1 97.88 149 SER B O 1
ATOM 2645 N N . LEU B 1 150 ? -1.833 10.734 -0.863 1 98.5 150 LEU B N 1
ATOM 2646 C CA . LEU B 1 150 ? -1.325 11.062 0.465 1 98.5 150 LEU B CA 1
ATOM 2647 C C . LEU B 1 150 ? -2.293 10.594 1.547 1 98.5 150 LEU B C 1
ATOM 2649 O O . LEU B 1 150 ? -1.898 9.891 2.479 1 98.5 150 LEU B O 1
ATOM 2653 N N . VAL B 1 151 ? -3.549 10.891 1.37 1 98.56 151 VAL B N 1
ATOM 2654 C CA . VAL B 1 151 ? -4.555 10.523 2.361 1 98.56 151 VAL B CA 1
ATOM 2655 C C . VAL B 1 151 ? -4.691 9.008 2.422 1 98.56 151 VAL B C 1
ATOM 2657 O O . VAL B 1 151 ? -4.703 8.422 3.506 1 98.56 151 VAL B O 1
ATOM 2660 N N . LEU B 1 152 ? -4.785 8.406 1.285 1 97.88 152 LEU B N 1
ATOM 2661 C CA . LEU B 1 152 ? -4.91 6.953 1.23 1 97.88 152 LEU B CA 1
ATOM 2662 C C . LEU B 1 152 ? -3.705 6.281 1.882 1 97.88 152 LEU B C 1
ATOM 2664 O O . LEU B 1 152 ? -3.861 5.324 2.643 1 97.88 152 LEU B O 1
ATOM 2668 N N . GLY B 1 153 ? -2.525 6.789 1.635 1 98.12 153 GLY B N 1
ATOM 2669 C CA . GLY B 1 153 ? -1.327 6.238 2.248 1 98.12 153 GLY B CA 1
ATOM 2670 C C . GLY B 1 153 ? -1.331 6.344 3.762 1 98.12 153 GLY B C 1
ATOM 2671 O O . GLY B 1 153 ? -0.89 5.422 4.453 1 98.12 153 GLY B O 1
ATOM 2672 N N . LEU B 1 154 ? -1.826 7.418 4.242 1 98.56 154 LEU B N 1
ATOM 2673 C CA . LEU B 1 154 ? -1.841 7.688 5.68 1 98.56 154 LEU B CA 1
ATOM 2674 C C . LEU B 1 154 ? -2.818 6.762 6.395 1 98.56 154 LEU B C 1
ATOM 2676 O O . LEU B 1 154 ? -2.758 6.609 7.617 1 98.56 154 LEU B O 1
ATOM 2680 N N . VAL B 1 155 ? -3.717 6.172 5.641 1 97.94 155 VAL B N 1
ATOM 2681 C CA . VAL B 1 155 ? -4.688 5.273 6.258 1 97.94 155 VAL B CA 1
ATOM 2682 C C . VAL B 1 155 ? -4.312 3.822 5.965 1 97.94 155 VAL B C 1
ATOM 2684 O O . VAL B 1 155 ? -4.363 2.969 6.852 1 97.94 155 VAL B O 1
ATOM 2687 N N . LEU B 1 156 ? -3.926 3.506 4.805 1 96.56 156 LEU B N 1
ATOM 2688 C CA . LEU B 1 156 ? -3.682 2.135 4.375 1 96.56 156 LEU B CA 1
ATOM 2689 C C . LEU B 1 156 ? -2.393 1.593 4.98 1 96.56 156 LEU B C 1
ATOM 2691 O O . LEU B 1 156 ? -2.34 0.437 5.406 1 96.56 156 LEU B O 1
ATOM 2695 N N . GLN B 1 157 ? -1.354 2.359 5.012 1 96.62 157 GLN B N 1
ATOM 2696 C CA . GLN B 1 157 ? -0.076 1.829 5.477 1 96.62 157 GLN B CA 1
ATOM 2697 C C . GLN B 1 157 ? -0.114 1.533 6.973 1 96.62 157 GLN B C 1
ATOM 2699 O O . GLN B 1 157 ? 0.43 0.523 7.426 1 96.62 157 GLN B O 1
ATOM 2704 N N . PRO B 1 158 ? -0.744 2.391 7.805 1 97.69 158 PRO B N 1
ATOM 2705 C CA . PRO B 1 158 ? -0.929 1.991 9.203 1 97.69 158 PRO B CA 1
ATOM 2706 C C . PRO B 1 158 ? -1.743 0.708 9.344 1 97.69 158 PRO B C 1
ATOM 2708 O O . PRO B 1 158 ? -1.509 -0.077 10.266 1 97.69 158 PRO B O 1
ATOM 2711 N N . ALA B 1 159 ? -2.719 0.503 8.477 1 96.56 159 ALA B N 1
ATOM 2712 C CA . ALA B 1 159 ? -3.439 -0.768 8.484 1 96.56 159 ALA B CA 1
ATOM 2713 C C . ALA B 1 159 ? -2.49 -1.938 8.234 1 96.56 159 ALA B C 1
ATOM 2715 O O . ALA B 1 159 ? -2.576 -2.967 8.914 1 96.56 159 ALA B O 1
ATOM 2716 N N . PHE B 1 160 ? -1.567 -1.758 7.32 1 93.19 160 PHE B N 1
ATOM 2717 C CA . PHE B 1 160 ? -0.566 -2.789 7.07 1 93.19 160 PHE B CA 1
ATOM 2718 C C . PHE B 1 160 ? 0.318 -2.99 8.297 1 93.19 160 PHE B C 1
ATOM 2720 O O . PHE B 1 160 ? 0.73 -4.113 8.594 1 93.19 160 PHE B O 1
ATOM 2727 N N . ALA B 1 161 ? 0.641 -1.896 8.945 1 94.12 161 ALA B N 1
ATOM 2728 C CA . ALA B 1 161 ? 1.433 -2.014 10.164 1 94.12 161 ALA B CA 1
ATOM 2729 C C . ALA B 1 161 ? 0.724 -2.887 11.195 1 94.12 161 ALA B C 1
ATOM 2731 O O . ALA B 1 161 ? 1.369 -3.643 11.93 1 94.12 161 ALA B O 1
ATOM 2732 N N . LEU B 1 162 ? -0.596 -2.807 11.281 1 94.81 162 LEU B N 1
ATOM 2733 C CA . LEU B 1 162 ? -1.365 -3.662 12.18 1 94.81 162 LEU B CA 1
ATOM 2734 C C . LEU B 1 162 ? -1.291 -5.121 11.742 1 94.81 162 LEU B C 1
ATOM 2736 O O . LEU B 1 162 ? -1.079 -6.012 12.562 1 94.81 162 LEU B O 1
ATOM 2740 N N . VAL B 1 163 ? -1.427 -5.32 10.492 1 89.88 163 VAL B N 1
ATOM 2741 C CA . VAL B 1 163 ? -1.408 -6.672 9.945 1 89.88 163 VAL B CA 1
ATOM 2742 C C . VAL B 1 163 ? -0.054 -7.32 10.219 1 89.88 163 VAL B C 1
ATOM 2744 O O . VAL B 1 163 ? 0.02 -8.516 10.516 1 89.88 163 VAL B O 1
ATOM 2747 N N . TYR B 1 164 ? 0.98 -6.527 10.25 1 88.25 164 TYR B N 1
ATOM 2748 C CA . TYR B 1 164 ? 2.33 -7.055 10.406 1 88.25 164 TYR B CA 1
ATOM 2749 C C . TYR B 1 164 ? 2.77 -7.012 11.867 1 88.25 164 TYR B C 1
ATOM 2751 O O . TYR B 1 164 ? 3.926 -7.305 12.18 1 88.25 164 TYR B O 1
ATOM 2759 N N . GLY B 1 165 ? 1.941 -6.57 12.695 1 90.25 165 GLY B N 1
ATOM 2760 C CA . GLY B 1 165 ? 2.225 -6.621 14.117 1 90.25 165 GLY B CA 1
ATOM 2761 C C . GLY B 1 165 ? 3.092 -5.469 14.594 1 90.25 165 GLY B C 1
ATOM 2762 O O . GLY B 1 165 ? 3.697 -5.543 15.664 1 90.25 165 GLY B O 1
ATOM 2763 N N . ARG B 1 166 ? 3.088 -4.41 13.82 1 92 166 ARG B N 1
ATOM 2764 C CA . ARG B 1 166 ? 3.902 -3.258 14.188 1 92 166 ARG B CA 1
ATOM 2765 C C . ARG B 1 166 ? 3.096 -2.256 15.008 1 92 166 ARG B C 1
ATOM 2767 O O . ARG B 1 166 ? 3.643 -1.269 15.5 1 92 166 ARG B O 1
ATOM 2774 N N . LEU B 1 167 ? 1.854 -2.453 15.008 1 95.38 167 LEU B N 1
ATOM 2775 C CA . LEU B 1 167 ? 0.904 -1.77 15.883 1 95.38 167 LEU B CA 1
ATOM 2776 C C . LEU B 1 167 ? 0.023 -2.773 16.609 1 95.38 167 LEU B C 1
ATOM 2778 O O . LEU B 1 167 ? -0.322 -3.822 16.062 1 95.38 167 LEU B O 1
ATOM 2782 N N . ASP B 1 168 ? -0.393 -2.414 17.859 1 94.62 168 ASP B N 1
ATOM 2783 C CA . ASP B 1 168 ? -0.998 -3.473 18.672 1 94.62 168 ASP B CA 1
ATOM 2784 C C . ASP B 1 168 ? -2.371 -3.055 19.188 1 94.62 168 ASP B C 1
ATOM 2786 O O . ASP B 1 168 ? -3.143 -3.889 19.656 1 94.62 168 ASP B O 1
ATOM 2790 N N . ALA B 1 169 ? -2.711 -1.771 19.188 1 96.94 169 ALA B N 1
ATOM 2791 C CA . ALA B 1 169 ? -4.031 -1.313 19.625 1 96.94 169 ALA B CA 1
ATOM 2792 C C . ALA B 1 169 ? -5.047 -1.438 18.484 1 96.94 169 ALA B C 1
ATOM 2794 O O . ALA B 1 169 ? -4.672 -1.566 17.328 1 96.94 169 ALA B O 1
ATOM 2795 N N . PRO B 1 170 ? -6.32 -1.507 18.875 1 98 170 PRO B N 1
ATOM 2796 C CA . PRO B 1 170 ? -7.324 -1.441 17.812 1 98 170 PRO B CA 1
ATOM 2797 C C . PRO B 1 170 ? -7.121 -0.246 16.875 1 98 170 PRO B C 1
ATOM 2799 O O . PRO B 1 170 ? -6.738 0.835 17.328 1 98 170 PRO B O 1
ATOM 2802 N N . PHE B 1 171 ? -7.363 -0.45 15.617 1 98.38 171 PHE B N 1
ATOM 2803 C CA . PHE B 1 171 ? -7.074 0.564 14.617 1 98.38 171 PHE B CA 1
ATOM 2804 C C . PHE B 1 171 ? -7.793 1.868 14.938 1 98.38 171 PHE B C 1
ATOM 2806 O O . PHE B 1 171 ? -7.242 2.953 14.742 1 98.38 171 PHE B O 1
ATOM 2813 N N . SER B 1 172 ? -9.047 1.792 15.453 1 98.5 172 SER B N 1
ATOM 2814 C CA . SER B 1 172 ? -9.883 2.959 15.719 1 98.5 172 SER B CA 1
ATOM 2815 C C . SER B 1 172 ? -9.227 3.896 16.719 1 98.5 172 SER B C 1
ATOM 2817 O O . SER B 1 172 ? -9.492 5.098 16.734 1 98.5 172 SER B O 1
ATOM 2819 N N . GLN B 1 173 ? -8.352 3.361 17.5 1 98.25 173 GLN B N 1
ATOM 2820 C CA . GLN B 1 173 ? -7.66 4.184 18.484 1 98.25 173 GLN B CA 1
ATOM 2821 C C . GLN B 1 173 ? -6.645 5.105 17.812 1 98.25 173 GLN B C 1
ATOM 2823 O O . GLN B 1 173 ? -6.234 6.113 18.391 1 98.25 173 GLN B O 1
ATOM 2828 N N . TYR B 1 174 ? -6.23 4.785 16.641 1 98.31 174 TYR B N 1
ATOM 2829 C CA . TYR B 1 174 ? -5.246 5.586 15.922 1 98.31 174 TYR B CA 1
ATOM 2830 C C . TYR B 1 174 ? -5.922 6.605 15.016 1 98.31 174 TYR B C 1
ATOM 2832 O O . TYR B 1 174 ? -5.254 7.445 14.406 1 98.31 174 TYR B O 1
ATOM 2840 N N . ALA B 1 175 ? -7.281 6.574 14.875 1 98.56 175 ALA B N 1
ATOM 2841 C CA . ALA B 1 175 ? -8.023 7.387 13.914 1 98.56 175 ALA B CA 1
ATOM 2842 C C . ALA B 1 175 ? -7.77 8.875 14.141 1 98.56 175 ALA B C 1
ATOM 2844 O O . ALA B 1 175 ? -7.531 9.625 13.188 1 98.56 175 ALA B O 1
ATOM 2845 N N . PRO B 1 176 ? -7.75 9.359 15.383 1 98 176 PRO B N 1
ATOM 2846 C CA . PRO B 1 176 ? -7.516 10.797 15.586 1 98 176 PRO B CA 1
ATOM 2847 C C . PRO B 1 176 ? -6.125 11.234 15.133 1 98 176 PRO B C 1
ATOM 2849 O O . PRO B 1 176 ? -5.977 12.281 14.5 1 98 176 PRO B O 1
ATOM 2852 N N . ALA B 1 177 ? -5.125 10.406 15.445 1 97.75 177 ALA B N 1
ATOM 2853 C CA . ALA B 1 177 ? -3.76 10.727 15.039 1 97.75 177 ALA B CA 1
ATOM 2854 C C . ALA B 1 177 ? -3.617 10.711 13.523 1 97.75 177 ALA B C 1
ATOM 2856 O O . ALA B 1 177 ? -2.932 11.562 12.945 1 97.75 177 ALA B O 1
ATOM 2857 N N . ILE B 1 178 ? -4.254 9.773 12.891 1 98.56 178 ILE B N 1
ATOM 2858 C CA . ILE B 1 178 ? -4.211 9.664 11.438 1 98.56 178 ILE B CA 1
ATOM 2859 C C . ILE B 1 178 ? -4.926 10.852 10.805 1 98.56 178 ILE B C 1
ATOM 2861 O O . ILE B 1 178 ? -4.441 11.43 9.828 1 98.56 178 ILE B O 1
ATOM 2865 N N . THR B 1 179 ? -6.055 11.203 11.375 1 98.38 179 THR B N 1
ATOM 2866 C CA . THR B 1 179 ? -6.801 12.359 10.883 1 98.38 179 THR B CA 1
ATOM 2867 C C . THR B 1 179 ? -5.961 13.625 10.984 1 98.38 179 THR B C 1
ATOM 2869 O O . THR B 1 179 ? -5.879 14.398 10.031 1 98.38 179 THR B O 1
ATOM 2872 N N . ALA B 1 180 ? -5.324 13.828 12.125 1 97.19 180 ALA B N 1
ATOM 2873 C CA . ALA B 1 180 ? -4.465 15 12.32 1 97.19 180 ALA B CA 1
ATOM 2874 C C . ALA B 1 180 ? -3.32 15.016 11.312 1 97.19 180 ALA B C 1
ATOM 2876 O O . ALA B 1 180 ? -2.996 16.062 10.758 1 97.19 180 ALA B O 1
ATOM 2877 N N . ALA B 1 181 ? -2.74 13.844 11.07 1 97.69 181 ALA B N 1
ATOM 2878 C CA . ALA B 1 181 ? -1.655 13.727 10.094 1 97.69 181 ALA B CA 1
ATOM 2879 C C . ALA B 1 181 ? -2.135 14.078 8.688 1 97.69 181 ALA B C 1
ATOM 2881 O O . ALA B 1 181 ? -1.441 14.773 7.945 1 97.69 181 ALA B O 1
ATOM 2882 N N . ALA B 1 182 ? -3.318 13.586 8.359 1 98.44 182 ALA B N 1
ATOM 2883 C CA . ALA B 1 182 ? -3.873 13.844 7.031 1 98.44 182 ALA B CA 1
ATOM 2884 C C . ALA B 1 182 ? -4.164 15.328 6.836 1 98.44 182 ALA B C 1
ATOM 2886 O O . ALA B 1 182 ? -3.816 15.906 5.805 1 98.44 182 ALA B O 1
ATOM 2887 N N . LEU B 1 183 ? -4.793 15.93 7.832 1 97.69 183 LEU B N 1
ATOM 2888 C CA . LEU B 1 183 ? -5.102 17.359 7.75 1 97.69 183 LEU B CA 1
ATOM 2889 C C . LEU B 1 183 ? -3.826 18.188 7.645 1 97.69 183 LEU B C 1
ATOM 2891 O O . LEU B 1 183 ? -3.752 19.109 6.844 1 97.69 183 LEU B O 1
ATOM 2895 N N . ALA B 1 184 ? -2.814 17.828 8.414 1 96.31 184 ALA B N 1
ATOM 2896 C CA . ALA B 1 184 ? -1.531 18.516 8.359 1 96.31 184 ALA B CA 1
ATOM 2897 C C . ALA B 1 184 ? -0.865 18.344 7 1 96.31 184 ALA B C 1
ATOM 2899 O O . ALA B 1 184 ? -0.379 19.312 6.41 1 96.31 184 ALA B O 1
ATOM 2900 N N . ALA B 1 185 ? -0.868 17.109 6.516 1 96.94 185 ALA B N 1
ATOM 2901 C CA . ALA B 1 185 ? -0.228 16.797 5.242 1 96.94 185 ALA B CA 1
ATOM 2902 C C . ALA B 1 185 ? -0.887 17.547 4.094 1 96.94 185 ALA B C 1
ATOM 2904 O O . ALA B 1 185 ? -0.223 17.922 3.123 1 96.94 185 ALA B O 1
ATOM 2905 N N . LEU B 1 186 ? -2.193 17.781 4.277 1 96.44 186 LEU B N 1
ATOM 2906 C CA . LEU B 1 186 ? -2.949 18.438 3.217 1 96.44 186 LEU B CA 1
ATOM 2907 C C . LEU B 1 186 ? -2.902 19.953 3.379 1 96.44 186 LEU B C 1
ATOM 2909 O O . LEU B 1 186 ? -3.398 20.688 2.525 1 96.44 186 LEU B O 1
ATOM 2913 N N . GLY B 1 187 ? -2.309 20.469 4.441 1 91.88 187 GLY B N 1
ATOM 2914 C CA . GLY B 1 187 ? -2.244 21.906 4.676 1 91.88 187 GLY B CA 1
ATOM 2915 C C . GLY B 1 187 ? -3.588 22.516 5.031 1 91.88 187 GLY B C 1
ATOM 2916 O O . GLY B 1 187 ? -3.891 23.641 4.637 1 91.88 187 GLY B O 1
ATOM 2917 N N . SER B 1 188 ? -4.375 21.703 5.652 1 86.25 188 SER B N 1
ATOM 2918 C CA . SER B 1 188 ? -5.68 22.219 6.055 1 86.25 188 SER B CA 1
ATOM 2919 C C . SER B 1 188 ? -5.539 23.266 7.16 1 86.25 188 SER B C 1
ATOM 2921 O O . SER B 1 188 ? -4.703 23.125 8.047 1 86.25 188 SER B O 1
ATOM 2923 N N . ALA B 1 189 ? -6.266 24.344 7.031 1 74.5 189 ALA B N 1
ATOM 2924 C CA . ALA B 1 189 ? -6.289 25.391 8.047 1 74.5 189 ALA B CA 1
ATOM 2925 C C . ALA B 1 189 ? -6.852 24.859 9.367 1 74.5 189 ALA B C 1
ATOM 2927 O O . ALA B 1 189 ? -6.629 25.453 10.422 1 74.5 189 ALA B O 1
ATOM 2928 N N . ASP B 1 190 ? -7.688 23.906 9.195 1 66.94 190 ASP B N 1
ATOM 2929 C CA . ASP B 1 190 ? -8.32 23.328 10.383 1 66.94 190 ASP B CA 1
ATOM 2930 C C . ASP B 1 190 ? -7.324 22.484 11.18 1 66.94 190 ASP B C 1
ATOM 2932 O O . ASP B 1 190 ? -7.695 21.859 12.164 1 66.94 190 ASP B O 1
ATOM 2936 N N . HIS B 1 191 ? -6.055 22.438 10.609 1 58.31 191 HIS B N 1
ATOM 2937 C CA . HIS B 1 191 ? -5.043 21.688 11.352 1 58.31 191 HIS B CA 1
ATOM 2938 C C . HIS B 1 191 ? -4.68 22.391 12.656 1 58.31 191 HIS B C 1
ATOM 2940 O O . HIS B 1 191 ? -3.902 21.859 13.453 1 58.31 191 HIS B O 1
ATOM 2946 N N . ALA B 1 192 ? -5.41 23.375 13.234 1 42.31 192 ALA B N 1
ATOM 2947 C CA . ALA B 1 192 ? -5.129 24.156 14.438 1 42.31 192 ALA B CA 1
ATOM 2948 C C . ALA B 1 192 ? -5.316 23.312 15.695 1 42.31 192 ALA B C 1
ATOM 2950 O O . ALA B 1 192 ? -6.199 22.438 15.742 1 42.31 192 ALA B O 1
#

InterPro domains:
  IPR001647 DNA-binding HTH domain, TetR-type [PF00440] (13-54)
  IPR001647 DNA-binding HTH domain, TetR-type [PR00455] (11-24)
  IPR001647 DNA-binding HTH domain, TetR-type [PR00455] (32-55)
  IPR001647 DNA-binding HTH domain, TetR-type [PS50977] (5-65)
  IPR009057 Homedomain-like superfamily [SSF46689] (3-79)
  IPR036271 Tetracyclin repressor-like, C-terminal domain superfamily [SSF48498] (81-187)
  IPR050109 HTH-type, TetR-like transcriptional regulator [PTHR30055] (7-187)